Protein 8HGD (pdb70)

Solvent-accessible surface area: 17158 Å² total; per-residue (Å²): 99,128,70,87,125,16,68,80,7,107,95,48,58,70,82,82,1,36,3,0,46,2,9,6,22,90,59,42,42,19,112,47,7,6,92,57,0,11,59,107,15,22,6,10,88,4,58,112,24,98,23,26,65,2,15,0,0,0,64,9,138,23,0,41,87,0,5,106,14,58,96,36,0,11,1,75,86,32,17,19,1,2,70,33,34,112,88,35,65,42,44,41,14,41,13,11,15,34,106,127,5,69,98,18,54,63,25,5,90,38,1,18,32,112,69,31,9,116,121,8,39,50,79,9,68,65,34,3,6,91,5,3,99,87,14,39,54,111,109,65,21,29,0,4,66,34,0,0,75,44,10,3,4,50,9,3,3,31,9,0,49,6,46,88,129,72,47,95,41,0,11,89,24,1,32,75,53,24,11,4,17,53,7,1,0,2,122,57,83,96,44,50,17,20,44,98,20,55,66,79,14,13,65,24,0,31,61,9,10,142,73,15,84,59,68,76,95,92,61,79,144,63,46,80,8,0,0,4,28,0,22,65,78,74,87,7,55,65,0,34,120,76,88,107,48,5,35,0,4,0,13,19,22,0,32,36,20,3,19,26,12,22,3,5,2,0,0,0,4,4,0,14,76,92,42,84,123,17,15,101,64,0,67,88,25,62,133,36,6,78,33,0,4,12,0,0,3,0,19,1,0,8,30,3,0,18,3,5,38,2,98,90,86,11,90,19,43,82,84,81,0,60,77,45,30,54,0,0,0,5,7,2,0,0,0,10,1,72,115,79,0,114,98,19,54,80,2,50,0,61,18,115,51,0,163,60,3,0,12,25,3,45,32,47,27,70,47,33,23,17,156,14,17,35,16,6,0,63,0,0,1,39,6,0,36,129,50,9,74,68,32,91,22,63,82,125,15,91,33,43,25,7,9,15,9,10,0,2,58,87,0,25,0,54,0,56,65,77,125

Nearest PDB structures (foldseek):
  8hgd-assembly1_B  TM=1.002E+00  e=1.764E-71  Marinobacter nauticus
  5fyg-assembly2_B  TM=1.000E+00  e=4.826E-66  Marinobacter nauticus
  5fyf-assembly1_A  TM=9.978E-01  e=3.034E-64  Marinobacter nauticus
  8b2p-assembly2_B  TM=9.926E-01  e=3.808E-60  Alloalcanivorax dieselolei
  6hqd-assembly3_C  TM=9.407E-01  e=9.120E-37  Pseudomonas sp. 19-rlim

Structure (mmCIF, N/CA/C/O backbone):
data_8HGD
#
_entry.id   8HGD
#
_cell.length_a   44.150
_cell.length_b   103.369
_cell.length_c   52.489
_cell.angle_alpha   90.00
_cell.angle_beta   112.28
_cell.angle_gamma   90.00
#
_symmetry.space_group_name_H-M   'P 1 21 1'
#
loop_
_entity.id
_entity.type
_entity.pdbx_description
1 polymer 'Cytochrome P450'
2 non-polymer 'PROTOPORPHYRIN IX CONTAINING FE'
3 non-polymer METHANOL
4 non-polymer GLYCEROL
5 water water
#
loop_
_atom_site.group_PDB
_atom_site.id
_atom_site.type_symbol
_atom_site.label_atom_id
_atom_site.label_alt_id
_atom_site.label_comp_id
_atom_site.label_asym_id
_atom_site.label_entity_id
_atom_site.label_seq_id
_atom_site.pdbx_PDB_ins_code
_atom_site.Cartn_x
_atom_site.Cartn_y
_atom_site.Cartn_z
_atom_site.occupancy
_atom_site.B_iso_or_equiv
_atom_site.auth_seq_id
_atom_site.auth_comp_id
_atom_site.auth_asym_id
_atom_site.auth_atom_id
_atom_site.pdbx_PDB_model_num
ATOM 1 N N . PHE A 1 54 ? -20.836 5.154 -5.334 1.00 25.67 56 PHE B N 1
ATOM 2 C CA . PHE A 1 54 ? -20.129 4.276 -4.413 1.00 21.33 56 PHE B CA 1
ATOM 3 C C . PHE A 1 54 ? -20.712 4.363 -3.008 1.00 20.64 56 PHE B C 1
ATOM 4 O O . PHE A 1 54 ? -20.946 5.451 -2.480 1.00 24.97 56 PHE B O 1
ATOM 12 N N . VAL A 1 55 ? -20.926 3.194 -2.418 1.00 16.38 57 VAL B N 1
ATOM 13 C CA . VAL A 1 55 ? -21.459 3.053 -1.072 1.00 21.47 57 VAL B CA 1
ATOM 14 C C . VAL A 1 55 ? -20.579 2.060 -0.329 1.00 14.73 57 VAL B C 1
ATOM 15 O O . VAL A 1 55 ? -20.354 0.941 -0.804 1.00 16.78 57 VAL B O 1
ATOM 19 N N . GLU A 1 56 ? -20.104 2.448 0.846 1.00 13.01 58 GLU B N 1
ATOM 20 C CA . GLU A 1 56 ? -19.189 1.581 1.568 1.00 13.20 58 GLU B CA 1
ATOM 21 C C . GLU A 1 56 ? -19.915 0.363 2.134 1.00 15.15 58 GLU B C 1
ATOM 22 O O . GLU A 1 56 ? -21.005 0.478 2.699 1.00 15.87 58 GLU B O 1
ATOM 28 N N . THR A 1 57 ? -19.309 -0.805 1.962 1.00 13.61 59 THR B N 1
ATOM 29 C CA . THR A 1 57 ? -19.711 -2.079 2.538 1.00 14.70 59 THR B CA 1
ATOM 30 C C . THR A 1 57 ? -18.464 -2.743 3.103 1.00 13.67 59 THR B C 1
ATOM 31 O O . THR A 1 57 ? -17.345 -2.399 2.707 1.00 14.49 59 THR B O 1
ATOM 35 N N . PRO A 1 58 ? -18.609 -3.688 4.033 1.00 14.44 60 PRO B N 1
ATOM 36 C CA . PRO A 1 58 ? -17.416 -4.318 4.625 1.00 13.15 60 PRO B CA 1
ATOM 37 C C . PRO A 1 58 ? -16.670 -5.150 3.590 1.00 13.28 60 PRO B C 1
ATOM 38 O O . PRO A 1 58 ? -17.249 -6.015 2.923 1.00 16.46 60 PRO B O 1
ATOM 42 N N . ILE A 1 59 ? -15.383 -4.869 3.440 1.00 10.01 61 ILE B N 1
ATOM 43 C CA . ILE A 1 59 ? -14.562 -5.566 2.452 1.00 10.76 61 ILE B CA 1
ATOM 44 C C . ILE A 1 59 ? -14.114 -6.901 3.042 1.00 10.25 61 ILE B C 1
ATOM 45 O O . ILE A 1 59 ? -13.567 -6.929 4.157 1.00 13.25 61 ILE B O 1
ATOM 50 N N . PRO A 1 60 ? -14.366 -8.013 2.365 1.00 9.16 62 PRO B N 1
ATOM 51 C CA . PRO A 1 60 ? -14.056 -9.319 2.953 1.00 12.01 62 PRO B CA 1
ATOM 52 C C . PRO A 1 60 ? -12.565 -9.628 2.909 1.00 12.99 62 PRO B C 1
ATOM 53 O O . PRO A 1 60 ? -11.794 -9.027 2.161 1.00 10.70 62 PRO B O 1
ATOM 57 N N . ASP A 1 61 ? -12.180 -10.595 3.737 1.00 11.85 63 ASP B N 1
ATOM 58 C CA . ASP A 1 61 ? -10.833 -11.155 3.715 1.00 12.23 63 ASP B CA 1
ATOM 59 C C . ASP A 1 61 ? -10.470 -11.580 2.294 1.00 13.28 63 ASP B C 1
ATOM 60 O O . ASP A 1 61 ? -11.264 -12.226 1.605 1.00 12.08 63 ASP B O 1
ATOM 65 N N . VAL A 1 62 ? -9.266 -11.205 1.842 1.00 11.20 64 VAL B N 1
ATOM 66 C CA . VAL A 1 62 ? -8.859 -11.531 0.480 1.00 8.67 64 VAL B CA 1
ATOM 67 C C . VAL A 1 62 ? -8.826 -13.041 0.243 1.00 9.89 64 VAL B C 1
ATOM 68 O O . VAL A 1 62 ? -8.977 -13.491 -0.900 1.00 11.51 64 VAL B O 1
ATOM 72 N N . ASN A 1 63 ? -8.669 -13.833 1.307 1.00 11.80 65 ASN B N 1
ATOM 73 C CA . ASN A 1 63 ? -8.654 -15.285 1.145 1.00 10.87 65 ASN B CA 1
ATOM 74 C C . ASN A 1 63 ? -10.017 -15.848 0.779 1.00 11.44 65 ASN B C 1
ATOM 75 O O . ASN A 1 63 ? -10.110 -17.028 0.423 1.00 12.36 65 ASN B O 1
ATOM 80 N N . THR A 1 64 ? -11.071 -15.052 0.860 1.00 11.95 66 THR B N 1
ATOM 81 C CA . THR A 1 64 ? -12.383 -15.506 0.425 1.00 13.31 66 THR B CA 1
ATOM 82 C C . THR A 1 64 ? -12.603 -15.343 -1.071 1.00 13.10 66 THR B C 1
ATOM 83 O O . THR A 1 64 ? -13.683 -15.688 -1.560 1.00 14.78 66 THR B O 1
ATOM 87 N N . LEU A 1 65 ? -11.614 -14.836 -1.810 1.00 12.77 67 LEU B N 1
ATOM 88 C CA . LEU A 1 65 ? -11.780 -14.486 -3.210 1.00 11.50 67 LEU B CA 1
ATOM 89 C C . LEU A 1 65 ? -10.965 -15.378 -4.138 1.00 11.87 67 LEU B C 1
ATOM 90 O O . LEU A 1 65 ? -9.790 -15.662 -3.881 1.00 10.96 67 LEU B O 1
ATOM 95 N N . ALA A 1 66 ? -11.580 -15.772 -5.241 1.00 11.89 68 ALA B N 1
ATOM 96 C CA . ALA A 1 66 ? -10.812 -16.179 -6.405 1.00 11.27 68 ALA B CA 1
ATOM 97 C C . ALA A 1 66 ? -9.932 -15.024 -6.869 1.00 12.71 68 ALA B C 1
ATOM 98 O O . ALA A 1 66 ? -10.316 -13.856 -6.765 1.00 12.79 68 ALA B O 1
ATOM 100 N N . LEU A 1 67 ? -8.741 -15.355 -7.386 1.00 12.46 69 LEU B N 1
ATOM 101 C CA . LEU A 1 67 ? -7.809 -14.309 -7.820 1.00 10.85 69 LEU B CA 1
ATOM 102 C C . LEU A 1 67 ? -8.437 -13.383 -8.857 1.00 13.55 69 LEU B C 1
ATOM 103 O O . LEU A 1 67 ? -8.251 -12.157 -8.795 1.00 13.55 69 LEU B O 1
ATOM 108 N N . GLU A 1 68 ? -9.213 -13.938 -9.796 1.00 14.36 70 GLU B N 1
ATOM 109 C CA . GLU A 1 68 ? -9.856 -13.139 -10.837 1.00 13.08 70 GLU B CA 1
ATOM 110 C C . GLU A 1 68 ? -10.917 -12.186 -10.294 1.00 14.50 70 GLU B C 1
ATOM 111 O O . GLU A 1 68 ? -11.328 -11.269 -11.016 1.00 15.64 70 GLU B O 1
ATOM 114 N N . ASP A 1 69 ? -11.360 -12.358 -9.053 1.00 12.31 71 ASP B N 1
ATOM 115 C CA . ASP A 1 69 ? -12.389 -11.502 -8.474 1.00 14.41 71 ASP B CA 1
ATOM 116 C C . ASP A 1 69 ? -11.823 -10.471 -7.503 1.00 12.92 71 ASP B C 1
ATOM 117 O O . ASP A 1 69 ? -12.595 -9.755 -6.854 1.00 15.43 71 ASP B O 1
ATOM 122 N N . ILE A 1 70 ? -10.498 -10.374 -7.392 1.00 11.46 72 ILE B N 1
ATOM 123 C CA . ILE A 1 70 ? -9.880 -9.301 -6.619 1.00 9.63 72 ILE B CA 1
ATOM 124 C C . ILE A 1 70 ? -9.980 -8.014 -7.430 1.00 11.10 72 ILE B C 1
ATOM 125 O O . ILE A 1 70 ? -9.401 -7.912 -8.517 1.00 11.21 72 ILE B O 1
ATOM 130 N N . ASP A 1 71 ? -10.713 -7.029 -6.898 1.00 10.78 73 ASP B N 1
ATOM 131 C CA . ASP A 1 71 ? -10.938 -5.736 -7.551 1.00 9.25 73 ASP B CA 1
ATOM 132 C C . ASP A 1 71 ? -10.336 -4.662 -6.653 1.00 9.39 73 ASP B C 1
ATOM 133 O O . ASP A 1 71 ? -10.978 -4.214 -5.697 1.00 10.12 73 ASP B O 1
ATOM 138 N N . VAL A 1 72 ? -9.121 -4.223 -6.982 1.00 7.58 74 VAL B N 1
ATOM 139 C CA . VAL A 1 72 ? -8.454 -3.212 -6.161 1.00 7.26 74 VAL B CA 1
ATOM 140 C C . VAL A 1 72 ? -8.802 -1.797 -6.601 1.00 6.81 74 VAL B C 1
ATOM 141 O O . VAL A 1 72 ? -8.195 -0.837 -6.117 1.00 8.61 74 VAL B O 1
ATOM 145 N N . SER A 1 73 ? -9.804 -1.640 -7.477 1.00 9.76 75 SER B N 1
ATOM 146 C CA . SER A 1 73 ? -10.280 -0.281 -7.747 1.00 9.97 75 SER B CA 1
ATOM 147 C C . SER A 1 73 ? -11.238 0.235 -6.677 1.00 7.17 75 SER B C 1
ATOM 148 O O . SER A 1 73 ? -11.622 1.404 -6.729 1.00 8.08 75 SER B O 1
ATOM 151 N N . ASN A 1 74 ? -11.637 -0.608 -5.733 1.00 7.51 76 ASN B N 1
ATOM 152 C CA . ASN A 1 74 ? -12.561 -0.246 -4.662 1.00 7.77 76 ASN B CA 1
ATOM 153 C C . ASN A 1 74 ? -12.011 0.917 -3.835 1.00 8.14 76 ASN B C 1
ATOM 154 O O . ASN A 1 74 ? -10.943 0.769 -3.232 1.00 8.24 76 ASN B O 1
ATOM 159 N N . PRO A 1 75 ? -12.692 2.065 -3.761 1.00 6.16 77 PRO B N 1
ATOM 160 C CA . PRO A 1 75 ? -12.112 3.248 -3.110 1.00 7.00 77 PRO B CA 1
ATOM 161 C C . PRO A 1 75 ? -12.158 3.226 -1.590 1.00 7.34 77 PRO B C 1
ATOM 162 O O . PRO A 1 75 ? -11.782 4.226 -0.971 1.00 7.66 77 PRO B O 1
ATOM 166 N N . PHE A 1 76 ? -12.608 2.130 -0.979 1.00 7.14 78 PHE B N 1
ATOM 167 C CA . PHE A 1 76 ? -12.636 1.982 0.466 1.00 7.35 78 PHE B CA 1
ATOM 168 C C . PHE A 1 76 ? -11.555 1.033 0.961 1.00 6.55 78 PHE B C 1
ATOM 169 O O . PHE A 1 76 ? -11.461 0.800 2.168 1.00 8.73 78 PHE B O 1
ATOM 177 N N . LEU A 1 77 ? -10.717 0.505 0.052 1.00 7.35 79 LEU B N 1
ATOM 178 C CA . LEU A 1 77 ? -9.676 -0.447 0.443 1.00 7.82 79 LEU B CA 1
ATOM 179 C C . LEU A 1 77 ? -8.654 0.192 1.377 1.00 8.12 79 LEU B C 1
ATOM 180 O O . LEU A 1 77 ? -8.183 -0.444 2.328 1.00 6.92 79 LEU B O 1
ATOM 185 N N . TYR A 1 78 ? -8.286 1.445 1.116 1.00 8.80 80 TYR B N 1
ATOM 186 C CA . TYR A 1 78 ? -7.350 2.110 2.015 1.00 7.49 80 TYR B CA 1
ATOM 187 C C . TYR A 1 78 ? -8.006 2.405 3.357 1.00 6.93 80 TYR B C 1
ATOM 188 O O . TYR A 1 78 ? -7.441 2.103 4.420 1.00 7.70 80 TYR B O 1
ATOM 197 N N . ARG A 1 79 ? -9.200 3.011 3.324 1.00 6.76 81 ARG B N 1
ATOM 198 C CA . ARG A 1 79 ? -9.923 3.332 4.554 1.00 8.40 81 ARG B CA 1
ATOM 199 C C . ARG A 1 79 ? -10.023 2.125 5.483 1.00 6.63 81 ARG B C 1
ATOM 200 O O . ARG A 1 79 ? -9.788 2.230 6.693 1.00 9.93 81 ARG B O 1
ATOM 208 N N . GLN A 1 80 ? -10.372 0.970 4.929 1.00 7.45 82 GLN B N 1
ATOM 209 C CA . GLN A 1 80 ? -10.652 -0.197 5.745 1.00 7.41 82 GLN B CA 1
ATOM 210 C C . GLN A 1 80 ? -9.407 -0.986 6.107 1.00 9.23 82 GLN B C 1
ATOM 211 O O . GLN A 1 80 ? -9.505 -1.970 6.848 1.00 11.29 82 GLN B O 1
ATOM 217 N N . GLY A 1 81 ? -8.248 -0.585 5.620 1.00 7.57 83 GLY B N 1
ATOM 218 C CA . GLY A 1 81 ? -7.036 -1.291 5.972 1.00 11.18 83 GLY B CA 1
ATOM 219 C C . GLY A 1 81 ? -6.857 -2.610 5.259 1.00 14.90 83 GLY B C 1
ATOM 220 O O . GLY A 1 81 ? -5.929 -3.353 5.592 1.00 24.52 83 GLY B O 1
ATOM 221 N N . GLN A 1 82 ? -7.696 -2.916 4.273 1.00 8.90 84 GLN B N 1
ATOM 222 C CA . GLN A 1 82 ? -7.590 -4.165 3.548 1.00 9.33 84 GLN B CA 1
ATOM 223 C C . GLN A 1 82 ? -6.633 -4.066 2.379 1.00 9.68 84 GLN B C 1
ATOM 224 O O . GLN A 1 82 ? -6.301 -5.087 1.761 1.00 9.27 84 GLN B O 1
ATOM 230 N N . TRP A 1 83 ? -6.186 -2.857 2.057 1.00 8.34 85 TRP B N 1
ATOM 231 C CA . TRP A 1 83 ? -5.353 -2.693 0.874 1.00 9.12 85 TRP B CA 1
ATOM 232 C C . TRP A 1 83 ? -4.053 -3.484 0.986 1.00 8.43 85 TRP B C 1
ATOM 233 O O . TRP A 1 83 ? -3.581 -4.050 -0.009 1.00 9.14 85 TRP B O 1
ATOM 244 N N . ARG A 1 84 ? -3.518 -3.644 2.202 1.00 9.78 86 ARG B N 1
ATOM 245 C CA . ARG A 1 84 ? -2.183 -4.272 2.333 1.00 8.79 86 ARG B CA 1
ATOM 246 C C . ARG A 1 84 ? -2.305 -5.744 1.967 1.00 7.87 86 ARG B C 1
ATOM 247 O O . ARG A 1 84 ? -1.498 -6.224 1.170 1.00 8.03 86 ARG B O 1
ATOM 255 N N . ALA A 1 85 ? -3.314 -6.403 2.522 1.00 8.86 87 ALA B N 1
ATOM 256 C CA . ALA A 1 85 ? -3.465 -7.829 2.229 1.00 10.15 87 ALA B CA 1
ATOM 257 C C . ALA A 1 85 ? -3.862 -8.071 0.776 1.00 9.85 87 ALA B C 1
ATOM 258 O O . ALA A 1 85 ? -3.443 -9.066 0.166 1.00 9.70 87 ALA B O 1
ATOM 260 N N . TYR A 1 86 ? -4.702 -7.198 0.211 1.00 8.47 88 TYR B N 1
ATOM 261 C CA . TYR A 1 86 ? -5.127 -7.389 -1.169 1.00 8.02 88 TYR B CA 1
ATOM 262 C C . TYR A 1 86 ? -3.950 -7.238 -2.117 1.00 7.88 88 TYR B C 1
ATOM 263 O O . TYR A 1 86 ? -3.746 -8.053 -3.021 1.00 7.21 88 TYR B O 1
ATOM 272 N N . PHE A 1 87 ? -3.138 -6.203 -1.911 1.00 8.66 89 PHE B N 1
ATOM 273 C CA . PHE A 1 87 ? -2.021 -6.017 -2.818 1.00 6.88 89 PHE B CA 1
ATOM 274 C C . PHE A 1 87 ? -0.910 -7.030 -2.575 1.00 7.97 89 PHE B C 1
ATOM 275 O O . PHE A 1 87 ? -0.188 -7.371 -3.517 1.00 9.09 89 PHE B O 1
ATOM 283 N N . LYS A 1 88 ? -0.767 -7.538 -1.349 1.00 9.18 90 LYS B N 1
ATOM 284 C CA . LYS A 1 88 ? 0.220 -8.597 -1.164 1.00 9.80 90 LYS B CA 1
ATOM 285 C C . LYS A 1 88 ? -0.184 -9.857 -1.923 1.00 9.74 90 LYS B C 1
ATOM 286 O O . LYS A 1 88 ? 0.660 -10.509 -2.536 1.00 8.56 90 LYS B O 1
ATOM 292 N N . ARG A 1 89 ? -1.469 -10.209 -1.904 1.00 8.17 91 ARG B N 1
ATOM 293 C CA . ARG A 1 89 ? -1.908 -11.383 -2.658 1.00 9.21 91 ARG B CA 1
ATOM 294 C C . ARG A 1 89 ? -1.644 -11.218 -4.148 1.00 8.99 91 ARG B C 1
ATOM 295 O O . ARG A 1 89 ? -1.194 -12.156 -4.809 1.00 10.86 91 ARG B O 1
ATOM 303 N N . LEU A 1 90 ? -1.882 -10.016 -4.690 1.00 8.05 92 LEU B N 1
ATOM 304 C CA . LEU A 1 90 ? -1.576 -9.751 -6.091 1.00 7.97 92 LEU B CA 1
ATOM 305 C C . LEU A 1 90 ? -0.078 -9.837 -6.355 1.00 9.58 92 LEU B C 1
ATOM 306 O O . LEU A 1 90 ? 0.347 -10.485 -7.316 1.00 9.37 92 LEU B O 1
ATOM 311 N N . ARG A 1 91 ? 0.744 -9.184 -5.521 1.00 8.94 93 ARG B N 1
ATOM 312 C CA . ARG A 1 91 ? 2.191 -9.249 -5.733 1.00 7.84 93 ARG B CA 1
ATOM 313 C C . ARG A 1 91 ? 2.681 -10.685 -5.744 1.00 7.04 93 ARG B C 1
ATOM 314 O O . ARG A 1 91 ? 3.551 -11.045 -6.545 1.00 10.07 93 ARG B O 1
ATOM 322 N N . ASP A 1 92 ? 2.158 -11.500 -4.831 1.00 10.20 94 ASP B N 1
ATOM 323 C CA . ASP A 1 92 ? 2.672 -12.852 -4.654 1.00 10.06 94 ASP B CA 1
ATOM 324 C C . ASP A 1 92 ? 2.202 -13.794 -5.751 1.00 12.45 94 ASP B C 1
ATOM 325 O O . ASP A 1 92 ? 2.995 -14.607 -6.247 1.00 11.32 94 ASP B O 1
ATOM 330 N N . GLU A 1 93 ? 0.923 -13.713 -6.140 1.00 10.25 95 GLU B N 1
ATOM 331 C CA . GLU A 1 93 ? 0.316 -14.738 -6.989 1.00 11.85 95 GLU B CA 1
ATOM 332 C C . GLU A 1 93 ? -0.297 -14.234 -8.289 1.00 13.31 95 GLU B C 1
ATOM 333 O O . GLU A 1 93 ? -0.671 -15.058 -9.135 1.00 13.62 95 GLU B O 1
ATOM 339 N N . ALA A 1 94 ? -0.407 -12.919 -8.487 1.00 11.51 96 ALA B N 1
ATOM 340 C CA . ALA A 1 94 ? -0.921 -12.389 -9.741 1.00 10.37 96 ALA B CA 1
ATOM 341 C C . ALA A 1 94 ? -0.320 -11.008 -9.986 1.00 9.55 96 ALA B C 1
ATOM 342 O O . ALA A 1 94 ? -1.058 -10.021 -10.059 1.00 10.19 96 ALA B O 1
ATOM 344 N N . PRO A 1 95 ? 1.008 -10.900 -10.128 1.00 11.43 97 PRO B N 1
ATOM 345 C CA . PRO A 1 95 ? 1.638 -9.565 -10.132 1.00 10.59 97 PRO B CA 1
ATOM 346 C C . PRO A 1 95 ? 1.317 -8.746 -11.362 1.00 10.65 97 PRO B C 1
ATOM 347 O O . PRO A 1 95 ? 1.502 -7.516 -11.337 1.00 11.22 97 PRO B O 1
ATOM 351 N N . VAL A 1 96 ? 0.836 -9.377 -12.429 1.00 12.65 98 VAL B N 1
ATOM 352 C CA . VAL A 1 96 ? 0.282 -8.691 -13.580 1.00 8.94 98 VAL B CA 1
ATOM 353 C C . VAL A 1 96 ? -1.117 -9.270 -13.741 1.00 13.84 98 VAL B C 1
ATOM 354 O O . VAL A 1 96 ? -1.300 -10.376 -14.275 1.00 15.28 98 VAL B O 1
ATOM 358 N N . HIS A 1 97 ? -2.110 -8.544 -13.243 1.00 10.26 99 HIS B N 1
ATOM 359 C CA . HIS A 1 97 ? -3.431 -9.105 -12.976 1.00 10.72 99 HIS B CA 1
ATOM 360 C C . HIS A 1 97 ? -4.492 -8.390 -13.797 1.00 12.02 99 HIS B C 1
ATOM 361 O O . HIS A 1 97 ? -4.545 -7.160 -13.809 1.00 11.33 99 HIS B O 1
ATOM 368 N N . TYR A 1 98 ? -5.361 -9.148 -14.463 1.00 12.83 100 TYR B N 1
ATOM 369 C CA . TYR A 1 98 ? -6.447 -8.560 -15.239 1.00 10.87 100 TYR B CA 1
ATOM 370 C C . TYR A 1 98 ? -7.756 -8.664 -14.462 1.00 12.46 100 TYR B C 1
ATOM 371 O O . TYR A 1 98 ? -8.164 -9.764 -14.064 1.00 12.60 100 TYR B O 1
ATOM 380 N N . GLN A 1 99 ? -8.410 -7.525 -14.239 1.00 10.75 101 GLN B N 1
ATOM 381 C CA . GLN A 1 99 ? -9.759 -7.501 -13.687 1.00 8.76 101 GLN B CA 1
ATOM 382 C C . GLN A 1 99 ? -10.739 -7.233 -14.818 1.00 12.72 101 GLN B C 1
ATOM 383 O O . GLN A 1 99 ? -10.753 -6.140 -15.387 1.00 12.61 101 GLN B O 1
ATOM 389 N N . LYS A 1 100 ? -11.580 -8.227 -15.120 1.00 13.29 102 LYS B N 1
ATOM 390 C CA . LYS A 1 100 ? -12.544 -8.074 -16.206 1.00 14.79 102 LYS B CA 1
ATOM 391 C C . LYS A 1 100 ? -13.729 -7.201 -15.816 1.00 16.18 102 LYS B C 1
ATOM 392 O O . LYS A 1 100 ? -14.334 -6.566 -16.686 1.00 18.33 102 LYS B O 1
ATOM 394 N N . ASN A 1 101 ? -14.061 -7.142 -14.527 1.00 13.57 103 ASN B N 1
ATOM 395 C CA . ASN A 1 101 ? -15.302 -6.541 -14.043 1.00 17.26 103 ASN B CA 1
ATOM 396 C C . ASN A 1 101 ? -14.990 -5.513 -12.957 1.00 13.78 103 ASN B C 1
ATOM 397 O O . ASN A 1 101 ? -14.561 -5.880 -11.855 1.00 16.60 103 ASN B O 1
ATOM 402 N N . SER A 1 102 ? -15.270 -4.243 -13.229 1.00 13.37 104 SER B N 1
ATOM 403 C CA . SER A 1 102 ? -15.219 -3.225 -12.188 1.00 15.24 104 SER B CA 1
ATOM 404 C C . SER A 1 102 ? -16.175 -2.107 -12.567 1.00 15.08 104 SER B C 1
ATOM 405 O O . SER A 1 102 ? -16.629 -2.025 -13.718 1.00 15.08 104 SER B O 1
ATOM 408 N N . PRO A 1 103 ? -16.496 -1.214 -11.624 1.00 13.74 105 PRO B N 1
ATOM 409 C CA . PRO A 1 103 ? -17.323 -0.048 -11.968 1.00 16.11 105 PRO B CA 1
ATOM 410 C C . PRO A 1 103 ? -16.683 0.856 -13.002 1.00 15.89 105 PRO B C 1
ATOM 411 O O . PRO A 1 103 ? -17.383 1.667 -13.620 1.00 18.33 105 PRO B O 1
ATOM 415 N N . PHE A 1 104 ? -15.375 0.744 -13.195 1.00 14.71 106 PHE B N 1
ATOM 416 C CA . PHE A 1 104 ? -14.609 1.555 -14.124 1.00 13.80 106 PHE B CA 1
ATOM 417 C C . PHE A 1 104 ? -14.308 0.830 -15.421 1.00 13.13 106 PHE B C 1
ATOM 418 O O . PHE A 1 104 ? -13.574 1.364 -16.258 1.00 16.00 106 PHE B O 1
ATOM 426 N N . GLY A 1 105 ? -14.828 -0.381 -15.599 1.00 13.21 107 GLY B N 1
ATOM 427 C CA . GLY A 1 105 ? -14.442 -1.194 -16.723 1.00 16.41 107 GLY B CA 1
ATOM 428 C C . GLY A 1 105 ? -13.228 -2.032 -16.383 1.00 18.15 107 GLY B C 1
ATOM 429 O O . GLY A 1 105 ? -12.729 -2.013 -15.247 1.00 12.36 107 GLY B O 1
ATOM 430 N N . PRO A 1 106 ? -12.732 -2.798 -17.348 1.00 13.74 108 PRO B N 1
ATOM 431 C CA . PRO A 1 106 ? -11.614 -3.701 -17.066 1.00 10.42 108 PRO B CA 1
ATOM 432 C C . PRO A 1 106 ? -10.272 -2.989 -17.008 1.00 10.18 108 PRO B C 1
ATOM 433 O O . PRO A 1 106 ? -10.055 -1.947 -17.635 1.00 11.73 108 PRO B O 1
ATOM 437 N N . PHE A 1 107 ? -9.348 -3.584 -16.255 1.00 11.06 109 PHE B N 1
ATOM 438 C CA . PHE A 1 107 ? -8.021 -2.997 -16.153 1.00 11.01 109 PHE B CA 1
ATOM 439 C C . PHE A 1 107 ? -7.024 -4.012 -15.613 1.00 10.81 109 PHE B C 1
ATOM 440 O O . PHE A 1 107 ? -7.383 -4.934 -14.867 1.00 11.13 109 PHE B O 1
ATOM 448 N N . TRP A 1 108 ? -5.765 -3.825 -16.002 1.00 9.31 110 TRP B N 1
ATOM 449 C CA . TRP A 1 108 ? -4.649 -4.575 -15.436 1.00 9.41 110 TRP B CA 1
ATOM 450 C C . TRP A 1 108 ? -4.098 -3.852 -14.217 1.00 10.34 110 TRP B C 1
ATOM 451 O O . TRP A 1 108 ? -4.045 -2.623 -14.186 1.00 10.93 110 TRP B O 1
ATOM 462 N N . SER A 1 109 ? -3.645 -4.630 -13.243 1.00 8.75 111 SER B N 1
ATOM 463 C CA . SER A 1 109 ? -2.910 -4.114 -12.091 1.00 7.84 111 SER B CA 1
ATOM 464 C C . SER A 1 109 ? -1.490 -4.655 -12.138 1.00 8.96 111 SER B C 1
ATOM 465 O O . SER A 1 109 ? -1.288 -5.875 -12.236 1.00 8.22 111 SER B O 1
ATOM 468 N N . VAL A 1 110 ? -0.511 -3.751 -12.060 1.00 8.94 112 VAL B N 1
ATOM 469 C CA . VAL A 1 110 ? 0.902 -4.108 -11.962 1.00 9.21 112 VAL B CA 1
ATOM 470 C C . VAL A 1 110 ? 1.363 -3.695 -10.572 1.00 7.41 112 VAL B C 1
ATOM 471 O O . VAL A 1 110 ? 1.288 -2.510 -10.218 1.00 8.17 112 VAL B O 1
ATOM 475 N N . THR A 1 111 ? 1.824 -4.667 -9.775 1.00 7.44 113 THR B N 1
ATOM 476 C CA . THR A 1 111 ? 1.951 -4.478 -8.337 1.00 7.30 113 THR B CA 1
ATOM 477 C C . THR A 1 111 ? 3.345 -4.698 -7.751 1.00 8.96 113 THR B C 1
ATOM 478 O O . THR A 1 111 ? 3.570 -4.293 -6.609 1.00 7.90 113 THR B O 1
ATOM 482 N N . ARG A 1 112 ? 4.292 -5.284 -8.481 1.00 8.33 114 ARG B N 1
ATOM 483 C CA . ARG A 1 112 ? 5.662 -5.398 -7.985 1.00 6.80 114 ARG B CA 1
ATOM 484 C C . ARG A 1 112 ? 6.499 -4.192 -8.401 1.00 6.91 114 ARG B C 1
ATOM 485 O O . ARG A 1 112 ? 6.340 -3.657 -9.504 1.00 8.53 114 ARG B O 1
ATOM 493 N N . PHE A 1 113 ? 7.410 -3.801 -7.508 1.00 7.83 115 PHE B N 1
ATOM 494 C CA . PHE A 1 113 ? 8.267 -2.638 -7.730 1.00 7.85 115 PHE B CA 1
ATOM 495 C C . PHE A 1 113 ? 8.989 -2.735 -9.073 1.00 8.20 115 PHE B C 1
ATOM 496 O O . PHE A 1 113 ? 8.933 -1.809 -9.891 1.00 9.99 115 PHE B O 1
ATOM 504 N N . GLU A 1 114 ? 9.631 -3.878 -9.339 1.00 10.93 116 GLU B N 1
ATOM 505 C CA . GLU A 1 114 ? 10.421 -4.002 -10.565 1.00 11.22 116 GLU B CA 1
ATOM 506 C C . GLU A 1 114 ? 9.563 -3.843 -11.813 1.00 10.92 116 GLU B C 1
ATOM 507 O O . GLU A 1 114 ? 9.977 -3.202 -12.793 1.00 11.42 116 GLU B O 1
ATOM 513 N N . 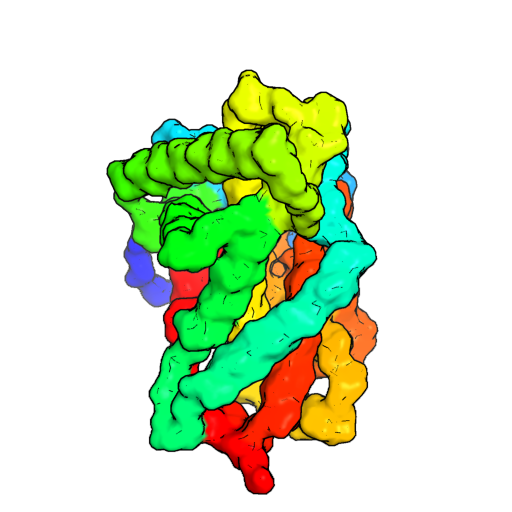ASP A 1 115 ? 8.363 -4.427 -11.808 1.00 9.84 117 ASP B N 1
ATOM 514 C CA . ASP A 1 115 ? 7.519 -4.348 -12.992 1.00 9.47 117 ASP B CA 1
ATOM 515 C C . ASP A 1 115 ? 6.945 -2.952 -13.173 1.00 10.73 117 ASP B C 1
ATOM 516 O O . ASP A 1 115 ? 6.783 -2.487 -14.306 1.00 10.89 117 ASP B O 1
ATOM 521 N N . ILE A 1 116 ? 6.629 -2.266 -12.069 1.00 10.37 118 ILE B N 1
ATOM 522 C CA . ILE A 1 116 ? 6.136 -0.895 -12.165 1.00 9.88 118 ILE B CA 1
ATOM 523 C C . ILE A 1 116 ? 7.207 0.008 -12.758 1.00 10.26 118 ILE B C 1
ATOM 524 O O . ILE A 1 116 ? 6.910 0.851 -13.612 1.00 11.01 118 ILE B O 1
ATOM 529 N N . LEU A 1 117 ? 8.467 -0.154 -12.316 1.00 10.60 119 LEU B N 1
ATOM 530 C CA . LEU A 1 117 ? 9.570 0.600 -12.916 1.00 10.84 119 LEU B CA 1
ATOM 531 C C . LEU A 1 117 ? 9.561 0.452 -14.422 1.00 12.24 119 LEU B C 1
ATOM 532 O O . LEU A 1 117 ? 9.670 1.441 -15.161 1.00 13.52 119 LEU B O 1
ATOM 537 N N . PHE A 1 118 ? 9.425 -0.789 -14.894 1.00 11.52 120 PHE B N 1
ATOM 538 C CA . PHE A 1 118 ? 9.459 -1.059 -16.327 1.00 12.54 120 PHE B CA 1
ATOM 539 C C . PHE A 1 118 ? 8.328 -0.341 -17.053 1.00 10.96 120 PHE B C 1
ATOM 540 O O . PHE A 1 118 ? 8.542 0.290 -18.090 1.00 13.02 120 PHE B O 1
ATOM 548 N N . VAL A 1 119 ? 7.110 -0.423 -16.518 1.00 11.96 121 VAL B N 1
ATOM 549 C CA . VAL A 1 119 ? 5.975 0.190 -17.196 1.00 9.03 121 VAL B CA 1
ATOM 550 C C . VAL A 1 119 ? 6.110 1.711 -17.226 1.00 12.43 121 VAL B C 1
ATOM 551 O O . VAL A 1 119 ? 5.835 2.354 -18.252 1.00 12.60 121 VAL B O 1
ATOM 555 N N . ASP A 1 120 ? 6.519 2.304 -16.100 1.00 11.36 122 ASP B N 1
ATOM 556 C CA . ASP A 1 120 ? 6.630 3.756 -15.977 1.00 10.87 122 ASP B CA 1
ATOM 557 C C . ASP A 1 120 ? 7.703 4.303 -16.912 1.00 11.54 122 ASP B C 1
ATOM 558 O O . ASP A 1 120 ? 7.513 5.353 -17.538 1.00 11.97 122 ASP B O 1
ATOM 563 N N . LYS A 1 121 ? 8.833 3.602 -17.018 1.00 10.75 123 LYS B N 1
ATOM 564 C CA . LYS A 1 121 ? 9.935 4.075 -17.848 1.00 11.88 123 LYS B CA 1
ATOM 565 C C . LYS A 1 121 ? 9.695 3.824 -19.324 1.00 17.47 123 LYS B C 1
ATOM 566 O O . LYS A 1 121 ? 10.239 4.561 -20.154 1.00 16.45 123 LYS B O 1
ATOM 572 N N . SER A 1 122 ? 8.854 2.851 -19.673 1.00 13.57 124 SER B N 1
ATOM 573 C CA . SER A 1 122 ? 8.722 2.415 -21.068 1.00 13.47 124 SER B CA 1
ATOM 574 C C . SER A 1 122 ? 7.528 3.095 -21.737 1.00 13.47 124 SER B C 1
ATOM 575 O O . SER A 1 122 ? 6.544 2.463 -22.104 1.00 16.10 124 SER B O 1
ATOM 578 N N . HIS A 1 123 ? 7.641 4.416 -21.928 1.00 13.17 125 HIS B N 1
ATOM 579 C CA . HIS A 1 123 ? 6.570 5.156 -22.582 1.00 11.94 125 HIS B CA 1
ATOM 580 C C . HIS A 1 123 ? 6.433 4.814 -24.065 1.00 15.33 125 HIS B C 1
ATOM 581 O O . HIS A 1 123 ? 5.412 5.163 -24.664 1.00 19.17 125 HIS B O 1
ATOM 588 N N . ASP A 1 124 ? 7.411 4.126 -24.657 1.00 18.72 126 ASP B N 1
ATOM 589 C CA . ASP A 1 124 ? 7.235 3.614 -26.012 1.00 21.22 126 ASP B CA 1
ATOM 590 C C . ASP A 1 124 ? 6.275 2.428 -26.062 1.00 21.71 126 ASP B C 1
ATOM 591 O O . ASP A 1 124 ? 5.741 2.117 -27.134 1.00 20.69 126 ASP B O 1
ATOM 596 N N . LEU A 1 125 ? 6.025 1.796 -24.911 1.00 16.23 127 LEU B N 1
ATOM 597 C CA . LEU A 1 125 ? 5.100 0.631 -24.868 1.00 18.64 127 LEU B CA 1
ATOM 598 C C . LEU A 1 125 ? 3.802 0.975 -24.122 1.00 17.08 127 LEU B C 1
ATOM 599 O O . LEU A 1 125 ? 2.773 0.353 -24.425 1.00 16.07 127 LEU B O 1
ATOM 604 N N . PHE A 1 126 ? 3.860 1.915 -23.173 1.00 14.72 128 PHE B N 1
ATOM 605 C CA . PHE A 1 126 ? 2.716 2.234 -22.322 1.00 15.44 128 PHE B CA 1
ATOM 606 C C . PHE A 1 126 ? 2.498 3.741 -22.320 1.00 15.70 128 PHE B C 1
ATOM 607 O O . PHE A 1 126 ? 3.307 4.496 -21.769 1.00 16.34 128 PHE B O 1
ATOM 615 N N . SER A 1 127 ? 1.394 4.164 -22.917 1.00 10.79 129 SER B N 1
ATOM 616 C CA . SER A 1 127 ? 1.070 5.578 -23.058 1.00 13.78 129 SER B CA 1
ATOM 617 C C . SER A 1 127 ? 0.431 6.140 -21.788 1.00 11.79 129 SER B C 1
ATOM 618 O O . SER A 1 127 ? -0.367 5.470 -21.126 1.00 13.12 129 SER B O 1
ATOM 621 N N . ALA A 1 128 ? 0.762 7.386 -21.461 1.00 13.09 130 ALA B N 1
ATOM 622 C CA . ALA A 1 128 ? 0.021 8.106 -20.426 1.00 13.02 130 ALA B CA 1
ATOM 623 C C . ALA A 1 128 ? -1.218 8.795 -20.977 1.00 13.49 130 ALA B C 1
ATOM 624 O O . ALA A 1 128 ? -1.955 9.437 -20.225 1.00 13.01 130 ALA B O 1
ATOM 626 N N . GLU A 1 129 ? -1.468 8.676 -22.281 1.00 13.44 131 GLU B N 1
ATOM 627 C CA . GLU A 1 129 ? -2.647 9.361 -22.799 1.00 13.03 131 GLU B CA 1
ATOM 628 C C . GLU A 1 129 ? -3.847 8.420 -22.795 1.00 14.23 131 GLU B C 1
ATOM 629 O O . GLU A 1 129 ? -3.682 7.201 -22.942 1.00 16.29 131 GLU B O 1
ATOM 635 N N . PRO A 1 130 ? -5.078 8.949 -22.634 1.00 12.83 132 PRO B N 1
ATOM 636 C CA . PRO A 1 130 ? -5.474 10.357 -22.450 1.00 17.43 132 PRO B CA 1
ATOM 637 C C . PRO A 1 130 ? -5.639 10.823 -21.003 1.00 17.62 132 PRO B C 1
ATOM 638 O O . PRO A 1 130 ? -5.818 12.020 -20.762 1.00 18.72 132 PRO B O 1
ATOM 642 N N . GLN A 1 131 ? -5.610 9.879 -20.059 1.00 13.94 133 GLN B N 1
ATOM 643 C CA . GLN A 1 131 ? -5.842 10.179 -18.653 1.00 15.32 133 GLN B CA 1
ATOM 644 C C . GLN A 1 131 ? -4.952 9.258 -17.840 1.00 10.74 133 GLN B C 1
ATOM 645 O O . GLN A 1 131 ? -4.610 8.165 -18.293 1.00 13.79 133 GLN B O 1
ATOM 651 N N . ILE A 1 132 ? -4.622 9.666 -16.615 1.00 11.43 134 ILE B N 1
ATOM 652 C CA . ILE A 1 132 ? -3.800 8.824 -15.758 1.00 9.35 134 ILE B CA 1
ATOM 653 C C . ILE A 1 132 ? -4.528 8.378 -14.499 1.00 9.60 134 ILE B C 1
ATOM 654 O O . ILE A 1 132 ? -3.940 7.654 -13.689 1.00 7.49 134 ILE B O 1
ATOM 659 N N . ILE A 1 133 ? -5.793 8.745 -14.323 1.00 7.87 135 ILE B N 1
ATOM 660 C CA . ILE A 1 133 ? -6.595 8.115 -13.279 1.00 9.45 135 ILE B CA 1
ATOM 661 C C . ILE A 1 133 ? -7.233 6.857 -13.856 1.00 9.89 135 ILE B C 1
ATOM 662 O O . ILE A 1 133 ? -7.248 6.649 -15.068 1.00 11.35 135 ILE B O 1
ATOM 667 N N . LEU A 1 134 ? -7.744 5.990 -12.977 1.00 9.69 136 LEU B N 1
ATOM 668 C CA . LEU A 1 134 ? -8.149 4.659 -13.417 1.00 9.03 136 LEU B CA 1
ATOM 669 C C . LEU A 1 134 ? -9.382 4.723 -14.302 1.00 11.21 136 LEU B C 1
ATOM 670 O O . LEU A 1 134 ? -9.464 4.016 -15.316 1.00 14.69 136 LEU B O 1
ATOM 675 N N . GLY A 1 135 ? -10.352 5.550 -13.925 1.00 9.33 137 GLY B N 1
ATOM 676 C CA . GLY A 1 135 ? -11.604 5.666 -14.658 1.00 13.78 137 GLY B CA 1
ATOM 677 C C . GLY A 1 135 ? -11.554 6.737 -15.728 1.00 14.98 137 GLY B C 1
ATOM 678 O O . GLY A 1 135 ? -10.559 6.865 -16.443 1.00 15.18 137 GLY B O 1
ATOM 679 N N . ASP A 1 136 ? -12.630 7.505 -15.841 1.00 14.83 138 ASP B N 1
ATOM 680 C CA . ASP A 1 136 ? -12.818 8.541 -16.842 1.00 17.39 138 ASP B CA 1
ATOM 681 C C . ASP A 1 136 ? -13.261 9.817 -16.148 1.00 16.81 138 ASP B C 1
ATOM 682 O O . ASP A 1 136 ? -13.968 9.763 -15.138 1.00 17.78 138 ASP B O 1
ATOM 687 N N . PRO A 1 137 ? -12.859 10.979 -16.649 1.00 17.64 139 PRO B N 1
ATOM 688 C CA . PRO A 1 137 ? -13.443 12.212 -16.139 1.00 19.37 139 PRO B CA 1
ATOM 689 C C . PRO A 1 137 ? -14.891 12.311 -16.576 1.00 22.05 139 PRO B C 1
ATOM 690 O O . PRO A 1 137 ? -15.289 11.704 -17.583 1.00 21.75 139 PRO B O 1
ATOM 694 N N . PRO A 1 138 ? -15.729 13.020 -15.827 1.00 21.37 140 PRO B N 1
ATOM 695 C CA . PRO A 1 138 ? -17.102 13.245 -16.290 1.00 25.20 140 PRO B CA 1
ATOM 696 C C . PRO A 1 138 ? -17.115 14.003 -17.609 1.00 24.36 140 PRO B C 1
ATOM 697 O O . PRO A 1 138 ? -16.178 14.736 -17.937 1.00 21.26 140 PRO B O 1
ATOM 701 N N . GLU A 1 139 ? -18.185 13.797 -18.382 1.00 24.50 141 GLU B N 1
ATOM 702 C CA . GLU A 1 139 ? -18.296 14.439 -19.687 1.00 23.91 141 GLU B CA 1
ATOM 703 C C . GLU A 1 139 ? -18.261 15.956 -19.541 1.00 21.33 141 GLU B C 1
ATOM 704 O O . GLU A 1 139 ? -18.957 16.526 -18.696 1.00 28.88 141 GLU B O 1
ATOM 706 N N . GLY A 1 140 ? -17.435 16.605 -20.363 1.00 18.77 142 GLY B N 1
ATOM 707 C CA . GLY A 1 140 ? -17.282 18.040 -20.331 1.00 20.12 142 GLY B CA 1
ATOM 708 C C . GLY A 1 140 ? -16.122 18.540 -19.500 1.00 22.67 142 GLY B C 1
ATOM 709 O O . GLY A 1 140 ? -15.765 19.717 -19.618 1.00 24.80 142 GLY B O 1
ATOM 710 N N . LEU A 1 141 ? -15.512 17.685 -18.680 1.00 23.62 143 LEU B N 1
ATOM 711 C CA . LEU A 1 141 ? -14.475 18.114 -17.747 1.00 22.55 143 LEU B CA 1
ATOM 712 C C . LEU A 1 141 ? -13.072 17.693 -18.166 1.00 27.22 143 LEU B C 1
ATOM 713 O O . LEU A 1 141 ? -12.103 18.084 -17.504 1.00 33.09 143 LEU B O 1
ATOM 715 N N . SER A 1 142 ? -12.928 16.922 -19.243 1.00 24.05 144 SER B N 1
ATOM 716 C CA . SER A 1 142 ? -11.599 16.551 -19.716 1.00 27.71 144 SER B CA 1
ATOM 717 C C . SER A 1 142 ? -10.784 17.785 -20.071 1.00 30.75 144 SER B C 1
ATOM 718 O O . SER A 1 142 ? -11.233 18.647 -20.832 1.00 29.37 144 SER B O 1
ATOM 721 N N . VAL A 1 143 ? -9.581 17.865 -19.514 1.00 25.51 145 VAL B N 1
ATOM 722 C CA . VAL A 1 143 ? -8.610 18.888 -19.879 1.00 25.64 145 VAL B CA 1
ATOM 723 C C . VAL A 1 143 ? -7.279 18.186 -20.112 1.00 23.71 145 VAL B C 1
ATOM 724 O O . VAL A 1 143 ? -6.968 17.202 -19.435 1.00 28.45 145 VAL B O 1
ATOM 728 N N . GLU A 1 144 ? -6.521 18.651 -21.104 1.00 25.64 146 GLU B N 1
ATOM 729 C CA . GLU A 1 144 ? -5.228 18.051 -21.405 1.00 21.31 146 GLU B CA 1
ATOM 730 C C . GLU A 1 144 ? -4.183 18.556 -20.417 1.00 18.83 146 GLU B C 1
ATOM 731 O O . GLU A 1 144 ? -4.022 19.765 -20.237 1.00 19.23 146 GLU B O 1
ATOM 733 N N . MET A 1 145 ? -3.471 17.623 -19.785 1.00 19.99 147 MET B N 1
ATOM 734 C CA . MET A 1 145 ? -2.404 17.925 -18.838 1.00 14.59 147 MET B CA 1
ATOM 735 C C . MET A 1 145 ? -1.185 17.108 -19.222 1.00 14.94 147 MET B C 1
ATOM 736 O O . MET A 1 145 ? -1.324 15.963 -19.659 1.00 13.89 147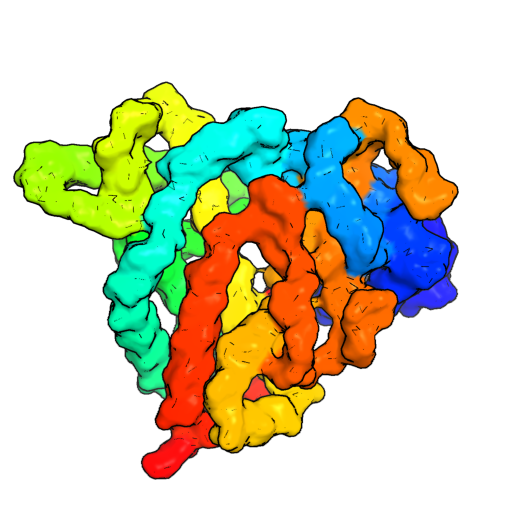 MET B O 1
ATOM 741 N N . PHE A 1 146 ? 0.014 17.675 -19.046 1.00 10.71 148 PHE B N 1
ATOM 742 C CA . PHE A 1 146 ? 1.164 16.926 -19.542 1.00 12.85 148 PHE B CA 1
ATOM 743 C C . PHE A 1 146 ? 1.493 15.702 -18.696 1.00 10.20 148 PHE B C 1
ATOM 744 O O . PHE A 1 146 ? 2.261 14.859 -19.157 1.00 11.79 148 PHE B O 1
ATOM 752 N N . ILE A 1 147 ? 0.893 15.550 -17.509 1.00 11.42 149 ILE B N 1
ATOM 753 C CA . ILE A 1 147 ? 1.020 14.290 -16.773 1.00 10.34 149 ILE B CA 1
ATOM 754 C C . ILE A 1 147 ? 0.381 13.130 -17.541 1.00 11.32 149 ILE B C 1
ATOM 755 O O . ILE A 1 147 ? 0.793 11.969 -17.379 1.00 10.56 149 ILE B O 1
ATOM 760 N N . ALA A 1 148 ? -0.584 13.434 -18.418 1.00 12.15 150 ALA B N 1
ATOM 761 C CA . ALA A 1 148 ? -1.256 12.450 -19.268 1.00 13.06 150 ALA B CA 1
ATOM 762 C C . ALA A 1 148 ? -0.897 12.683 -20.736 1.00 13.34 150 ALA B C 1
ATOM 763 O O . ALA A 1 148 ? -1.767 12.652 -21.614 1.00 17.53 150 ALA B O 1
ATOM 765 N N . MET A 1 149 ? 0.388 12.904 -21.001 1.00 13.11 151 MET B N 1
ATOM 766 C CA . MET A 1 149 ? 0.924 13.141 -22.338 1.00 12.78 151 MET B CA 1
ATOM 767 C C . MET A 1 149 ? 2.209 12.353 -22.508 1.00 12.69 151 MET B C 1
ATOM 768 O O . MET A 1 149 ? 3.000 12.232 -21.571 1.00 13.99 151 MET B O 1
ATOM 773 N N . ASP A 1 150 ? 2.449 11.852 -23.745 1.00 13.34 152 ASP B N 1
ATOM 774 C CA . ASP A 1 150 ? 3.712 11.174 -24.027 1.00 15.08 152 ASP B CA 1
ATOM 775 C C . ASP A 1 150 ? 4.738 12.133 -24.615 1.00 12.16 152 ASP B C 1
ATOM 776 O O . ASP A 1 150 ? 4.373 13.181 -25.148 1.00 12.51 152 ASP B O 1
ATOM 781 N N . PRO A 1 151 ? 6.030 11.816 -24.521 1.00 13.12 153 PRO B N 1
ATOM 782 C CA . PRO A 1 151 ? 7.018 12.580 -25.281 1.00 14.11 153 PRO B CA 1
ATOM 783 C C . PRO A 1 151 ? 6.735 12.461 -26.765 1.00 14.06 153 PRO B C 1
ATOM 784 O O . PRO A 1 151 ? 6.204 11.436 -27.226 1.00 16.72 153 PRO B O 1
ATOM 788 N N . PRO A 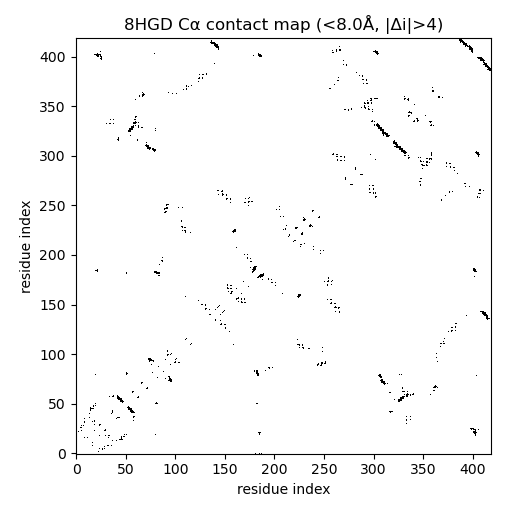1 152 ? 7.120 13.463 -27.563 1.00 17.59 154 PRO B N 1
ATOM 789 C CA . PRO A 1 152 ? 7.819 14.690 -27.184 1.00 13.93 154 PRO B CA 1
ATOM 790 C C . PRO A 1 152 ? 6.929 15.790 -26.619 1.00 15.36 154 PRO B C 1
ATOM 791 O O . PRO A 1 152 ? 7.466 16.667 -25.961 1.00 13.40 154 PRO B O 1
ATOM 795 N N . LYS A 1 153 ? 5.626 15.784 -26.903 1.00 14.14 155 LYS B N 1
ATOM 796 C CA . LYS A 1 153 ? 4.803 16.912 -26.477 1.00 11.86 155 LYS B CA 1
ATOM 797 C C . LYS A 1 153 ? 4.848 17.078 -24.959 1.00 12.79 155 LYS B C 1
ATOM 798 O O . LYS A 1 153 ? 4.850 18.202 -24.447 1.00 13.17 155 LYS B O 1
ATOM 803 N N . HIS A 1 154 ? 4.892 15.968 -24.225 1.00 12.19 156 HIS B N 1
ATOM 804 C CA . HIS A 1 154 ? 5.022 16.077 -22.775 1.00 12.64 156 HIS B CA 1
ATOM 805 C C . HIS A 1 154 ? 6.229 16.911 -22.393 1.00 12.84 156 HIS B C 1
ATOM 806 O O . HIS A 1 154 ? 6.157 17.750 -21.483 1.00 12.41 156 HIS B O 1
ATOM 813 N N . ASP A 1 155 ? 7.364 16.654 -23.050 1.00 14.74 157 ASP B N 1
ATOM 814 C CA . ASP A 1 155 ? 8.600 17.333 -22.698 1.00 13.10 157 ASP B CA 1
ATOM 815 C C . ASP A 1 155 ? 8.495 18.825 -22.983 1.00 13.79 157 ASP B C 1
ATOM 816 O O . ASP A 1 155 ? 8.989 19.651 -22.206 1.00 14.60 157 ASP B O 1
ATOM 821 N N . VAL A 1 156 ? 7.853 19.180 -24.102 1.00 13.76 158 VAL B N 1
ATOM 822 C CA . VAL A 1 156 ? 7.658 20.583 -24.458 1.00 13.58 158 VAL B CA 1
ATOM 823 C C . VAL A 1 156 ? 6.806 21.288 -23.406 1.00 14.82 158 VAL B C 1
ATOM 824 O O . VAL A 1 156 ? 7.150 22.373 -22.922 1.00 15.76 158 VAL B O 1
ATOM 828 N N . GLN A 1 157 ? 5.684 20.672 -23.024 1.00 15.33 159 GLN B N 1
ATOM 829 C CA . GLN A 1 157 ? 4.769 21.343 -22.105 1.00 14.02 159 GLN B CA 1
ATOM 830 C C . GLN A 1 157 ? 5.346 21.416 -20.692 1.00 13.75 159 GLN B C 1
ATOM 831 O O . GLN A 1 157 ? 5.198 22.441 -20.014 1.00 15.08 159 GLN B O 1
ATOM 837 N N . ARG A 1 158 ? 6.047 20.365 -20.250 1.00 15.03 160 ARG B N 1
ATOM 838 C CA . ARG A 1 158 ? 6.699 20.422 -18.944 1.00 12.51 160 ARG B CA 1
ATOM 839 C C . ARG A 1 158 ? 7.764 21.515 -18.897 1.00 15.93 160 ARG B C 1
ATOM 840 O O . ARG A 1 158 ? 7.905 22.213 -17.886 1.00 13.65 160 ARG B O 1
ATOM 848 N N . SER A 1 159 ? 8.522 21.683 -19.988 1.00 12.95 161 SER B N 1
ATOM 849 C CA . SER A 1 159 ? 9.560 22.709 -20.020 1.00 14.87 161 SER B CA 1
ATOM 850 C C . SER A 1 159 ? 8.981 24.096 -19.797 1.00 13.37 161 SER B C 1
ATOM 851 O O . SER A 1 159 ? 9.668 24.976 -19.260 1.00 14.54 161 SER B O 1
ATOM 854 N N . SER A 1 160 ? 7.732 24.314 -20.212 1.00 12.20 162 SER B N 1
ATOM 855 C CA . SER A 1 160 ? 7.171 25.651 -20.147 1.00 14.56 162 SER B CA 1
ATOM 856 C C . SER A 1 160 ? 6.835 26.070 -18.724 1.00 17.46 162 SER B C 1
ATOM 857 O O . SER A 1 160 ? 6.726 27.274 -18.472 1.00 16.86 162 SER B O 1
ATOM 860 N N . VAL A 1 161 ? 6.669 25.119 -17.801 1.00 14.15 163 VAL B N 1
ATOM 861 C CA . VAL A 1 161 ? 6.307 25.433 -16.420 1.00 15.33 163 VAL B CA 1
ATOM 862 C C . VAL A 1 161 ? 7.372 25.053 -15.404 1.00 15.44 163 VAL B C 1
ATOM 863 O O . VAL A 1 161 ? 7.286 25.512 -14.254 1.00 13.37 163 VAL B O 1
ATOM 867 N N . GLN A 1 162 ? 8.362 24.234 -15.758 1.00 12.68 164 GLN B N 1
ATOM 868 C CA . GLN A 1 162 ? 9.246 23.680 -14.737 1.00 12.73 164 GLN B CA 1
ATOM 869 C C . GLN A 1 162 ? 10.049 24.750 -14.005 1.00 13.73 164 GLN B C 1
ATOM 870 O O . GLN A 1 162 ? 10.518 24.498 -12.889 1.00 13.87 164 GLN B O 1
ATOM 876 N N . GLY A 1 163 ? 10.193 25.941 -14.593 1.00 12.79 165 GLY B N 1
ATOM 877 C CA . GLY A 1 163 ? 10.918 27.005 -13.934 1.00 15.61 165 GLY B CA 1
ATOM 878 C C . GLY A 1 163 ? 10.304 27.436 -12.623 1.00 14.29 165 GLY B C 1
ATOM 879 O O . GLY A 1 163 ? 11.012 27.998 -11.779 1.00 15.72 165 GLY B O 1
ATOM 880 N N . VAL A 1 164 ? 9.011 27.166 -12.422 1.00 12.32 166 VAL B N 1
ATOM 881 C CA . VAL A 1 164 ? 8.360 27.590 -11.184 1.00 11.94 166 VAL B CA 1
ATOM 882 C C . VAL A 1 164 ? 8.908 26.836 -9.984 1.00 12.77 166 VAL B C 1
ATOM 883 O O . VAL A 1 164 ? 8.824 27.345 -8.862 1.00 14.45 166 VAL B O 1
ATOM 887 N N . VAL A 1 165 ? 9.503 25.654 -10.179 1.00 13.61 167 VAL B N 1
ATOM 888 C CA . VAL A 1 165 ? 10.135 24.951 -9.065 1.00 13.15 167 VAL B CA 1
ATOM 889 C C . VAL A 1 165 ? 11.653 24.926 -9.204 1.00 15.47 167 VAL B C 1
ATOM 890 O O . VAL A 1 165 ? 12.320 24.056 -8.633 1.00 15.27 167 VAL B O 1
ATOM 894 N N . ALA A 1 166 ? 12.220 25.903 -9.912 1.00 14.13 168 ALA B N 1
ATOM 895 C CA . ALA A 1 166 ? 13.666 25.953 -10.051 1.00 14.52 168 ALA B CA 1
ATOM 896 C C . ALA A 1 166 ? 14.314 25.933 -8.669 1.00 15.95 168 ALA B C 1
ATOM 897 O O . ALA A 1 166 ? 13.869 26.662 -7.774 1.00 14.67 168 ALA B O 1
ATOM 899 N N . PRO A 1 167 ? 15.322 25.093 -8.447 1.00 17.69 169 PRO B N 1
ATOM 900 C CA . PRO A 1 167 ? 15.972 25.045 -7.127 1.00 17.74 169 PRO B CA 1
ATOM 901 C C . PRO A 1 167 ? 16.393 26.403 -6.582 1.00 18.22 169 PRO B C 1
ATOM 902 O O . PRO A 1 167 ? 16.258 26.639 -5.376 1.00 17.26 169 PRO B O 1
ATOM 906 N N . LYS A 1 168 ? 16.893 27.309 -7.426 1.00 19.68 170 LYS B N 1
ATOM 907 C CA . LYS A 1 168 ? 17.260 28.626 -6.915 1.00 18.79 170 LYS B CA 1
ATOM 908 C C . LYS A 1 168 ? 16.048 29.369 -6.366 1.00 17.06 170 LYS B C 1
ATOM 909 O O . LYS A 1 168 ? 16.167 30.093 -5.373 1.00 20.27 170 LYS B O 1
ATOM 911 N N . ASN A 1 169 ? 14.875 29.178 -6.977 1.00 17.57 171 ASN B N 1
ATOM 912 C CA . ASN A 1 169 ? 13.672 29.850 -6.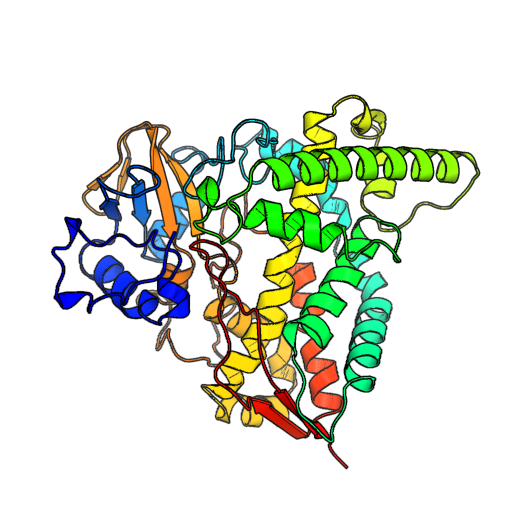499 1.00 18.38 171 ASN B CA 1
ATOM 913 C C . ASN A 1 169 ? 13.178 29.242 -5.193 1.00 15.50 171 ASN B C 1
ATOM 914 O O . ASN A 1 169 ? 12.766 29.969 -4.283 1.00 17.05 171 ASN B O 1
ATOM 919 N N . LEU A 1 170 ? 13.191 27.907 -5.095 1.00 14.67 172 LEU B N 1
ATOM 920 C CA . LEU A 1 170 ? 12.799 27.257 -3.847 1.00 13.35 172 LEU B CA 1
ATOM 921 C C . LEU A 1 170 ? 13.683 27.707 -2.696 1.00 13.25 172 LEU B C 1
ATOM 922 O O . LEU A 1 170 ? 13.197 27.955 -1.581 1.00 13.16 172 LEU B O 1
ATOM 927 N N . LYS A 1 171 ? 14.992 27.818 -2.943 1.00 13.85 173 LYS B N 1
ATOM 928 C CA . LYS A 1 171 ? 15.893 28.276 -1.896 1.00 14.31 173 LYS B CA 1
ATOM 929 C C . LYS A 1 171 ? 15.527 29.681 -1.431 1.00 12.67 173 LYS B C 1
ATOM 930 O O . LYS A 1 171 ? 15.517 29.958 -0.227 1.00 15.00 173 LYS B O 1
ATOM 935 N N . GLU A 1 172 ? 15.202 30.575 -2.368 1.00 13.51 174 GLU B N 1
ATOM 936 C CA . GLU A 1 172 ? 14.854 31.925 -1.943 1.00 17.27 174 GLU B CA 1
ATOM 937 C C . GLU A 1 172 ? 13.558 31.962 -1.149 1.00 17.86 174 GLU B C 1
ATOM 938 O O . GLU A 1 172 ? 13.378 32.871 -0.335 1.00 16.72 174 GLU B O 1
ATOM 944 N N . MET A 1 173 ? 12.677 30.982 -1.327 1.00 13.80 175 MET B N 1
ATOM 945 C CA . MET A 1 173 ? 11.409 30.968 -0.606 1.00 12.43 175 MET B CA 1
ATOM 946 C C . MET A 1 173 ? 11.457 30.233 0.728 1.00 13.14 175 MET B C 1
ATOM 947 O O . MET A 1 173 ? 10.430 30.162 1.416 1.00 10.91 175 MET B O 1
ATOM 952 N N . GLU A 1 174 ? 12.623 29.727 1.138 1.00 13.49 176 GLU B N 1
ATOM 953 C CA . GLU A 1 174 ? 12.701 28.974 2.389 1.00 12.84 176 GLU B CA 1
ATOM 954 C C . GLU A 1 174 ? 12.304 29.816 3.597 1.00 12.25 176 GLU B C 1
ATOM 955 O O . GLU A 1 174 ? 11.640 29.317 4.512 1.00 14.02 176 GLU B O 1
ATOM 961 N N . GLY A 1 175 ? 12.712 31.090 3.636 1.00 13.48 177 GLY B N 1
ATOM 962 C CA . GLY A 1 175 ? 12.319 31.932 4.757 1.00 12.88 177 GLY B CA 1
ATOM 963 C C . GLY A 1 175 ? 10.813 32.084 4.877 1.00 11.36 177 GLY B C 1
ATOM 964 O O . GLY A 1 175 ? 10.254 31.997 5.978 1.00 11.99 177 GLY B O 1
ATOM 965 N N . LEU A 1 176 ? 10.138 32.301 3.745 1.00 12.18 178 LEU B N 1
ATOM 966 C CA . LEU A 1 176 ? 8.683 32.427 3.751 1.00 12.73 178 LEU B CA 1
ATOM 967 C C . LEU A 1 176 ? 8.018 31.124 4.196 1.00 11.75 178 LEU B C 1
ATOM 968 O O . LEU A 1 176 ? 7.142 31.128 5.073 1.00 12.52 178 LEU B O 1
ATOM 973 N N . ILE A 1 177 ? 8.432 29.998 3.610 1.00 11.20 179 ILE B N 1
ATOM 974 C CA . ILE A 1 177 ? 7.847 28.711 3.980 1.00 8.96 179 ILE B CA 1
ATOM 975 C C . ILE A 1 177 ? 8.051 28.434 5.466 1.00 9.78 179 ILE B C 1
ATOM 976 O O . ILE A 1 177 ? 7.143 27.954 6.154 1.00 9.03 179 ILE B O 1
ATOM 981 N N . ARG A 1 178 ? 9.247 28.724 5.984 1.00 10.46 180 ARG B N 1
ATOM 982 C CA . ARG A 1 178 ? 9.515 28.462 7.394 1.00 10.04 180 ARG B CA 1
ATOM 983 C C . ARG A 1 178 ? 8.723 29.398 8.296 1.00 11.80 180 ARG B C 1
ATOM 984 O O . ARG A 1 178 ? 8.257 28.980 9.364 1.00 11.92 180 ARG B O 1
ATOM 992 N N . SER A 1 179 ? 8.578 30.671 7.894 1.00 11.83 181 SER B N 1
ATOM 993 C CA . SER A 1 179 ? 7.763 31.608 8.657 1.00 12.07 181 SER B CA 1
ATOM 994 C C . SER A 1 179 ? 6.324 31.141 8.737 1.00 10.96 181 SER B C 1
ATOM 995 O O . SER A 1 179 ? 5.708 31.177 9.810 1.00 11.59 181 SER B O 1
ATOM 998 N N . ARG A 1 180 ? 5.754 30.750 7.596 1.00 10.74 182 ARG B N 1
ATOM 999 C CA . ARG A 1 180 ? 4.388 30.244 7.581 1.00 9.28 182 ARG B CA 1
ATOM 1000 C C . ARG A 1 180 ? 4.259 29.017 8.466 1.00 10.51 182 ARG B C 1
ATOM 1001 O O . ARG A 1 180 ? 3.329 28.917 9.275 1.00 10.02 182 ARG B O 1
ATOM 1009 N N . THR A 1 181 ? 5.206 28.080 8.331 1.00 9.40 183 THR B N 1
ATOM 1010 C CA . THR A 1 181 ? 5.175 26.857 9.124 1.00 9.19 183 THR B CA 1
ATOM 1011 C C . THR A 1 181 ? 5.208 27.180 10.610 1.00 8.43 183 THR B C 1
ATOM 1012 O O . THR A 1 181 ? 4.397 26.671 11.389 1.00 9.49 183 THR B O 1
ATOM 1016 N N . GLY A 1 182 ? 6.128 28.060 11.018 1.00 10.14 184 GLY B N 1
ATOM 1017 C CA . GLY A 1 182 ? 6.238 28.385 12.428 1.00 10.73 184 GLY B CA 1
ATOM 1018 C C . GLY A 1 182 ? 5.035 29.145 12.950 1.00 11.72 184 GLY B C 1
ATOM 1019 O O . GLY A 1 182 ? 4.589 28.913 14.074 1.00 11.70 184 GLY B O 1
ATOM 1020 N N . ASP A 1 183 ? 4.497 30.071 12.144 1.00 11.85 185 ASP B N 1
ATOM 1021 C CA . ASP A 1 183 ? 3.310 30.815 12.553 1.00 13.80 185 ASP B CA 1
ATOM 1022 C C . ASP A 1 183 ? 2.112 29.894 12.714 1.00 11.59 185 ASP B C 1
ATOM 1023 O O . ASP A 1 183 ? 1.341 30.016 13.673 1.00 11.31 185 ASP B O 1
ATOM 1028 N N . VAL A 1 184 ? 1.938 28.963 11.777 1.00 10.58 186 VAL B N 1
ATOM 1029 C CA . VAL A 1 184 ? 0.837 28.015 11.882 1.00 8.26 186 VAL B CA 1
ATOM 1030 C C . VAL A 1 184 ? 1.001 27.148 13.127 1.00 11.81 186 VAL B C 1
ATOM 1031 O O . VAL A 1 184 ? 0.051 26.967 13.900 1.00 11.29 186 VAL B O 1
ATOM 1035 N N . LEU A 1 185 ? 2.210 26.614 13.360 1.00 7.95 187 LEU B N 1
ATOM 1036 C CA . LEU A 1 185 ? 2.403 25.774 14.543 1.00 12.13 187 LEU B CA 1
ATOM 1037 C C . LEU A 1 185 ? 2.203 26.560 15.834 1.00 11.94 187 LEU B C 1
ATOM 1038 O O . LEU A 1 185 ? 1.637 26.036 16.802 1.00 12.00 187 LEU B O 1
ATOM 1043 N N . ASP A 1 186 ? 2.665 27.815 15.873 1.00 12.05 188 ASP B N 1
ATOM 1044 C CA . ASP A 1 186 ? 2.487 28.632 17.072 1.00 11.43 188 ASP B CA 1
ATOM 1045 C C . ASP A 1 186 ? 1.026 28.927 17.356 1.00 13.18 188 ASP B C 1
ATOM 1046 O O . ASP A 1 186 ? 0.674 29.180 18.516 1.00 14.91 188 ASP B O 1
ATOM 1051 N N . SER A 1 187 ? 0.171 28.894 16.329 1.00 11.15 189 SER B N 1
ATOM 1052 C CA . SER A 1 187 ? -1.239 29.223 16.483 1.00 14.74 189 SER B CA 1
ATOM 1053 C C . SER A 1 187 ? -2.063 28.071 17.036 1.00 13.98 189 SER B C 1
ATOM 1054 O O . SER A 1 187 ? -3.218 28.286 17.418 1.00 15.34 189 SER B O 1
ATOM 1057 N N . LEU A 1 188 ? -1.510 26.875 17.083 1.00 12.61 190 LEU B N 1
ATOM 1058 C CA . LEU A 1 188 ? -2.289 25.715 17.471 1.00 12.02 190 LEU B CA 1
ATOM 1059 C C . LEU A 1 188 ? -2.484 25.692 18.986 1.00 10.90 190 LEU B C 1
ATOM 1060 O O . LEU A 1 188 ? -1.566 26.043 19.737 1.00 13.50 190 LEU B O 1
ATOM 1065 N N . PRO A 1 189 ? -3.654 25.266 19.451 1.00 11.77 191 PRO B N 1
ATOM 1066 C CA . PRO A 1 189 ? -3.849 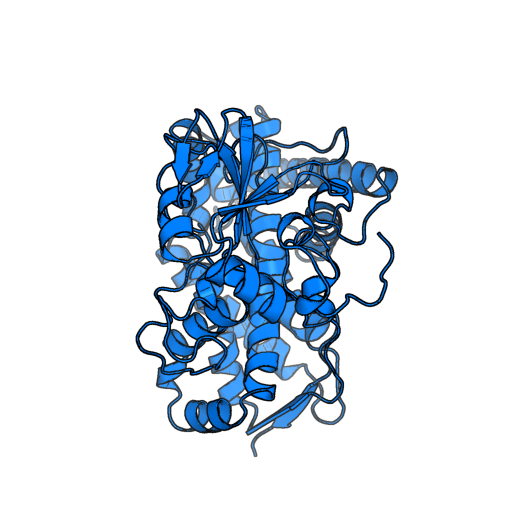25.112 20.895 1.00 14.81 191 PRO B CA 1
ATOM 1067 C C . PRO A 1 189 ? -3.002 23.970 21.415 1.00 15.73 191 PRO B C 1
ATOM 1068 O O . PRO A 1 189 ? -2.742 22.994 20.708 1.00 14.79 191 PRO B O 1
ATOM 1072 N N . THR A 1 190 ? -2.562 24.099 22.666 1.00 14.49 192 THR B N 1
ATOM 1073 C CA . THR A 1 190 ? -1.858 23.013 23.332 1.00 14.39 192 THR B CA 1
ATOM 1074 C C . THR A 1 190 ? -2.611 22.512 24.557 1.00 15.00 192 THR B C 1
ATOM 1075 O O . THR A 1 190 ? -2.095 21.644 25.278 1.00 16.57 192 THR B O 1
ATOM 1079 N N . ASP A 1 191 ? -3.837 22.991 24.776 1.00 14.78 193 ASP B N 1
ATOM 1080 C CA . ASP A 1 191 ? -4.637 22.585 25.921 1.00 15.27 193 ASP B CA 1
ATOM 1081 C C . ASP A 1 191 ? -5.825 21.715 25.533 1.00 17.95 193 ASP B C 1
ATOM 1082 O O . ASP A 1 191 ? -6.616 21.336 26.404 1.00 17.37 193 ASP B O 1
ATOM 1087 N N . LYS A 1 192 ? -5.951 21.367 24.257 1.00 14.58 194 LYS B N 1
ATOM 1088 C CA . LYS A 1 192 ? -7.074 20.603 23.744 1.00 15.64 194 LYS B CA 1
ATOM 1089 C C . LYS A 1 192 ? -6.672 20.023 22.394 1.00 12.87 194 LYS B C 1
ATOM 1090 O O . LYS A 1 192 ? -5.755 20.544 21.745 1.00 13.61 194 LYS B O 1
ATOM 1096 N N . PRO A 1 193 ? -7.321 18.953 21.953 1.00 12.04 195 PRO B N 1
ATOM 1097 C CA . PRO A 1 193 ? -7.057 18.427 20.609 1.00 12.81 195 PRO B CA 1
ATOM 1098 C C . PRO A 1 193 ? -7.704 19.278 19.526 1.00 12.85 195 PRO B C 1
ATOM 1099 O O . PRO A 1 193 ? -8.622 20.060 19.762 1.00 11.69 195 PRO B O 1
ATOM 1103 N N . PHE A 1 194 ? -7.200 19.100 18.305 1.00 10.23 196 PHE B N 1
ATOM 1104 C CA . PHE A 1 194 ? -7.688 19.831 17.147 1.00 8.90 196 PHE B CA 1
ATOM 1105 C C . PHE A 1 194 ? -7.462 18.953 15.928 1.00 7.89 196 PHE B C 1
ATOM 1106 O O . PHE A 1 194 ? -6.667 18.012 15.963 1.00 8.51 196 PHE B O 1
ATOM 1114 N N . ASN A 1 195 ? -8.133 19.293 14.834 1.00 9.57 197 ASN B N 1
ATOM 1115 C CA . ASN A 1 195 ? -7.973 18.550 13.589 1.00 8.15 197 ASN B CA 1
ATOM 1116 C C . ASN A 1 195 ? -6.768 19.103 12.828 1.00 8.08 197 ASN B C 1
ATOM 1117 O O . ASN A 1 195 ? -6.805 20.236 12.323 1.00 8.69 197 ASN B O 1
ATOM 1122 N N . TRP A 1 196 ? -5.716 18.281 12.734 1.00 6.28 198 TRP B N 1
ATOM 1123 C CA . TRP A 1 196 ? -4.476 18.669 12.062 1.00 6.68 198 TRP B CA 1
ATOM 1124 C C . TRP A 1 196 ? -4.686 18.908 10.572 1.00 7.74 198 TRP B C 1
ATOM 1125 O O . TRP A 1 196 ? -3.949 19.685 9.958 1.00 7.81 198 TRP B O 1
ATOM 1136 N N . VAL A 1 197 ? -5.675 18.251 9.974 1.00 7.76 199 VAL B N 1
ATOM 1137 C CA . VAL A 1 197 ? -5.807 18.295 8.516 1.00 7.41 199 VAL B CA 1
ATOM 1138 C C . VAL A 1 197 ? -6.144 19.724 8.073 1.00 7.00 199 VAL B C 1
ATOM 1139 O O . VAL A 1 197 ? -5.388 20.296 7.272 1.00 7.98 199 VAL B O 1
ATOM 1143 N N . PRO A 1 198 ? -7.216 20.370 8.552 1.00 6.89 200 PRO B N 1
ATOM 1144 C CA . PRO A 1 198 ? -7.411 21.777 8.160 1.00 7.92 200 PRO B CA 1
ATOM 1145 C C . PRO A 1 198 ? -6.388 22.720 8.785 1.00 8.47 200 PRO B C 1
ATOM 1146 O O . PRO A 1 198 ? -5.933 23.670 8.126 1.00 10.78 200 PRO B O 1
ATOM 1150 N N . ALA A 1 199 ? -6.026 22.500 10.052 1.00 9.44 201 ALA B N 1
ATOM 1151 C CA . ALA A 1 199 ? -5.241 23.493 10.780 1.00 9.75 201 ALA B CA 1
ATOM 1152 C C . ALA A 1 199 ? -3.798 23.574 10.285 1.00 9.90 201 ALA B C 1
ATOM 1153 O O . ALA A 1 199 ? -3.189 24.653 10.341 1.00 10.66 201 ALA B O 1
ATOM 1155 N N . VAL A 1 200 ? -3.231 22.459 9.819 1.00 8.77 202 VAL B N 1
ATOM 1156 C CA . VAL A 1 200 ? -1.822 22.439 9.444 1.00 8.43 202 VAL B CA 1
ATOM 1157 C C . VAL A 1 200 ? -1.680 22.029 7.981 1.00 7.37 202 VAL B C 1
ATOM 1158 O O . VAL A 1 200 ? -1.210 22.813 7.152 1.00 7.13 202 VAL B O 1
ATOM 1162 N N . SER A 1 201 ? -2.075 20.804 7.645 1.00 8.01 203 SER B N 1
ATOM 1163 C CA . SER A 1 201 ? -1.751 20.293 6.317 1.00 5.23 203 SER B CA 1
ATOM 1164 C C . SER A 1 201 ? -2.407 21.121 5.220 1.00 6.79 203 SER B C 1
ATOM 1165 O O . SER A 1 201 ? -1.742 21.542 4.259 1.00 7.27 203 SER B O 1
ATOM 1168 N N . LYS A 1 202 ? -3.720 21.350 5.330 1.00 7.23 204 LYS B N 1
ATOM 1169 C CA . LYS A 1 202 ? -4.402 22.151 4.311 1.00 8.13 204 LYS B CA 1
ATOM 1170 C C . LYS A 1 202 ? -3.986 23.612 4.378 1.00 7.97 204 LYS B C 1
ATOM 1171 O O . LYS A 1 202 ? -3.822 24.261 3.337 1.00 9.14 204 LYS B O 1
ATOM 1177 N N . GLU A 1 203 ? -3.796 24.140 5.590 1.00 6.97 205 GLU B N 1
ATOM 1178 C CA . GLU A 1 203 ? -3.398 25.538 5.728 1.00 9.18 205 GLU B CA 1
ATOM 1179 C C . GLU A 1 203 ? -2.079 25.811 5.013 1.00 9.34 205 GLU B C 1
ATOM 1180 O O . GLU A 1 203 ? -1.978 26.745 4.210 1.00 8.91 205 GLU B O 1
ATOM 1186 N N . LEU A 1 204 ? -1.054 24.997 5.276 1.00 7.68 206 LEU B N 1
ATOM 1187 C CA . LEU A 1 204 ? 0.242 25.263 4.666 1.00 5.45 206 LEU B CA 1
ATOM 1188 C C . LEU A 1 204 ? 0.221 24.991 3.164 1.00 7.94 206 LEU B C 1
ATOM 1189 O O . LEU A 1 204 ? 0.789 25.759 2.375 1.00 9.00 206 LEU B O 1
ATOM 1194 N N . THR A 1 205 ? -0.447 23.917 2.745 1.00 7.61 207 THR B N 1
ATOM 1195 C CA . THR A 1 205 ? -0.523 23.611 1.321 1.00 9.38 207 THR B CA 1
ATOM 1196 C C . THR A 1 205 ? -1.202 24.735 0.559 1.00 9.19 207 THR B C 1
ATOM 1197 O O . THR A 1 205 ? -0.754 25.112 -0.527 1.00 9.90 207 THR B O 1
ATOM 1201 N N . GLY A 1 206 ? -2.291 25.277 1.119 1.00 8.88 208 GLY B N 1
ATOM 1202 C CA . GLY A 1 206 ? -3.028 26.325 0.430 1.00 9.74 208 GLY B CA 1
ATOM 1203 C C . GLY A 1 206 ? -2.214 27.589 0.254 1.00 9.83 208 GLY B C 1
ATOM 1204 O O . GLY A 1 206 ? -2.268 28.226 -0.796 1.00 9.98 208 GLY B O 1
ATOM 1205 N N . ARG A 1 207 ? -1.456 27.972 1.281 1.00 8.89 209 ARG B N 1
ATOM 1206 C CA . ARG A 1 207 ? -0.599 29.146 1.148 1.00 8.31 209 ARG B CA 1
ATOM 1207 C C . ARG A 1 207 ? 0.469 28.920 0.085 1.00 10.90 209 ARG B C 1
ATOM 1208 O O . ARG A 1 207 ? 0.776 29.818 -0.713 1.00 9.75 209 ARG B O 1
ATOM 1216 N N . MET A 1 208 ? 1.058 27.725 0.065 1.00 10.14 210 MET B N 1
ATOM 1217 C CA . MET A 1 208 ? 2.088 27.432 -0.924 1.00 9.70 210 MET B CA 1
ATOM 1218 C C . MET A 1 208 ? 1.530 27.499 -2.340 1.00 9.50 210 MET B C 1
ATOM 1219 O O . MET A 1 208 ? 2.153 28.085 -3.234 1.00 10.07 210 MET B O 1
ATOM 1224 N N . LEU A 1 209 ? 0.357 26.904 -2.560 1.00 9.70 211 LEU B N 1
ATOM 1225 C CA . LEU A 1 209 ? -0.263 26.933 -3.883 1.00 10.25 211 LEU B CA 1
ATOM 1226 C C . LEU A 1 209 ? -0.558 28.361 -4.326 1.00 11.92 211 LEU B C 1
ATOM 1227 O O . LEU A 1 209 ? -0.326 28.716 -5.491 1.00 12.57 211 LEU B O 1
ATOM 1232 N N . ALA A 1 210 ? -1.053 29.195 -3.409 1.00 10.81 212 ALA B N 1
ATOM 1233 C CA . ALA A 1 210 ? -1.313 30.589 -3.755 1.00 12.72 212 ALA B CA 1
ATOM 1234 C C . ALA A 1 210 ? -0.034 31.285 -4.201 1.00 14.77 212 ALA B C 1
ATOM 1235 O O . ALA A 1 210 ? -0.029 32.013 -5.203 1.00 14.25 212 ALA B O 1
ATOM 1237 N N . THR A 1 211 ? 1.072 31.046 -3.487 1.00 11.17 213 THR B N 1
ATOM 1238 C CA . THR A 1 211 ? 2.347 31.644 -3.866 1.00 13.23 213 THR B CA 1
ATOM 1239 C C . THR A 1 211 ? 2.791 31.184 -5.246 1.00 13.65 213 THR B C 1
ATOM 1240 O O . THR A 1 211 ? 3.295 31.986 -6.041 1.00 14.06 213 THR B O 1
ATOM 1244 N N . LEU A 1 212 ? 2.607 29.898 -5.550 1.00 11.40 214 LEU B N 1
ATOM 1245 C CA . LEU A 1 212 ? 3.087 29.356 -6.817 1.00 11.65 214 LEU B CA 1
ATOM 1246 C C . LEU A 1 212 ? 2.411 29.999 -8.015 1.00 12.33 214 LEU B C 1
ATOM 1247 O O . LEU A 1 212 ? 3.022 30.097 -9.082 1.00 13.43 214 LEU B O 1
ATOM 1252 N N . LEU A 1 213 ? 1.151 30.405 -7.871 1.00 14.75 215 LEU B N 1
ATOM 1253 C CA . LEU A 1 213 ? 0.407 31.038 -8.947 1.00 16.46 215 LEU B CA 1
ATOM 1254 C C . LEU A 1 213 ? 0.275 32.542 -8.782 1.00 17.12 215 LEU B C 1
ATOM 1255 O O . LEU A 1 213 ? -0.282 33.189 -9.672 1.00 18.95 215 LEU B O 1
ATOM 1260 N N . ASP A 1 214 ? 0.761 33.109 -7.678 1.00 14.49 216 ASP B N 1
ATOM 1261 C CA . ASP A 1 214 ? 0.366 34.455 -7.239 1.00 15.27 216 ASP B CA 1
ATOM 1262 C C . ASP A 1 214 ? -1.155 34.598 -7.269 1.00 20.40 216 ASP B C 1
ATOM 1263 O O . ASP A 1 214 ? -1.704 35.640 -7.647 1.00 17.98 216 ASP B O 1
ATOM 1268 N N . PHE A 1 215 ? -1.838 33.525 -6.873 1.00 17.34 217 PHE B N 1
ATOM 1269 C CA . PHE A 1 215 ? -3.292 33.531 -6.794 1.00 16.40 217 PHE B CA 1
ATOM 1270 C C . PHE A 1 215 ? -3.738 34.385 -5.609 1.00 18.04 217 PHE B C 1
ATOM 1271 O O . PHE A 1 215 ? -3.087 34.378 -4.559 1.00 18.51 217 PHE B O 1
ATOM 1279 N N . PRO A 1 216 ? -4.847 35.144 -5.743 1.00 20.59 218 PRO B N 1
ATOM 1280 C CA . PRO A 1 216 ? -5.280 36.004 -4.634 1.00 19.17 218 PRO B CA 1
ATOM 1281 C C . PRO A 1 216 ? -5.351 35.235 -3.325 1.00 19.74 218 PRO B C 1
ATOM 1282 O O . PRO A 1 216 ? -6.068 34.232 -3.223 1.00 19.28 218 PRO B O 1
ATOM 1286 N N . TYR A 1 217 ? -4.569 35.689 -2.340 1.00 19.28 219 TYR B N 1
ATOM 1287 C CA . TYR A 1 217 ? -4.378 34.918 -1.115 1.00 16.96 219 TYR B CA 1
ATOM 1288 C C . TYR A 1 217 ? -5.700 34.655 -0.412 1.00 20.25 219 TYR B C 1
ATOM 1289 O O . TYR A 1 217 ? -5.945 33.548 0.076 1.00 16.28 219 TYR B O 1
ATOM 1298 N N . GLU A 1 218 ? -6.573 35.655 -0.363 1.00 21.31 220 GLU B N 1
ATOM 1299 C CA . GLU A 1 218 ? -7.841 35.505 0.326 1.00 22.66 220 GLU B CA 1
ATOM 1300 C C . GLU A 1 218 ? -8.784 34.523 -0.365 1.00 22.19 220 GLU B C 1
ATOM 1301 O O . GLU A 1 218 ? -9.764 34.091 0.257 1.00 24.51 220 GLU B O 1
ATOM 1307 N N . GLU A 1 219 ? -8.500 34.132 -1.607 1.00 18.07 221 GLU B N 1
ATOM 1308 C CA . GLU A 1 219 ? -9.308 33.169 -2.344 1.00 20.70 221 GLU B CA 1
ATOM 1309 C C . GLU A 1 219 ? -8.630 31.806 -2.483 1.00 18.80 221 GLU B C 1
ATOM 1310 O O . GLU A 1 219 ? -9.105 30.970 -3.259 1.00 18.24 221 GLU B O 1
ATOM 1316 N N . ARG A 1 220 ? -7.542 31.560 -1.744 1.00 16.87 222 ARG B N 1
ATOM 1317 C CA . ARG A 1 220 ? -6.792 30.316 -1.911 1.00 17.56 222 ARG B CA 1
ATOM 1318 C C . ARG A 1 220 ? -7.614 29.095 -1.527 1.00 19.18 222 ARG B C 1
ATOM 1319 O O . ARG A 1 220 ? -7.395 28.005 -2.072 1.00 19.54 222 ARG B O 1
ATOM 1327 N N A HIS A 1 221 ? -8.566 29.253 -0.603 0.58 16.34 223 HIS B N 1
ATOM 1328 N N B HIS A 1 221 ? -8.564 29.243 -0.597 0.42 16.39 223 HIS B N 1
ATOM 1329 C CA A HIS A 1 221 ? -9.479 28.162 -0.288 0.58 18.52 223 HIS B CA 1
ATOM 1330 C CA B HIS A 1 221 ? -9.444 28.123 -0.290 0.42 18.55 223 HIS B CA 1
ATOM 1331 C C A HIS A 1 221 ? -10.159 27.630 -1.545 0.58 23.33 223 HIS B C 1
ATOM 1332 C C B HIS A 1 221 ? -10.191 27.638 -1.531 0.42 23.30 223 HIS B C 1
ATOM 1333 O O A HIS A 1 221 ? -10.537 26.454 -1.598 0.58 21.00 223 HIS B O 1
ATOM 1334 O O B HIS A 1 221 ? -10.645 26.488 -1.553 0.42 21.07 223 HIS B O 1
ATOM 1347 N N . LYS A 1 222 ? -10.287 28.472 -2.579 1.00 24.98 224 LYS B N 1
ATOM 1348 C CA . LYS A 1 222 ? -10.917 28.066 -3.840 1.00 21.6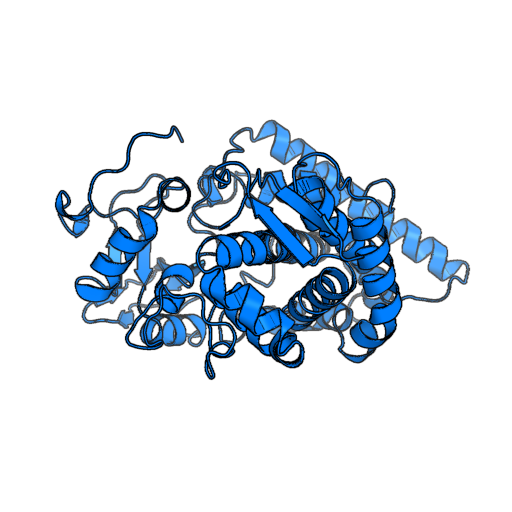0 224 LYS B CA 1
ATOM 1349 C C . LYS A 1 222 ? -10.013 27.187 -4.695 1.00 24.46 224 LYS B C 1
ATOM 1350 O O . LYS A 1 222 ? -10.486 26.203 -5.274 1.00 32.34 224 LYS B O 1
ATOM 1354 N N . LEU A 1 223 ? -8.728 27.539 -4.824 1.00 25.42 225 LEU B N 1
ATOM 1355 C CA . LEU A 1 223 ? -7.771 26.633 -5.451 1.00 27.70 225 LEU B CA 1
ATOM 1356 C C . LEU A 1 223 ? -7.910 25.221 -4.911 1.00 29.60 225 LEU B C 1
ATOM 1357 O O . LEU A 1 223 ? -7.679 24.245 -5.635 1.00 30.26 225 LEU B O 1
ATOM 1362 N N . VAL A 1 224 ? -8.274 25.089 -3.642 1.00 23.30 226 VAL B N 1
ATOM 1363 C CA . VAL A 1 224 ? -8.292 23.776 -3.020 1.00 18.51 226 VAL B CA 1
ATOM 1364 C C . VAL A 1 224 ? -9.662 23.118 -3.138 1.00 18.88 226 VAL B C 1
ATOM 1365 O O . VAL A 1 224 ? -9.756 21.920 -3.415 1.00 15.95 226 VAL B O 1
ATOM 1369 N N . GLU A 1 225 ? -10.737 23.883 -2.945 1.00 20.04 227 GLU B N 1
ATOM 1370 C CA . GLU A 1 225 ? -12.084 23.334 -3.100 1.00 18.73 227 GLU B CA 1
ATOM 1371 C C . GLU A 1 225 ? -12.333 22.869 -4.529 1.00 23.89 227 GLU B C 1
ATOM 1372 O O . GLU A 1 225 ? -12.819 21.753 -4.752 1.00 20.99 227 GLU B O 1
ATOM 1378 N N . TRP A 1 226 ? -12.038 23.729 -5.511 1.00 23.56 228 TRP B N 1
ATOM 1379 C CA . TRP A 1 226 ? -12.138 23.328 -6.916 1.00 29.83 228 TRP B CA 1
ATOM 1380 C C . TRP A 1 226 ? -11.346 22.060 -7.161 1.00 23.84 228 TRP B C 1
ATOM 1381 O O . TRP A 1 226 ? -11.849 21.093 -7.747 1.00 26.92 228 TRP B O 1
ATOM 1392 N N . SER A 1 227 ? -10.084 22.075 -6.733 1.00 22.04 229 SER B N 1
ATOM 1393 C CA . SER A 1 227 ? -9.184 20.956 -6.958 1.00 23.35 229 SER B CA 1
ATOM 1394 C C . SER A 1 227 ? -9.717 19.678 -6.323 1.00 23.61 229 SER B C 1
ATOM 1395 O O . SER A 1 227 ? -9.716 18.621 -6.962 1.00 23.10 229 SER B O 1
ATOM 1398 N N . ASP A 1 228 ? -10.197 19.758 -5.076 1.00 17.27 230 ASP B N 1
ATOM 1399 C CA . ASP A 1 228 ? -10.744 18.578 -4.407 1.00 15.56 230 ASP B CA 1
ATOM 1400 C C . ASP A 1 228 ? -11.887 17.960 -5.208 1.00 18.40 230 ASP B C 1
ATOM 1401 O O . ASP A 1 228 ? -11.937 16.740 -5.400 1.00 17.52 230 ASP B O 1
ATOM 1406 N N . ARG A 1 229 ? -12.846 18.786 -5.643 1.00 17.53 231 ARG B N 1
ATOM 1407 C CA . ARG A 1 229 ? -13.988 18.252 -6.380 1.00 18.79 231 ARG B CA 1
ATOM 1408 C C . ARG A 1 229 ? -13.558 17.652 -7.716 1.00 22.24 231 ARG B C 1
ATOM 1409 O O . ARG A 1 229 ? -14.219 16.736 -8.219 1.00 24.75 231 ARG B O 1
ATOM 1417 N N . MET A 1 230 ? -12.436 18.122 -8.272 1.00 26.62 232 MET B N 1
ATOM 1418 C CA . MET A 1 230 ? -11.875 17.547 -9.497 1.00 30.41 232 MET B CA 1
ATOM 1419 C C . MET A 1 230 ? -11.251 16.180 -9.252 1.00 28.28 232 MET B C 1
ATOM 1420 O O . MET A 1 230 ? -11.663 15.176 -9.847 1.00 36.17 232 MET B O 1
ATOM 1422 N N . ALA A 1 231 ? -10.213 16.130 -8.414 1.00 23.50 233 ALA B N 1
ATOM 1423 C CA . ALA A 1 231 ? -9.495 14.890 -8.168 1.00 29.32 233 ALA B CA 1
ATOM 1424 C C . ALA A 1 231 ? -10.358 13.840 -7.488 1.00 25.55 233 ALA B C 1
ATOM 1425 O O . ALA A 1 231 ? -9.936 12.682 -7.377 1.00 28.74 233 ALA B O 1
ATOM 1427 N N . GLY A 1 232 ? -11.550 14.207 -7.032 1.00 21.53 234 GLY B N 1
ATOM 1428 C CA . GLY A 1 232 ? -12.371 13.275 -6.290 1.00 17.01 234 GLY B CA 1
ATOM 1429 C C . GLY A 1 232 ? -13.606 12.812 -7.033 1.00 12.67 234 GLY B C 1
ATOM 1430 O O . GLY A 1 232 ? -14.542 12.299 -6.417 1.00 13.48 234 GLY B O 1
ATOM 1431 N N . ALA A 1 233 ? -13.606 12.970 -8.355 1.00 16.49 235 ALA B N 1
ATOM 1432 C CA . ALA A 1 233 ? -14.748 12.558 -9.163 1.00 17.70 235 ALA B CA 1
ATOM 1433 C C . ALA A 1 233 ? -14.967 11.053 -9.064 1.00 13.62 235 ALA B C 1
ATOM 1434 O O . ALA A 1 233 ? -14.053 10.261 -9.319 1.00 12.92 235 ALA B O 1
ATOM 1436 N N . ALA A 1 234 ? -16.199 10.664 -8.723 1.00 13.51 236 ALA B N 1
ATOM 1437 C CA . ALA A 1 234 ? -16.532 9.250 -8.583 1.00 11.44 236 ALA B CA 1
ATOM 1438 C C . ALA A 1 234 ? -16.153 8.452 -9.822 1.00 12.38 236 ALA B C 1
ATOM 1439 O O . ALA A 1 234 ? -15.667 7.323 -9.714 1.00 12.89 236 ALA B O 1
ATOM 1441 N N . SER A 1 235 ? -16.374 9.018 -11.015 1.00 14.38 237 SER B N 1
ATOM 1442 C CA . SER A 1 235 ? -16.142 8.264 -12.243 1.00 13.36 237 SER B CA 1
ATOM 1443 C C . SER A 1 235 ? -14.659 8.071 -12.532 1.00 9.76 237 SER B C 1
ATOM 1444 O O . SER A 1 235 ? -14.304 7.166 -13.299 1.00 12.27 237 SER B O 1
ATOM 1447 N N . ALA A 1 236 ? -13.802 8.894 -11.920 1.00 13.95 238 ALA B N 1
ATOM 1448 C CA . ALA A 1 236 ? -12.364 8.886 -12.145 1.00 12.21 238 ALA B CA 1
ATOM 1449 C C . ALA A 1 236 ? -11.625 8.067 -11.101 1.00 9.81 238 ALA B C 1
ATOM 1450 O O . ALA A 1 236 ? -10.806 7.211 -11.450 1.00 9.61 238 ALA B O 1
ATOM 1452 N N . THR A 1 237 ? -11.921 8.316 -9.826 1.00 10.67 239 THR B N 1
ATOM 1453 C CA . THR A 1 237 ? -11.175 7.730 -8.722 1.00 8.78 239 THR B CA 1
ATOM 1454 C C . THR A 1 237 ? -12.042 7.042 -7.681 1.00 10.87 239 THR B C 1
ATOM 1455 O O . THR A 1 237 ? -11.519 6.631 -6.633 1.00 9.56 239 THR B O 1
ATOM 1459 N N . GLY A 1 238 ? -13.346 6.939 -7.898 1.00 9.48 240 GLY B N 1
ATOM 1460 C CA . GLY A 1 238 ? -14.183 6.451 -6.824 1.00 9.85 240 GLY B CA 1
ATOM 1461 C C . GLY A 1 238 ? -14.307 7.405 -5.659 1.00 9.66 240 GLY B C 1
ATOM 1462 O O . GLY A 1 238 ? -14.739 6.998 -4.571 1.00 10.46 240 GLY B O 1
ATOM 1463 N N . GLY A 1 239 ? -13.956 8.673 -5.852 1.00 9.25 241 GLY B N 1
ATOM 1464 C CA . GLY A 1 239 ? -14.096 9.662 -4.806 1.00 10.11 241 GLY B CA 1
ATOM 1465 C C . GLY A 1 239 ? -15.552 9.991 -4.528 1.00 15.50 241 GLY B C 1
ATOM 1466 O O . GLY A 1 239 ? -16.481 9.503 -5.174 1.00 13.83 241 GLY B O 1
ATOM 1467 N N . GLU A 1 240 ? -15.748 10.852 -3.536 1.00 15.43 242 GLU B N 1
ATOM 1468 C CA . GLU A 1 240 ? -17.102 11.066 -3.040 1.00 17.07 242 GLU B CA 1
ATOM 1469 C C . GLU A 1 240 ? -17.900 12.069 -3.866 1.00 21.26 242 GLU B C 1
ATOM 1470 O O . GLU A 1 240 ? -19.109 12.202 -3.645 1.00 22.16 242 GLU B O 1
ATOM 1476 N N . PHE A 1 241 ? -17.277 12.744 -4.828 1.00 17.98 243 PHE B N 1
ATOM 1477 C CA . PHE A 1 241 ? -17.947 13.777 -5.618 1.00 17.63 243 PHE B CA 1
ATOM 1478 C C . PHE A 1 241 ? -18.621 13.146 -6.832 1.00 18.41 243 PHE B C 1
ATOM 1479 O O . PHE A 1 241 ? -17.952 12.764 -7.794 1.00 20.73 243 PHE B O 1
ATOM 1487 N N . ALA A 1 242 ? -19.954 13.055 -6.801 1.00 21.77 244 ALA B N 1
ATOM 1488 C CA . ALA A 1 242 ? -20.702 12.439 -7.891 1.00 24.17 244 ALA B CA 1
ATOM 1489 C C . ALA A 1 242 ? -21.657 13.410 -8.581 1.00 30.20 244 ALA B C 1
ATOM 1490 O O . ALA A 1 242 ? -22.404 12.995 -9.472 1.00 35.57 244 ALA B O 1
ATOM 1492 N N . ASP A 1 243 ? -21.634 14.689 -8.216 1.00 26.94 245 ASP B N 1
ATOM 1493 C CA . ASP A 1 243 ? -22.515 15.699 -8.797 1.00 36.37 245 ASP B CA 1
ATOM 1494 C C . ASP A 1 243 ? -21.788 16.418 -9.933 1.00 35.04 245 ASP B C 1
ATOM 1495 O O . ASP A 1 243 ? -20.926 17.268 -9.689 1.00 39.93 245 ASP B O 1
ATOM 1500 N N . GLU A 1 244 ? -22.164 16.100 -11.174 1.00 37.51 246 GLU B N 1
ATOM 1501 C CA . GLU A 1 244 ? -21.588 16.771 -12.334 1.00 43.37 246 GLU B CA 1
ATOM 1502 C C . GLU A 1 244 ? -21.987 18.239 -12.422 1.00 46.37 246 GLU B C 1
ATOM 1503 O O . GLU A 1 244 ? -21.276 19.022 -13.062 1.00 52.04 246 GLU B O 1
ATOM 1504 N N . ASN A 1 245 ? -23.103 18.630 -11.802 1.00 47.41 247 ASN B N 1
ATOM 1505 C CA . ASN A 1 245 ? -23.481 20.040 -11.789 1.00 46.80 247 ASN B CA 1
ATOM 1506 C C . ASN A 1 245 ? -22.466 20.874 -11.019 1.00 45.34 247 ASN B C 1
ATOM 1507 O O . ASN A 1 245 ? -22.073 21.956 -11.469 1.00 43.94 247 ASN B O 1
ATOM 1508 N N . ALA A 1 246 ? -22.027 20.384 -9.856 1.00 44.50 248 ALA B N 1
ATOM 1509 C CA . ALA A 1 246 ? -21.008 21.094 -9.094 1.00 44.47 248 ALA B CA 1
ATOM 1510 C C . ALA A 1 246 ? -19.694 21.158 -9.862 1.00 39.63 248 ALA B C 1
ATOM 1511 O O . ALA A 1 246 ? -19.031 22.201 -9.885 1.00 37.91 248 ALA B O 1
ATOM 1512 N N . MET A 1 247 ? -19.296 20.053 -10.494 1.00 35.72 249 MET B N 1
ATOM 1513 C CA . MET A 1 247 ? -18.035 20.053 -11.226 1.00 39.47 249 MET B CA 1
ATOM 1514 C C . MET A 1 247 ? -18.080 21.026 -12.394 1.00 40.54 249 MET B C 1
ATOM 1515 O O . MET A 1 247 ? -17.091 21.712 -12.677 1.00 36.98 249 MET B O 1
ATOM 1520 N N . PHE A 1 248 ? -19.225 21.104 -13.077 1.00 43.44 250 PHE B N 1
ATOM 1521 C CA . PHE A 1 248 ? -19.387 22.068 -14.159 1.00 45.20 250 PHE B CA 1
ATOM 1522 C C . PHE A 1 248 ? -19.259 23.495 -13.642 1.00 42.43 250 PHE B C 1
ATOM 1523 O O . PHE A 1 248 ? -18.567 24.325 -14.242 1.00 46.87 250 PHE B O 1
ATOM 1524 N N . ASP A 1 249 ? -19.923 23.802 -12.526 1.00 45.38 251 ASP B N 1
ATOM 1525 C CA . ASP A 1 249 ? -19.783 25.130 -11.938 1.00 44.39 251 ASP B CA 1
ATOM 1526 C C . ASP A 1 249 ? -18.331 25.420 -11.580 1.00 43.02 251 ASP B C 1
ATOM 1527 O O . ASP A 1 249 ? -17.817 26.503 -11.882 1.00 41.97 251 ASP B O 1
ATOM 1532 N N . ASP A 1 250 ? -17.644 24.452 -10.965 1.00 44.32 252 ASP B N 1
ATOM 1533 C CA . ASP A 1 250 ? -16.277 24.688 -10.500 1.00 35.78 252 ASP B CA 1
ATOM 1534 C C . ASP A 1 250 ? -15.309 24.836 -11.663 1.00 38.99 252 ASP B C 1
ATOM 1535 O O . ASP A 1 250 ? -14.527 25.794 -11.711 1.00 36.57 252 ASP B O 1
ATOM 1540 N N . ALA A 1 251 ? -15.326 23.882 -12.600 1.00 37.78 253 ALA B N 1
ATOM 1541 C CA . ALA A 1 251 ? -14.372 23.918 -13.706 1.00 37.41 253 ALA B CA 1
ATOM 1542 C C . ALA A 1 251 ? -14.488 25.224 -14.477 1.00 36.71 253 ALA B C 1
ATOM 1543 O O . ALA A 1 251 ? -13.482 25.786 -14.929 1.00 36.46 253 ALA B O 1
ATOM 1545 N N . ALA A 1 252 ? -15.712 25.738 -14.612 1.00 41.67 254 ALA B N 1
ATOM 1546 C CA . ALA A 1 252 ? -15.920 27.005 -15.307 1.00 39.22 254 ALA B CA 1
ATOM 1547 C C . ALA A 1 252 ? -15.456 28.183 -14.454 1.00 39.31 254 ALA B C 1
ATOM 1548 O O . ALA A 1 252 ? -14.806 29.111 -14.956 1.00 37.79 254 ALA B O 1
ATOM 1550 N N . ASP A 1 253 ? -15.814 28.178 -13.166 1.00 37.95 255 ASP B N 1
ATOM 1551 C CA . ASP A 1 253 ? -15.308 29.194 -12.244 1.00 39.84 255 ASP B CA 1
ATOM 1552 C C . ASP A 1 253 ? -13.785 29.208 -12.216 1.00 35.62 255 ASP B C 1
ATOM 1553 O O . ASP A 1 253 ? -13.161 30.277 -12.214 1.00 33.96 255 ASP B O 1
ATOM 1558 N N . MET A 1 254 ? -13.188 28.018 -12.170 1.00 33.17 256 MET B N 1
ATOM 1559 C CA . MET A 1 254 ? -11.709 27.926 -12.120 1.00 33.74 256 MET B CA 1
ATOM 1560 C C . MET A 1 254 ? -11.123 28.541 -13.392 1.00 36.35 256 MET B C 1
ATOM 1561 O O . MET A 1 254 ? -10.237 29.400 -13.278 1.00 32.64 256 MET B O 1
ATOM 1566 N N . ALA A 1 255 ? -11.622 28.120 -14.557 1.00 32.57 257 ALA B N 1
ATOM 1567 C CA . ALA A 1 255 ? -11.111 28.634 -15.824 1.00 37.80 257 ALA B CA 1
ATOM 1568 C C . ALA A 1 255 ? -11.255 30.149 -15.906 1.00 32.68 257 ALA B C 1
ATOM 1569 O O . ALA A 1 255 ? -10.330 30.842 -16.347 1.00 33.29 257 ALA B O 1
ATOM 1570 N N . ARG A 1 256 ? -12.407 30.681 -15.484 1.00 33.14 258 ARG B N 1
ATOM 1571 C CA . ARG A 1 256 ? -12.594 32.128 -15.468 1.00 33.24 258 ARG B CA 1
ATOM 1572 C C . ARG A 1 256 ? -11.619 32.799 -14.509 1.00 36.03 258 ARG B C 1
ATOM 1573 O O . ARG A 1 256 ? -11.110 33.891 -14.788 1.00 33.71 258 ARG B O 1
ATOM 1575 N N . SER A 1 257 ? -11.339 32.151 -13.377 1.00 30.98 259 SER B N 1
ATOM 1576 C CA . SER A 1 257 ? -10.468 32.743 -12.371 1.00 30.69 259 SER B CA 1
ATOM 1577 C C . SER A 1 257 ? -9.021 32.811 -12.851 1.00 28.10 259 SER B C 1
ATOM 1578 O O . SER A 1 257 ? -8.324 33.804 -12.605 1.00 25.38 259 SER B O 1
ATOM 1581 N N . PHE A 1 258 ? -8.544 31.757 -13.518 1.00 27.44 260 PHE B N 1
ATOM 1582 C CA . PHE A 1 258 ? -7.202 31.792 -14.088 1.00 26.10 260 PHE B CA 1
ATOM 1583 C C . PHE A 1 258 ? -7.094 32.869 -15.162 1.00 24.77 260 PHE B C 1
ATOM 1584 O O . PHE A 1 258 ? -6.050 33.519 -15.302 1.00 25.19 260 PHE B O 1
ATOM 1592 N N . SER A 1 259 ? -8.166 33.059 -15.936 1.00 30.03 261 SER B N 1
ATOM 1593 C CA . SER A 1 259 ? -8.154 34.068 -16.988 1.00 29.36 261 SER B CA 1
ATOM 1594 C C . SER A 1 259 ? -8.084 35.470 -16.404 1.00 24.89 261 SER B C 1
ATOM 1595 O O . SER A 1 259 ? -7.310 36.307 -16.882 1.00 28.00 261 SER B O 1
ATOM 1598 N N . ARG A 1 260 ? -8.874 35.738 -15.360 1.00 26.95 262 ARG B N 1
ATOM 1599 C CA . ARG A 1 260 ? -8.796 37.026 -14.678 1.00 25.16 262 ARG B CA 1
ATOM 1600 C C . ARG A 1 260 ? -7.415 37.247 -14.072 1.00 30.58 262 ARG B C 1
ATOM 1601 O O . ARG A 1 260 ? -6.859 38.348 -14.158 1.00 26.30 262 ARG B O 1
ATOM 1603 N N . LEU A 1 261 ? -6.841 36.209 -13.457 1.00 27.20 263 LEU B N 1
ATOM 1604 C CA . LEU A 1 261 ? -5.501 36.336 -12.893 1.00 24.47 263 LEU B CA 1
ATOM 1605 C C . LEU A 1 261 ? -4.474 36.653 -13.975 1.00 24.01 263 LEU B C 1
ATOM 1606 O O . LEU A 1 261 ? -3.601 37.509 -13.783 1.00 23.69 263 LEU B O 1
ATOM 1611 N N . TRP A 1 262 ? -4.554 35.967 -15.119 1.00 24.14 264 TRP B N 1
ATOM 1612 C CA . TRP A 1 262 ? -3.619 36.246 -16.203 1.00 26.25 264 TRP B CA 1
ATOM 1613 C C . TRP A 1 262 ? -3.711 37.704 -16.631 1.00 26.51 264 TRP B C 1
ATOM 1614 O O . TRP A 1 262 ? -2.688 38.379 -16.783 1.00 23.76 264 TRP B O 1
ATOM 1625 N N . ARG A 1 263 ? -4.935 38.220 -16.775 1.00 30.89 265 ARG B N 1
ATOM 1626 C CA . ARG A 1 263 ? -5.107 39.601 -17.217 1.00 31.39 265 ARG B CA 1
ATOM 1627 C C . ARG A 1 263 ? -4.685 40.593 -16.142 1.00 29.37 265 ARG B C 1
ATOM 1628 O O . ARG A 1 263 ? -4.081 41.627 -16.451 1.00 29.23 265 ARG B O 1
ATOM 1636 N N . ASP A 1 264 ? -5.000 40.311 -14.876 1.00 25.76 266 ASP B N 1
ATOM 1637 C CA . ASP A 1 264 ? -4.515 41.180 -13.811 1.00 24.57 266 ASP B CA 1
ATOM 1638 C C . ASP A 1 264 ? -2.992 41.221 -13.804 1.00 25.65 266 ASP B C 1
ATOM 1639 O O . ASP A 1 264 ? -2.394 42.295 -13.691 1.00 22.94 266 ASP B O 1
ATOM 1644 N N . LYS A 1 265 ? -2.347 40.061 -13.973 1.00 21.37 267 LYS B N 1
ATOM 1645 C CA . LYS A 1 265 ? -0.889 40.015 -13.925 1.00 24.07 267 LYS B CA 1
ATOM 1646 C C . LYS A 1 265 ? -0.258 40.732 -15.110 1.00 23.73 267 LYS B C 1
ATOM 1647 O O . LYS A 1 265 ? 0.767 41.400 -14.952 1.00 22.77 267 LYS B O 1
ATOM 1653 N N . GLU A 1 266 ? -0.827 40.579 -16.312 1.00 26.57 268 GLU B N 1
ATOM 1654 C CA . GLU A 1 266 ? -0.265 41.282 -17.461 1.00 30.42 268 GLU B CA 1
ATOM 1655 C C . GLU A 1 266 ? -0.483 42.787 -17.342 1.00 27.27 268 GLU B C 1
ATOM 1656 O O . GLU A 1 266 ? 0.404 43.573 -17.690 1.00 29.04 268 GLU B O 1
ATOM 1662 N N . ALA A 1 267 ? -1.644 43.207 -16.832 1.00 28.79 269 ALA B N 1
ATOM 1663 C CA . ALA A 1 267 ? -1.869 44.630 -16.595 1.00 28.35 269 ALA B CA 1
ATOM 1664 C C . ALA A 1 267 ? -0.890 45.173 -15.562 1.00 24.51 269 ALA B C 1
ATOM 1665 O O . ALA A 1 267 ? -0.378 46.292 -15.704 1.00 25.52 269 ALA B O 1
ATOM 1667 N N . ARG A 1 268 ? -0.613 44.390 -14.513 1.00 25.55 270 ARG B N 1
ATOM 1668 C CA . ARG A 1 268 ? 0.355 44.809 -13.503 1.00 22.93 270 ARG B CA 1
ATOM 1669 C C . ARG A 1 268 ? 1.770 44.862 -14.067 1.00 25.22 270 ARG B C 1
ATOM 1670 O O . ARG A 1 268 ? 2.543 45.765 -13.730 1.00 24.66 270 ARG B O 1
ATOM 1678 N N . ARG A 1 269 ? 2.140 43.891 -14.906 1.00 24.64 271 ARG B N 1
ATOM 1679 C CA . ARG A 1 269 ? 3.462 43.931 -15.519 1.00 25.57 271 ARG B CA 1
ATOM 1680 C C . ARG A 1 269 ? 3.598 45.138 -16.437 1.00 29.58 271 ARG B C 1
ATOM 1681 O O . ARG A 1 269 ? 4.617 45.837 -16.404 1.00 30.07 271 ARG B O 1
ATOM 1689 N N . ALA A 1 270 ? 2.570 45.401 -17.251 1.00 29.08 272 ALA B N 1
ATOM 1690 C CA . ALA A 1 270 ? 2.594 46.557 -18.143 1.00 30.50 272 ALA B CA 1
ATOM 1691 C C . ALA A 1 270 ? 2.714 47.862 -17.369 1.00 34.43 272 ALA B C 1
ATOM 1692 O O . ALA A 1 270 ? 3.241 48.852 -17.894 1.00 33.19 272 ALA B O 1
ATOM 1694 N N . ALA A 1 271 ? 2.232 47.886 -16.131 1.00 26.67 273 ALA B N 1
ATOM 1695 C CA . ALA A 1 271 ? 2.296 49.072 -15.291 1.00 27.25 273 ALA B CA 1
ATOM 1696 C C . ALA A 1 271 ? 3.602 49.178 -14.519 1.00 32.76 273 ALA B C 1
ATOM 1697 O O . ALA A 1 271 ? 3.794 50.150 -13.780 1.00 34.13 273 ALA B O 1
ATOM 1699 N N . GLY A 1 272 ? 4.500 48.203 -14.662 1.00 32.46 274 GLY B N 1
ATOM 1700 C CA . GLY A 1 272 ? 5.830 48.293 -14.094 1.00 30.67 274 GLY B CA 1
ATOM 1701 C C . GLY A 1 272 ? 6.092 47.412 -12.893 1.00 35.04 274 GLY B C 1
ATOM 1702 O O . GLY A 1 272 ? 7.183 47.500 -12.317 1.00 34.37 274 GLY B O 1
ATOM 1703 N N . GLU A 1 273 ? 5.141 46.575 -12.485 1.00 31.38 275 GLU B N 1
ATOM 1704 C CA . GLU A 1 273 ? 5.398 45.643 -11.398 1.00 30.78 275 GLU B CA 1
ATOM 1705 C C . GLU A 1 273 ? 6.512 44.678 -11.786 1.00 30.02 275 GLU B C 1
ATOM 1706 O O . GLU A 1 273 ? 6.494 44.090 -12.873 1.00 30.18 275 GLU B O 1
ATOM 1712 N N . GLU A 1 274 ? 7.485 44.527 -10.896 1.00 29.89 276 GLU B N 1
ATOM 1713 C CA . GLU A 1 274 ? 8.585 43.611 -11.144 1.00 31.43 276 GLU B CA 1
ATOM 1714 C C . GLU A 1 274 ? 8.077 42.168 -11.161 1.00 33.42 276 GLU B C 1
ATOM 1715 O O . GLU A 1 274 ? 7.236 41.794 -10.337 1.00 32.29 276 GLU B O 1
ATOM 1721 N N . PRO A 1 275 ? 8.540 41.350 -12.104 1.00 32.63 277 PRO B N 1
ATOM 1722 C CA . PRO A 1 275 ? 8.133 39.939 -12.137 1.00 29.59 277 PRO B CA 1
ATOM 1723 C C . PRO A 1 275 ? 8.571 39.181 -10.891 1.00 30.97 277 PRO B C 1
ATOM 1724 O O . PRO A 1 275 ? 9.600 39.482 -10.281 1.00 27.06 277 PRO B O 1
ATOM 1728 N N . GLY A 1 276 ? 7.790 38.158 -10.538 1.00 30.12 278 GLY B N 1
ATOM 1729 C CA . GLY A 1 276 ? 8.080 37.357 -9.363 1.00 27.55 278 GLY B CA 1
ATOM 1730 C C . GLY A 1 276 ? 8.415 35.896 -9.612 1.00 19.04 278 GLY B C 1
ATOM 1731 O O . GLY A 1 276 ? 8.738 35.493 -10.733 1.00 25.54 278 GLY B O 1
ATOM 1732 N N . PHE A 1 277 ? 8.349 35.094 -8.546 1.00 19.99 279 PHE B N 1
ATOM 1733 C CA . PHE A 1 277 ? 8.652 33.666 -8.606 1.00 22.70 279 PHE B CA 1
ATOM 1734 C C . PHE A 1 277 ? 7.520 32.838 -9.183 1.00 24.27 279 PHE B C 1
ATOM 1735 O O . PHE A 1 277 ? 7.713 31.642 -9.434 1.00 21.53 279 PHE B O 1
ATOM 1743 N N . ASP A 1 278 ? 6.346 33.425 -9.363 1.00 18.60 280 ASP B N 1
ATOM 1744 C CA . ASP A 1 278 ? 5.157 32.637 -9.620 1.00 13.68 280 ASP B CA 1
ATOM 1745 C C . ASP A 1 278 ? 5.090 32.203 -11.079 1.00 16.24 280 ASP B C 1
ATOM 1746 O O . ASP A 1 278 ? 5.767 32.748 -11.954 1.00 16.24 280 ASP B O 1
ATOM 1751 N N . LEU A 1 279 ? 4.233 31.215 -11.335 1.00 12.35 281 LEU B N 1
ATOM 1752 C CA . LEU A 1 279 ? 4.156 30.622 -12.668 1.00 12.41 281 LEU B CA 1
ATOM 1753 C C . LEU A 1 279 ? 3.645 31.610 -13.712 1.00 18.04 281 LEU B C 1
ATOM 1754 O O . LEU A 1 279 ? 4.091 31.576 -14.865 1.00 16.08 281 LEU B O 1
ATOM 1759 N N . ILE A 1 280 ? 2.705 32.480 -13.339 1.00 15.34 282 ILE B N 1
ATOM 1760 C CA . ILE A 1 280 ? 2.134 33.406 -14.315 1.00 17.71 282 ILE B CA 1
ATOM 1761 C C . ILE A 1 280 ? 3.193 34.390 -14.793 1.00 18.44 282 ILE B C 1
ATOM 1762 O O . ILE A 1 280 ? 3.353 34.621 -15.997 1.00 16.87 282 ILE B O 1
ATOM 1767 N N . SER A 1 281 ? 3.917 34.993 -13.850 1.00 15.58 283 SER B N 1
ATOM 1768 C CA . SER A 1 281 ? 5.071 35.826 -14.176 1.00 17.92 283 SER B CA 1
ATOM 1769 C C . SER A 1 281 ? 6.076 35.092 -15.069 1.00 19.17 283 SER B C 1
ATOM 1770 O O . SER A 1 281 ? 6.588 35.662 -16.040 1.00 19.56 283 SER B O 1
ATOM 1773 N N . LEU A 1 282 ? 6.382 33.830 -14.750 1.00 14.98 284 LEU B N 1
ATOM 1774 C CA . LEU A 1 282 ? 7.307 33.067 -15.582 1.00 17.82 284 LEU B CA 1
ATOM 1775 C C . LEU A 1 282 ? 6.745 32.857 -16.984 1.00 15.97 284 LEU B C 1
ATOM 1776 O O . LEU A 1 282 ? 7.461 33.036 -17.978 1.00 17.99 284 LEU B O 1
ATOM 1778 N N . LEU A 1 283 ? 5.466 32.493 -17.097 1.00 14.33 285 LEU B N 1
ATOM 1779 C CA . LEU A 1 283 ? 4.891 32.278 -18.423 1.00 16.20 285 LEU B CA 1
ATOM 1780 C C . LEU A 1 283 ? 4.892 33.567 -19.237 1.00 21.20 285 LEU B C 1
ATOM 1781 O O . LEU A 1 283 ? 5.121 33.545 -20.451 1.00 21.30 285 LEU B O 1
ATOM 1786 N N . GLN A 1 284 ? 4.654 34.700 -18.585 1.00 20.76 286 GLN B N 1
ATOM 1787 C CA . GLN A 1 284 ? 4.595 35.971 -19.299 1.00 18.64 286 GLN B CA 1
ATOM 1788 C C . GLN A 1 284 ? 5.972 36.550 -19.603 1.00 27.12 286 GLN B C 1
ATOM 1789 O O . GLN A 1 284 ? 6.060 37.538 -20.345 1.00 28.50 286 GLN B O 1
ATOM 1795 N N . SER A 1 285 ? 7.044 35.951 -19.079 1.00 23.11 287 SER B N 1
ATOM 1796 C CA . SER A 1 285 ? 8.405 36.401 -19.337 1.00 25.50 287 SER B CA 1
ATOM 1797 C C . SER A 1 285 ? 9.097 35.630 -20.452 1.00 29.14 287 SER B C 1
ATOM 1798 O O . SER A 1 285 ? 10.188 36.033 -20.871 1.00 31.94 287 SER B O 1
ATOM 1801 N N . ASN A 1 286 ? 8.504 34.537 -20.930 1.00 29.68 288 ASN B N 1
ATOM 1802 C CA . ASN A 1 286 ? 9.101 33.681 -21.946 1.00 28.85 288 ASN B CA 1
ATOM 1803 C C . ASN A 1 286 ? 8.364 33.833 -23.267 1.00 29.51 288 ASN B C 1
ATOM 1804 O O . ASN A 1 286 ? 7.128 33.851 -23.303 1.00 28.18 288 ASN B O 1
ATOM 1809 N N . LYS A 1 287 ? 9.135 33.928 -24.355 1.00 31.92 289 LYS B N 1
ATOM 1810 C CA . LYS A 1 287 ? 8.541 34.194 -25.661 1.00 30.74 289 LYS B CA 1
ATOM 1811 C C . LYS A 1 287 ? 7.567 33.098 -26.066 1.00 29.33 289 LYS B C 1
ATOM 1812 O O . LYS A 1 287 ? 6.513 33.380 -26.647 1.00 34.51 289 LYS B O 1
ATOM 1813 N N . GLU A 1 288 ? 7.893 31.841 -25.755 1.00 30.87 290 GLU B N 1
ATOM 1814 C CA . GLU A 1 288 ? 7.040 30.735 -26.177 1.00 31.85 290 GLU B CA 1
ATOM 1815 C C . GLU A 1 288 ? 5.667 30.793 -25.520 1.00 34.04 290 GLU B C 1
ATOM 1816 O O . GLU A 1 288 ? 4.673 30.380 -26.130 1.00 35.44 290 GLU B O 1
ATOM 1818 N N . THR A 1 289 ? 5.579 31.309 -24.290 1.00 27.97 291 THR B N 1
ATOM 1819 C CA . THR A 1 289 ? 4.331 31.263 -23.539 1.00 25.49 291 THR B CA 1
ATOM 1820 C C . THR A 1 289 ? 3.717 32.625 -23.250 1.00 29.24 291 THR B C 1
ATOM 1821 O O . THR A 1 289 ? 2.673 32.679 -22.588 1.00 24.91 291 THR B O 1
ATOM 1825 N N . LYS A 1 290 ? 4.305 33.721 -23.744 1.00 26.86 292 LYS B N 1
ATOM 1826 C CA . LYS A 1 290 ? 3.736 35.041 -23.487 1.00 29.59 292 LYS B CA 1
ATOM 1827 C C . LYS A 1 290 ? 2.317 35.170 -24.026 1.00 29.11 292 LYS B C 1
ATOM 1828 O O . LYS A 1 290 ? 1.567 36.040 -23.570 1.00 33.15 292 LYS B O 1
ATOM 1830 N N . ASP A 1 291 ? 1.923 34.305 -24.962 1.00 35.52 293 ASP B N 1
ATOM 1831 C CA . ASP A 1 291 ? 0.587 34.303 -25.545 1.00 36.75 293 ASP B CA 1
ATOM 1832 C C . ASP A 1 291 ? -0.231 33.084 -25.129 1.00 35.80 293 ASP B C 1
ATOM 1833 O O . ASP A 1 291 ? -1.151 32.688 -25.851 1.00 34.24 293 ASP B O 1
ATOM 1838 N N . LEU A 1 292 ? 0.088 32.475 -23.984 1.00 31.51 294 LEU B N 1
ATOM 1839 C CA . LEU A 1 292 ? -0.539 31.207 -23.624 1.00 31.95 294 LEU B CA 1
ATOM 1840 C C . LEU A 1 292 ? -2.044 31.338 -23.415 1.00 29.41 294 LEU B C 1
ATOM 1841 O O . LEU A 1 292 ? -2.767 30.343 -23.554 1.00 28.69 294 LEU B O 1
ATOM 1846 N N . ILE A 1 293 ? -2.532 32.541 -23.099 1.00 29.46 295 ILE B N 1
ATOM 1847 C CA . ILE A 1 293 ? -3.971 32.769 -22.971 1.00 31.73 295 ILE B CA 1
ATOM 1848 C C . ILE A 1 293 ? -4.700 32.358 -24.249 1.00 30.31 295 ILE B C 1
ATOM 1849 O O . ILE A 1 293 ? -5.810 31.813 -24.202 1.00 32.16 295 ILE B O 1
ATOM 1851 N N . ASN A 1 294 ? -4.084 32.598 -25.409 1.00 36.02 296 ASN B N 1
ATOM 1852 C CA . ASN A 1 294 ? -4.722 32.303 -26.688 1.00 34.60 296 ASN B CA 1
ATOM 1853 C C . ASN A 1 294 ? -4.744 30.818 -27.020 1.00 35.23 296 ASN B C 1
ATOM 1854 O O . ASN A 1 294 ? -5.299 30.448 -28.060 1.00 38.60 296 ASN B O 1
ATOM 1859 N N . ARG A 1 295 ? -4.150 29.965 -26.183 1.00 34.16 297 ARG B N 1
ATOM 1860 C CA . ARG A 1 295 ? -4.204 28.512 -26.337 1.00 30.64 297 ARG B CA 1
ATOM 1861 C C . ARG A 1 295 ? -4.901 27.968 -25.097 1.00 30.05 297 ARG B C 1
ATOM 1862 O O . ARG A 1 295 ? -4.245 27.439 -24.186 1.00 27.66 297 ARG B O 1
ATOM 1870 N N . PRO A 1 296 ? -6.231 28.078 -25.033 1.00 31.27 298 PRO B N 1
ATOM 1871 C CA . PRO A 1 296 ? -6.925 27.879 -23.747 1.00 31.00 298 PRO B CA 1
ATOM 1872 C C . PRO A 1 296 ? -6.767 26.489 -23.151 1.00 26.17 298 PRO B C 1
ATOM 1873 O O . PRO A 1 296 ? -6.665 26.364 -21.925 1.00 26.01 298 PRO B O 1
ATOM 1877 N N . MET A 1 297 ? -6.752 25.449 -23.987 1.00 27.52 299 MET B N 1
ATOM 1878 C CA . MET A 1 297 ? -6.614 24.062 -23.464 1.00 26.61 299 MET B CA 1
ATOM 1879 C C . MET A 1 297 ? -5.268 23.923 -22.743 1.00 25.70 299 MET B C 1
ATOM 1880 O O . MET A 1 297 ? -5.255 23.355 -21.643 1.00 23.23 299 MET B O 1
ATOM 1885 N N . GLU A 1 298 ? -4.200 24.438 -23.351 1.00 23.66 300 GLU B N 1
ATOM 1886 C CA . GLU A 1 298 ? -2.840 24.395 -22.759 1.00 25.70 300 GLU B CA 1
ATOM 1887 C C . GLU A 1 298 ? -2.826 25.213 -21.466 1.00 25.25 300 GLU B C 1
ATOM 1888 O O . GLU A 1 298 ? -2.396 24.686 -20.429 1.00 24.69 300 GLU B O 1
ATOM 1894 N N . PHE A 1 299 ? -3.289 26.461 -21.549 1.00 22.33 301 PHE B N 1
ATOM 1895 C CA . PHE A 1 299 ? -3.288 27.377 -20.414 1.00 23.22 301 PHE B CA 1
ATOM 1896 C C . PHE A 1 299 ? -4.039 26.780 -19.230 1.00 24.72 301 PHE B C 1
ATOM 1897 O O . PHE A 1 299 ? -3.491 26.651 -18.128 1.00 21.56 301 PHE B O 1
ATOM 1905 N N . ILE A 1 300 ? -5.292 26.396 -19.455 1.00 20.51 302 ILE B N 1
ATOM 1906 C CA . ILE A 1 300 ? -6.126 25.836 -18.351 1.00 19.92 302 ILE B CA 1
ATOM 1907 C C . ILE A 1 300 ? -5.530 24.505 -17.885 1.00 21.99 302 ILE B C 1
ATOM 1908 O O . ILE A 1 300 ? -5.437 24.293 -16.669 1.00 21.48 302 ILE B O 1
ATOM 1913 N N . GLY A 1 301 ? -5.095 23.668 -18.824 1.00 20.16 303 GLY B N 1
ATOM 1914 C CA . GLY A 1 301 ? -4.536 22.378 -18.444 1.00 21.08 303 GLY B CA 1
ATOM 1915 C C . GLY A 1 301 ? -3.269 22.488 -17.620 1.00 20.39 303 GLY B C 1
ATOM 1916 O O . GLY A 1 301 ? -3.103 21.773 -16.626 1.00 24.52 303 GLY B O 1
ATOM 1917 N N . ASN A 1 302 ? -2.360 23.376 -18.019 1.00 20.62 304 ASN B N 1
ATOM 1918 C CA . ASN A 1 302 ? -1.109 23.536 -17.279 1.00 24.18 304 ASN B CA 1
ATOM 1919 C C . ASN A 1 302 ? -1.369 24.032 -15.868 1.00 24.90 304 ASN B C 1
ATOM 1920 O O . ASN A 1 302 ? -0.830 23.487 -14.898 1.00 21.29 304 ASN B O 1
ATOM 1925 N N . LEU A 1 303 ? -2.190 25.076 -15.737 1.00 18.79 305 LEU B N 1
ATOM 1926 C CA . LEU A 1 303 ? -2.439 25.655 -14.423 1.00 17.42 305 LEU B CA 1
ATOM 1927 C C . LEU A 1 303 ? -3.183 24.675 -13.529 1.00 19.87 305 LEU B C 1
ATOM 1928 O O . LEU A 1 303 ? -2.863 24.554 -12.342 1.00 16.12 305 LEU B O 1
ATOM 1933 N N . THR A 1 304 ? -4.167 23.957 -14.081 1.00 15.51 306 THR B N 1
ATOM 1934 C CA . THR A 1 304 ? -4.912 22.988 -13.283 1.00 16.06 306 THR B CA 1
ATOM 1935 C C . THR A 1 304 ? -3.987 21.884 -12.779 1.00 15.04 306 THR B C 1
ATOM 1936 O O . THR A 1 304 ? -4.089 21.452 -11.619 1.00 14.46 306 THR B O 1
ATOM 1940 N N . LEU A 1 305 ? -3.057 21.435 -13.627 1.00 16.61 307 LEU B N 1
ATOM 1941 C CA . LEU A 1 305 ? -2.149 20.365 -13.221 1.00 13.31 307 LEU B CA 1
ATOM 1942 C C . LEU A 1 305 ? -1.272 20.795 -12.052 1.00 15.62 307 LEU B C 1
ATOM 1943 O O . LEU A 1 305 ? -0.991 19.991 -11.153 1.00 13.30 307 LEU B O 1
ATOM 1948 N N . LEU A 1 306 ? -0.826 22.053 -12.039 1.00 12.93 308 LEU B N 1
ATOM 1949 C CA . LEU A 1 306 ? 0.017 22.507 -10.935 1.00 11.20 308 LEU B CA 1
ATOM 1950 C C . LEU A 1 306 ? -0.753 22.421 -9.622 1.00 12.96 308 LEU B C 1
ATOM 1951 O O . LEU A 1 306 ? -0.251 21.888 -8.626 1.00 13.84 308 LEU B O 1
ATOM 1956 N N . ILE A 1 307 ? -2.003 22.884 -9.627 1.00 12.55 309 ILE B N 1
ATOM 1957 C CA . ILE A 1 307 ? -2.798 22.925 -8.402 1.00 12.90 309 ILE B CA 1
ATOM 1958 C C . ILE A 1 307 ? -3.194 21.516 -7.968 1.00 13.46 309 ILE B C 1
ATOM 1959 O O . ILE A 1 307 ? -2.999 21.131 -6.805 1.00 13.09 309 ILE B O 1
ATOM 1964 N N . VAL A 1 308 ? -3.775 20.732 -8.882 1.00 11.69 310 VAL B N 1
ATOM 1965 C CA . VAL A 1 308 ? -4.170 19.370 -8.519 1.00 11.76 310 VAL B CA 1
ATOM 1966 C C . VAL A 1 308 ? -2.941 18.562 -8.154 1.00 13.47 310 VAL B C 1
ATOM 1967 O O . VAL A 1 308 ? -2.962 17.756 -7.209 1.00 13.64 310 VAL B O 1
ATOM 1971 N N . GLY A 1 309 ? -1.842 18.781 -8.881 1.00 11.35 311 GLY B N 1
ATOM 1972 C CA . GLY A 1 309 ? -0.636 18.018 -8.619 1.00 11.31 311 GLY B CA 1
ATOM 1973 C C . GLY A 1 309 ? -0.091 18.229 -7.223 1.00 10.17 311 GLY B C 1
ATOM 1974 O O . GLY A 1 309 ? 0.462 17.300 -6.620 1.00 10.63 311 GLY B O 1
ATOM 1975 N N . GLY A 1 310 ? -0.210 19.449 -6.700 1.00 11.41 312 GLY B N 1
ATOM 1976 C CA . GLY A 1 310 ? 0.402 19.779 -5.424 1.00 10.19 312 GLY B CA 1
ATOM 1977 C C . GLY A 1 310 ? -0.529 19.804 -4.226 1.00 8.83 312 GLY B C 1
ATOM 1978 O O . GLY A 1 310 ? -0.065 19.945 -3.089 1.00 11.84 312 GLY B O 1
ATOM 1979 N N . ASN A 1 311 ? -1.832 19.651 -4.459 1.00 8.75 313 ASN B N 1
ATOM 1980 C CA . ASN A 1 311 ? -2.828 19.851 -3.415 1.00 7.68 313 ASN B CA 1
ATOM 1981 C C . ASN A 1 311 ? -2.877 18.700 -2.405 1.00 7.95 313 ASN B C 1
ATOM 1982 O O . ASN A 1 311 ? -2.276 18.811 -1.325 1.00 10.41 313 ASN B O 1
ATOM 1987 N N . ASP A 1 312 ? -3.557 17.594 -2.722 1.00 8.53 314 ASP B N 1
ATOM 1988 C CA . ASP A 1 312 ? -3.698 16.627 -1.642 1.00 9.17 314 ASP B CA 1
ATOM 1989 C C . ASP A 1 312 ? -2.421 15.809 -1.431 1.00 8.57 314 ASP B C 1
ATOM 1990 O O . ASP A 1 312 ? -2.243 15.238 -0.350 1.00 7.56 314 ASP B O 1
ATOM 1995 N N . THR A 1 313 ? -1.481 15.836 -2.382 1.00 7.64 315 THR B N 1
ATOM 1996 C CA . THR A 1 313 ? -0.177 15.204 -2.181 1.00 7.34 315 THR B CA 1
ATOM 1997 C C . THR A 1 313 ? 0.591 15.845 -1.026 1.00 7.95 315 THR B C 1
ATOM 1998 O O . THR A 1 313 ? 1.050 15.154 -0.111 1.00 7.79 315 THR B O 1
ATOM 2002 N N . THR A 1 314 ? 0.778 17.167 -1.083 1.00 8.80 316 THR B N 1
ATOM 2003 C CA . THR A 1 314 ? 1.441 17.880 0.004 1.00 7.52 316 THR B CA 1
ATOM 2004 C C . THR A 1 314 ? 0.683 17.671 1.308 1.00 6.97 316 THR B C 1
ATOM 2005 O O . THR A 1 314 ? 1.268 17.326 2.350 1.00 7.67 316 THR B O 1
ATOM 2009 N N . ARG A 1 315 ? -0.638 17.846 1.244 1.00 6.73 317 ARG B N 1
ATOM 2010 C CA . ARG A 1 315 ? -1.505 17.742 2.414 1.00 6.79 317 ARG B CA 1
ATOM 2011 C C . ARG A 1 315 ? -1.339 16.395 3.099 1.00 6.97 317 ARG B C 1
ATOM 2012 O O . ARG A 1 315 ? -1.133 16.311 4.322 1.00 5.90 317 ARG B O 1
ATOM 2020 N N . ASN A 1 316 ? -1.418 15.327 2.322 1.00 5.85 318 ASN B N 1
ATOM 2021 C CA . ASN A 1 316 ? -1.424 13.989 2.901 1.00 6.28 318 ASN B CA 1
ATOM 2022 C C . ASN A 1 316 ? -0.037 13.534 3.326 1.00 7.87 318 ASN B C 1
ATOM 2023 O O . ASN A 1 316 ? 0.065 12.669 4.207 1.00 7.35 318 ASN B O 1
ATOM 2028 N N . SER A 1 317 ? 1.021 14.090 2.728 1.00 6.18 319 SER B N 1
ATOM 2029 C CA . SER A 1 317 ? 2.363 13.848 3.240 1.00 6.33 319 SER B CA 1
ATOM 2030 C C . SER A 1 317 ? 2.575 14.557 4.570 1.00 8.43 319 SER B C 1
ATOM 2031 O O . SER A 1 317 ? 3.215 14.005 5.473 1.00 9.52 319 SER B O 1
ATOM 2034 N N . MET A 1 318 ? 2.029 15.766 4.719 1.00 7.49 320 MET B N 1
ATOM 2035 C CA . MET A 1 318 ? 2.141 16.464 5.993 1.00 7.23 320 MET B CA 1
ATOM 2036 C C . MET A 1 318 ? 1.348 15.757 7.084 1.00 9.79 320 MET B C 1
ATOM 2037 O O . MET A 1 318 ? 1.789 15.704 8.236 1.00 9.82 320 MET B O 1
ATOM 2042 N N . SER A 1 319 ? 0.183 15.197 6.752 1.00 7.09 321 SER B N 1
ATOM 2043 C CA . SER A 1 319 ? -0.579 14.458 7.757 1.00 6.55 321 SER B CA 1
ATOM 2044 C C . SER A 1 319 ? 0.022 13.087 8.029 1.00 6.77 321 SER B C 1
ATOM 2045 O O . SER A 1 319 ? 0.071 12.651 9.186 1.00 7.23 321 SER B O 1
ATOM 2048 N N . GLY A 1 320 ? 0.473 12.403 6.975 1.00 7.22 322 GLY B N 1
ATOM 2049 C CA . GLY A 1 320 ? 0.821 10.997 7.086 1.00 6.55 322 GLY B CA 1
ATOM 2050 C C . GLY A 1 320 ? 2.017 10.733 7.971 1.00 6.91 322 GLY B C 1
ATOM 2051 O O . GLY A 1 320 ? 2.105 9.667 8.583 1.00 8.58 322 GLY B O 1
ATOM 2052 N N . GLY A 1 321 ? 2.948 11.683 8.042 1.00 8.87 323 GLY B N 1
ATOM 2053 C CA . GLY A 1 321 ? 4.090 11.511 8.934 1.00 7.70 323 GLY B CA 1
ATOM 2054 C C . GLY A 1 321 ? 3.669 11.358 10.385 1.00 10.70 323 GLY B C 1
ATOM 2055 O O . GLY A 1 321 ? 4.253 10.569 11.126 1.00 9.92 323 GLY B O 1
ATOM 2056 N N . LEU A 1 322 ? 2.643 12.110 10.811 1.00 8.26 324 LEU B N 1
ATOM 2057 C CA . LEU A 1 322 ? 2.150 11.962 12.180 1.00 8.03 324 LEU B CA 1
ATOM 2058 C C . LEU A 1 322 ? 1.487 10.605 12.393 1.00 11.28 324 LEU B C 1
ATOM 2059 O O . LEU A 1 322 ? 1.606 10.003 13.470 1.00 9.67 324 LEU B O 1
ATOM 2064 N N . VAL A 1 323 ? 0.758 10.117 11.388 1.00 7.40 325 VAL B N 1
ATOM 2065 C CA . VAL A 1 323 ? 0.125 8.811 11.501 1.00 7.46 325 VAL B CA 1
ATOM 2066 C C . VAL A 1 323 ? 1.177 7.716 11.587 1.00 10.57 325 VAL B C 1
ATOM 2067 O O . VAL A 1 323 ? 1.074 6.805 12.419 1.00 10.40 325 VAL B O 1
ATOM 2071 N N . ALA A 1 324 ? 2.236 7.820 10.772 1.00 9.63 326 ALA B N 1
ATOM 2072 C CA . ALA A 1 324 ? 3.308 6.836 10.811 1.00 8.52 326 ALA B CA 1
ATOM 2073 C C . ALA A 1 324 ? 4.016 6.860 12.154 1.00 9.62 326 ALA B C 1
ATOM 2074 O O . ALA A 1 324 ? 4.327 5.804 12.711 1.00 10.24 326 ALA B O 1
ATOM 2076 N N . MET A 1 325 ? 4.294 8.056 12.682 1.00 8.13 327 MET B N 1
ATOM 2077 C CA . MET A 1 325 ? 4.897 8.135 14.012 1.00 10.58 327 MET B CA 1
ATOM 2078 C C . MET A 1 325 ? 3.986 7.503 15.063 1.00 12.83 327 MET B C 1
ATOM 2079 O O . MET A 1 325 ? 4.462 6.859 16.008 1.00 12.60 327 MET B O 1
ATOM 2084 N N . ASN A 1 326 ? 2.671 7.694 14.934 1.00 9.91 328 ASN B N 1
ATOM 2085 C CA . ASN A 1 326 ? 1.778 7.150 15.941 1.00 12.58 328 ASN B CA 1
ATOM 2086 C C . ASN A 1 326 ? 1.797 5.631 15.934 1.00 12.46 328 ASN B C 1
ATOM 2087 O O . ASN A 1 326 ? 1.678 5.002 16.997 1.00 14.21 328 ASN B O 1
ATOM 2092 N N . GLU A 1 327 ? 1.982 5.028 14.758 1.00 12.78 329 GLU B N 1
ATOM 2093 C CA . GLU A 1 327 ? 2.038 3.581 14.636 1.00 11.40 329 GLU B CA 1
ATOM 2094 C C . GLU A 1 327 ? 3.400 3.023 15.002 1.00 13.92 329 GLU B C 1
ATOM 2095 O O . GLU A 1 327 ? 3.499 1.840 15.345 1.00 14.75 329 GLU B O 1
ATOM 2101 N N . PHE A 1 328 ? 4.443 3.845 14.942 1.00 12.64 330 PHE B N 1
ATOM 2102 C CA . PHE A 1 328 ? 5.814 3.430 15.230 1.00 10.39 330 PHE B CA 1
ATOM 2103 C C . PHE A 1 328 ? 6.452 4.477 16.132 1.00 12.43 330 PHE B C 1
ATOM 2104 O O . PHE A 1 328 ? 7.390 5.176 15.732 1.00 11.44 330 PHE B O 1
ATOM 2112 N N . PRO A 1 329 ? 5.972 4.587 17.376 1.00 12.74 331 PRO B N 1
ATOM 2113 C CA . PRO A 1 329 ? 6.365 5.719 18.234 1.00 11.09 331 PRO B CA 1
ATOM 2114 C C . PRO A 1 329 ? 7.845 5.755 18.611 1.00 13.36 331 PRO B C 1
ATOM 2115 O O . PRO A 1 329 ? 8.349 6.833 18.948 1.00 13.34 331 PRO B O 1
ATOM 2119 N N . ARG A 1 330 ? 8.563 4.628 18.558 1.00 12.92 332 ARG B N 1
ATOM 2120 C CA . ARG A 1 330 ? 9.999 4.678 18.811 1.00 14.38 332 ARG B CA 1
ATOM 2121 C C . ARG A 1 330 ? 10.722 5.537 17.793 1.00 14.00 332 ARG B C 1
ATOM 2122 O O . ARG A 1 330 ? 11.814 6.046 18.084 1.00 15.67 332 ARG B O 1
ATOM 2126 N N . GLU A 1 331 ? 10.142 5.708 16.598 1.00 11.74 333 GLU B N 1
ATOM 2127 C CA . GLU A 1 331 ? 10.809 6.527 15.598 1.00 12.22 333 GLU B CA 1
ATOM 2128 C C . GLU A 1 331 ? 10.837 7.992 16.004 1.00 9.91 333 GLU B C 1
ATOM 2129 O O . GLU A 1 331 ? 11.741 8.721 15.585 1.00 11.23 333 GLU B O 1
ATOM 2135 N N . PHE A 1 332 ? 9.864 8.446 16.803 1.00 11.11 334 PHE B N 1
ATOM 2136 C CA . PHE A 1 332 ? 9.889 9.836 17.250 1.00 12.92 334 PHE B CA 1
ATOM 2137 C C . PHE A 1 332 ? 10.979 10.054 18.286 1.00 13.88 334 PHE B C 1
ATOM 2138 O O . PHE A 1 332 ? 11.628 11.101 18.298 1.00 14.10 334 PHE B O 1
ATOM 2146 N N . GLU A 1 333 ? 11.194 9.073 19.164 1.00 16.57 335 GLU B N 1
ATOM 2147 C CA . GLU A 1 333 ? 12.306 9.186 20.099 1.00 16.33 335 GLU B CA 1
ATOM 2148 C C . GLU A 1 333 ? 13.636 9.198 19.348 1.00 14.54 335 GLU B C 1
ATOM 2149 O O . GLU A 1 333 ? 14.529 10.000 19.657 1.00 16.84 335 GLU B O 1
ATOM 2155 N N . LYS A 1 334 ? 13.764 8.348 18.322 1.00 14.17 336 LYS B N 1
ATOM 2156 C CA . LYS A 1 334 ? 14.950 8.351 17.475 1.00 12.70 336 LYS B CA 1
ATOM 2157 C C . LYS A 1 334 ? 15.147 9.716 16.820 1.00 16.60 336 LYS B C 1
ATOM 2158 O O . LYS A 1 334 ? 16.253 10.270 16.830 1.00 15.90 336 LYS B O 1
ATOM 2164 N N . LEU A 1 335 ? 14.072 10.286 16.265 1.00 13.15 337 LEU B N 1
ATOM 2165 C CA . LEU A 1 335 ? 14.172 11.589 15.608 1.00 14.13 337 LEU B CA 1
ATOM 2166 C C . LEU A 1 335 ? 14.617 12.685 16.578 1.00 13.40 337 LEU B C 1
ATOM 2167 O O . LEU A 1 335 ? 15.493 13.501 16.250 1.00 15.51 337 LEU B O 1
ATOM 2172 N N . LYS A 1 336 ? 14.009 12.737 17.768 1.00 14.37 338 LYS B N 1
ATOM 2173 C CA . LYS A 1 336 ? 14.359 13.788 18.719 1.00 18.73 338 LYS B CA 1
ATOM 2174 C C . LYS A 1 336 ? 15.826 13.719 19.100 1.00 18.62 338 LYS B C 1
ATOM 2175 O O . LYS A 1 336 ? 16.472 14.760 19.281 1.00 18.85 338 LYS B O 1
ATOM 2181 N N . ALA A 1 337 ? 16.381 12.508 19.175 1.00 18.14 339 ALA B N 1
ATOM 2182 C CA . ALA A 1 337 ? 17.783 12.331 19.534 1.00 18.61 339 ALA B CA 1
ATOM 2183 C C . ALA A 1 337 ? 18.725 12.579 18.369 1.00 23.88 339 ALA B C 1
ATOM 2184 O O . ALA A 1 337 ? 19.898 12.889 18.599 1.00 23.62 339 ALA B O 1
ATOM 2186 N N . LYS A 1 338 ? 18.248 12.450 17.130 1.00 18.88 340 LYS B N 1
ATOM 2187 C CA . LYS A 1 338 ? 19.089 12.580 15.940 1.00 15.66 340 LYS B CA 1
ATOM 2188 C C . LYS A 1 338 ? 18.337 13.378 14.881 1.00 19.11 340 LYS B C 1
ATOM 2189 O O . LYS A 1 338 ? 17.934 12.842 13.839 1.00 14.13 340 LYS B O 1
ATOM 2191 N N . PRO A 1 339 ? 18.135 14.677 15.118 1.00 15.57 341 PRO B N 1
ATOM 2192 C CA . PRO A 1 339 ? 17.347 15.484 14.164 1.00 14.31 341 PRO B CA 1
ATOM 2193 C C . PRO A 1 339 ? 17.941 15.569 12.771 1.00 14.73 341 PRO B C 1
ATOM 2194 O O . PRO A 1 339 ? 17.223 15.954 11.835 1.00 12.82 341 PRO B O 1
ATOM 2198 N N . GLU A 1 340 ? 19.226 15.251 12.589 1.00 15.22 342 GLU B N 1
ATOM 2199 C CA . GLU A 1 340 ? 19.782 15.214 11.244 1.00 16.30 342 GLU B CA 1
ATOM 2200 C C . GLU A 1 340 ? 19.175 14.112 10.388 1.00 13.11 342 GLU B C 1
ATOM 2201 O O . GLU A 1 340 ? 19.455 14.069 9.188 1.00 13.46 342 GLU B O 1
ATOM 2207 N N . LEU A 1 341 ? 18.343 13.243 10.967 1.00 12.41 343 LEU B N 1
ATOM 2208 C CA . LEU A 1 341 ? 17.605 12.262 10.183 1.00 11.46 343 LEU B CA 1
ATOM 2209 C C . LEU A 1 341 ? 16.435 12.866 9.413 1.00 11.58 343 LEU B C 1
ATOM 2210 O O . LEU A 1 341 ? 15.812 12.144 8.627 1.00 11.26 343 LEU B O 1
ATOM 2215 N N . ILE A 1 342 ? 16.094 14.140 9.628 1.00 9.94 344 ILE B N 1
ATOM 2216 C CA . ILE A 1 342 ? 14.880 14.667 9.000 1.00 9.55 344 ILE B CA 1
ATOM 2217 C C . ILE A 1 342 ? 14.858 14.464 7.487 1.00 10.03 344 ILE B C 1
ATOM 2218 O O . ILE A 1 342 ? 13.832 14.005 6.971 1.00 9.78 344 ILE B O 1
ATOM 2223 N N . PRO A 1 343 ? 15.925 14.763 6.724 1.00 9.76 345 PRO B N 1
ATOM 2224 C CA . PRO A 1 343 ? 15.815 14.575 5.264 1.00 9.38 345 PRO B CA 1
ATOM 2225 C C . PRO A 1 343 ? 15.518 13.138 4.875 1.00 9.67 345 PRO B C 1
ATOM 2226 O O . PRO A 1 343 ? 14.649 12.895 4.025 1.00 10.93 345 PRO B O 1
ATOM 2230 N N . ASN A 1 344 ? 16.184 12.168 5.495 1.00 10.15 346 ASN B N 1
ATOM 2231 C CA . ASN A 1 344 ? 15.872 10.784 5.172 1.00 8.05 346 ASN B CA 1
ATOM 2232 C C . ASN A 1 344 ? 14.471 10.405 5.641 1.00 7.59 346 ASN B C 1
ATOM 2233 O O . ASN A 1 344 ? 13.759 9.663 4.948 1.00 9.58 346 ASN B O 1
ATOM 2238 N N . MET A 1 345 ? 14.081 10.884 6.820 1.00 8.72 347 MET B N 1
ATOM 2239 C CA . MET A 1 345 ? 12.744 10.607 7.326 1.00 7.66 347 MET B CA 1
ATOM 2240 C C . MET A 1 345 ? 11.684 11.089 6.350 1.00 7.93 347 MET B C 1
ATOM 2241 O O . MET A 1 345 ? 10.667 10.422 6.151 1.00 7.76 347 MET B O 1
ATOM 2246 N N . VAL A 1 346 ? 11.894 12.253 5.743 1.00 6.87 348 VAL B N 1
ATOM 2247 C CA . VAL A 1 346 ? 10.916 12.756 4.780 1.00 7.80 348 VAL B CA 1
ATOM 2248 C C . VAL A 1 346 ? 10.741 11.773 3.628 1.00 6.42 348 VAL B C 1
ATOM 2249 O O . VAL A 1 346 ? 9.608 11.494 3.199 1.00 7.51 348 VAL B O 1
ATOM 2253 N N . SER A 1 347 ? 11.842 11.189 3.140 1.00 6.45 349 SER B N 1
ATOM 2254 C CA . SER A 1 347 ? 11.718 10.145 2.125 1.00 6.36 349 SER B CA 1
ATOM 2255 C C . SER A 1 347 ? 10.926 8.947 2.646 1.00 6.70 349 SER B C 1
ATOM 2256 O O . SER A 1 347 ? 10.097 8.377 1.916 1.00 7.01 349 SER B O 1
ATOM 2259 N N . GLU A 1 348 ? 11.189 8.530 3.890 1.00 6.74 350 GLU B N 1
ATOM 2260 C CA . GLU A 1 348 ? 10.466 7.401 4.460 1.00 7.31 350 GLU B CA 1
ATOM 2261 C C . GLU A 1 348 ? 8.984 7.720 4.664 1.00 6.55 350 GLU B C 1
ATOM 2262 O O . GLU A 1 348 ? 8.137 6.847 4.461 1.00 8.02 350 GLU B O 1
ATOM 2268 N N . ILE A 1 349 ? 8.650 8.959 5.043 1.00 6.07 351 ILE B N 1
ATOM 2269 C CA . ILE A 1 349 ? 7.241 9.343 5.128 1.00 6.05 351 ILE B CA 1
ATOM 2270 C C . ILE A 1 349 ? 6.579 9.206 3.763 1.00 6.17 351 ILE B C 1
ATOM 2271 O O . ILE A 1 349 ? 5.466 8.678 3.639 1.00 5.90 351 ILE B O 1
ATOM 2276 N N . ILE A 1 350 ? 7.241 9.704 2.722 1.00 6.38 352 ILE B N 1
ATOM 2277 C CA . ILE A 1 350 ? 6.657 9.669 1.387 1.00 5.22 352 ILE B CA 1
ATOM 2278 C C . ILE A 1 350 ? 6.528 8.224 0.895 1.00 5.81 352 ILE B C 1
ATOM 2279 O O . ILE A 1 350 ? 5.537 7.864 0.252 1.00 5.44 352 ILE B O 1
ATOM 2284 N N . ARG A 1 351 ? 7.512 7.371 1.205 1.00 5.61 353 ARG B N 1
ATOM 2285 C CA . ARG A 1 351 ? 7.417 5.963 0.827 1.00 6.30 353 ARG B CA 1
ATOM 2286 C C . ARG A 1 351 ? 6.250 5.287 1.540 1.00 5.90 353 ARG B C 1
ATOM 2287 O O . ARG A 1 351 ? 5.415 4.621 0.915 1.00 6.10 353 ARG B O 1
ATOM 2295 N N . TRP A 1 352 ? 6.197 5.438 2.859 1.00 5.89 354 TRP B N 1
ATOM 2296 C CA . TRP A 1 352 ? 5.190 4.748 3.658 1.00 6.68 354 TRP B CA 1
ATOM 2297 C C . TRP A 1 352 ? 3.785 5.254 3.339 1.00 6.73 354 TRP B C 1
ATOM 2298 O O . TRP A 1 352 ? 2.846 4.463 3.184 1.00 6.82 354 TRP B O 1
ATOM 2309 N N . GLN A 1 353 ? 3.623 6.565 3.198 1.00 5.38 355 GLN B N 1
ATOM 2310 C CA . GLN A 1 353 ? 2.302 7.099 2.904 1.00 5.75 355 GLN B CA 1
ATOM 2311 C C . GLN A 1 353 ? 1.884 6.802 1.469 1.00 5.98 355 GLN B C 1
ATOM 2312 O O . GLN A 1 353 ? 0.725 6.453 1.235 1.00 5.92 355 GLN B O 1
ATOM 2318 N N . THR A 1 354 ? 2.808 6.970 0.487 1.00 5.23 356 THR B N 1
ATOM 2319 C CA . THR A 1 354 ? 2.516 6.897 -0.955 1.00 5.89 356 THR B CA 1
ATOM 2320 C C . THR A 1 354 ? 1.247 7.698 -1.270 1.00 5.20 356 THR B C 1
ATOM 2321 O O . THR A 1 354 ? 0.185 7.120 -1.552 1.00 5.45 356 THR B O 1
ATOM 2325 N N . PRO A 1 355 ? 1.324 9.029 -1.202 1.00 5.19 357 PRO B N 1
ATOM 2326 C CA . PRO A 1 355 ? 0.106 9.858 -1.324 1.00 6.49 357 PRO B CA 1
ATOM 2327 C C . PRO A 1 355 ? -0.723 9.606 -2.581 1.00 4.93 357 PRO B C 1
ATOM 2328 O O . PRO A 1 355 ? -1.948 9.754 -2.524 1.00 6.09 357 PRO B O 1
ATOM 2332 N N . LEU A 1 356 ? -0.114 9.247 -3.715 1.00 5.65 358 LEU B N 1
ATOM 2333 C CA . LEU A 1 356 ? -0.866 8.818 -4.893 1.00 4.81 358 LEU B CA 1
ATOM 2334 C C . LEU A 1 356 ? -0.633 7.326 -5.114 1.00 6.00 358 LEU B C 1
ATOM 2335 O O . LEU A 1 356 ? 0.508 6.877 -5.275 1.00 6.54 358 LEU B O 1
ATOM 2340 N N . ALA A 1 357 ? -1.715 6.553 -5.078 1.00 5.47 359 ALA B N 1
ATOM 2341 C CA . ALA A 1 357 ? -1.593 5.100 -5.065 1.00 5.56 359 ALA B CA 1
ATOM 2342 C C . ALA A 1 357 ? -1.110 4.547 -6.394 1.00 6.23 359 ALA B C 1
ATOM 2343 O O . ALA A 1 357 ? -0.523 3.457 -6.429 1.00 6.47 359 ALA B O 1
ATOM 2345 N N . TYR A 1 358 ? -1.349 5.265 -7.491 1.00 6.10 360 TYR B N 1
ATOM 2346 C CA . TYR A 1 358 ? -1.059 4.721 -8.807 1.00 5.55 360 TYR B CA 1
ATOM 2347 C C . TYR A 1 358 ? -1.004 5.843 -9.823 1.00 6.12 360 TYR B C 1
ATOM 2348 O O . TYR A 1 358 ? -1.402 6.979 -9.561 1.00 6.13 360 TYR B O 1
ATOM 2357 N N . MET A 1 359 ? -0.520 5.481 -11.001 1.00 6.36 361 MET B N 1
ATOM 2358 C CA . MET A 1 359 ? -0.760 6.193 -12.248 1.00 7.32 361 MET B CA 1
ATOM 2359 C C . MET A 1 359 ? -1.153 5.153 -13.279 1.00 7.91 361 MET B C 1
ATOM 2360 O O . MET A 1 359 ? -0.651 4.027 -13.256 1.00 8.03 361 MET B O 1
ATOM 2365 N N . ARG A 1 360 ? -2.048 5.533 -14.181 1.00 8.42 362 ARG B N 1
ATOM 2366 C CA . ARG A 1 360 ? -2.570 4.629 -15.192 1.00 8.14 362 ARG B CA 1
ATOM 2367 C C . ARG A 1 360 ? -1.927 4.897 -16.552 1.00 9.34 362 ARG B C 1
ATOM 2368 O O . ARG A 1 360 ? -1.493 6.014 -16.854 1.00 10.68 362 ARG B O 1
ATOM 2376 N N . ARG A 1 361 ? -1.888 3.845 -17.366 1.00 9.46 363 ARG B N 1
ATOM 2377 C CA . ARG A 1 361 ? -1.348 3.861 -18.720 1.00 9.10 363 ARG B CA 1
ATOM 2378 C C . ARG A 1 361 ? -2.283 3.062 -19.616 1.00 10.96 363 ARG B C 1
ATOM 2379 O O . ARG A 1 361 ? -3.177 2.357 -19.148 1.00 11.46 363 ARG B O 1
ATOM 2387 N N . ILE A 1 362 ? -2.064 3.169 -20.928 1.00 12.02 364 ILE B N 1
ATOM 2388 C CA . ILE A 1 362 ? -2.694 2.297 -21.913 1.00 12.33 364 ILE B CA 1
ATOM 2389 C C . ILE A 1 362 ? -1.589 1.643 -22.733 1.00 14.35 364 ILE B C 1
ATOM 2390 O O . ILE A 1 362 ? -0.642 2.313 -23.158 1.00 13.21 364 ILE B O 1
ATOM 2395 N N . ALA A 1 363 ? -1.705 0.335 -22.947 1.00 12.29 365 ALA B N 1
ATOM 2396 C CA . ALA A 1 363 ? -0.748 -0.384 -23.783 1.00 13.19 365 ALA B CA 1
ATOM 2397 C C . ALA A 1 363 ? -0.853 0.085 -25.233 1.00 18.31 365 ALA B C 1
ATOM 2398 O O . ALA A 1 363 ? -1.939 0.060 -25.824 1.00 18.01 365 ALA B O 1
ATOM 2400 N N . LYS A 1 364 ? 0.280 0.509 -25.802 1.00 18.03 366 LYS B N 1
ATOM 2401 C CA . LYS A 1 364 ? 0.299 0.955 -27.191 1.00 19.18 366 LYS B CA 1
ATOM 2402 C C . LYS A 1 364 ? 0.330 -0.219 -28.157 1.00 22.43 366 LYS B C 1
ATOM 2403 O O . LYS A 1 364 ? 0.006 -0.053 -29.339 1.00 28.04 366 LYS B O 1
ATOM 2409 N N . GLN A 1 365 ? 0.731 -1.386 -27.667 1.00 19.18 367 GLN B N 1
ATOM 2410 C CA . GLN A 1 365 ? 0.815 -2.622 -28.430 1.00 25.34 367 GLN B CA 1
ATOM 2411 C C . GLN A 1 365 ? 0.580 -3.760 -27.449 1.00 28.48 367 GLN B C 1
ATOM 2412 O O . GLN A 1 365 ? 0.475 -3.542 -26.242 1.00 24.80 367 GLN B O 1
ATOM 2418 N N . ASP A 1 366 ? 0.511 -4.986 -27.965 1.00 25.91 368 ASP B N 1
ATOM 2419 C CA . ASP A 1 366 ? 0.556 -6.143 -27.079 1.00 23.84 368 ASP B CA 1
ATOM 2420 C C . ASP A 1 366 ? 1.910 -6.202 -26.380 1.00 24.32 368 ASP B C 1
ATOM 2421 O O . ASP A 1 366 ? 2.955 -6.078 -27.022 1.00 25.56 368 ASP B O 1
ATOM 2426 N N . VAL A 1 367 ? 1.898 -6.384 -25.058 1.00 23.50 369 VAL B N 1
ATOM 2427 C CA . VAL A 1 367 ? 3.119 -6.435 -24.260 1.00 25.84 369 VAL B CA 1
ATOM 2428 C C . VAL A 1 367 ? 3.078 -7.658 -23.353 1.00 26.93 369 VAL B C 1
ATOM 2429 O O . VAL A 1 367 ? 2.130 -7.829 -22.577 1.00 24.18 369 VAL B O 1
ATOM 2433 N N . GLU A 1 368 ? 4.120 -8.484 -23.421 1.00 25.09 370 GLU B N 1
ATOM 2434 C CA . GLU A 1 368 ? 4.278 -9.616 -22.516 1.00 21.56 370 GLU B CA 1
ATOM 2435 C C . GLU A 1 368 ? 4.934 -9.130 -21.227 1.00 29.22 370 GLU B C 1
ATOM 2436 O O . GLU A 1 368 ? 6.073 -8.648 -21.243 1.00 30.23 370 GLU B O 1
ATOM 2438 N N . LEU A 1 369 ? 4.219 -9.258 -20.114 1.00 24.66 371 LEU B N 1
ATOM 2439 C CA . LEU A 1 369 ? 4.741 -8.826 -18.825 1.00 19.20 371 LEU B CA 1
ATOM 2440 C C . LEU A 1 369 ? 4.264 -9.788 -17.752 1.00 23.48 371 LEU B C 1
ATOM 2441 O O . LEU A 1 369 ? 3.070 -10.085 -17.673 1.00 23.84 371 LEU B O 1
ATOM 2446 N N . GLY A 1 370 ? 5.196 -10.269 -16.933 1.00 30.45 372 GLY B N 1
ATOM 2447 C CA . GLY A 1 370 ? 4.838 -11.125 -15.813 1.00 31.96 372 GLY B CA 1
ATOM 2448 C C . GLY A 1 370 ? 4.098 -12.384 -16.209 1.00 30.95 372 GLY B C 1
ATOM 2449 O O . GLY A 1 370 ? 3.138 -12.777 -15.533 1.00 34.65 372 GLY B O 1
ATOM 2450 N N . GLY A 1 371 ? 4.523 -13.024 -17.294 1.00 35.57 373 GLY B N 1
ATOM 2451 C CA . GLY A 1 371 ? 3.857 -14.220 -17.770 1.00 36.83 373 GLY B CA 1
ATOM 2452 C C . GLY A 1 371 ? 2.472 -13.983 -18.321 1.00 37.25 373 GLY B C 1
ATOM 2453 O O . GLY A 1 371 ? 1.689 -14.931 -18.431 1.00 41.62 373 GLY B O 1
ATOM 2454 N N . GLN A 1 372 ? 2.143 -12.739 -18.662 1.00 30.64 374 GLN B N 1
ATOM 2455 C CA . GLN A 1 372 ? 0.823 -12.373 -19.147 1.00 25.90 374 GLN B CA 1
ATOM 2456 C C . GLN A 1 372 ? 0.972 -11.529 -20.400 1.00 24.62 374 GLN B C 1
ATOM 2457 O O . GLN A 1 372 ? 2.009 -10.904 -20.630 1.00 28.30 374 GLN B O 1
ATOM 2463 N N . THR A 1 373 ? -0.084 -11.507 -21.205 1.00 20.26 375 THR B N 1
ATOM 2464 C CA . THR A 1 373 ? -0.108 -10.734 -22.442 1.00 21.89 375 THR B CA 1
ATOM 2465 C C . THR A 1 373 ? -1.090 -9.583 -22.260 1.00 21.28 375 THR B C 1
ATOM 2466 O O . THR A 1 373 ? -2.307 -9.770 -22.338 1.00 20.82 375 THR B O 1
ATOM 2470 N N . ILE A 1 374 ? -0.554 -8.392 -21.993 1.00 22.81 376 ILE B N 1
ATOM 2471 C CA . ILE A 1 374 ? -1.377 -7.192 -22.007 1.00 20.97 376 ILE B CA 1
ATOM 2472 C C . ILE A 1 374 ? -1.684 -6.843 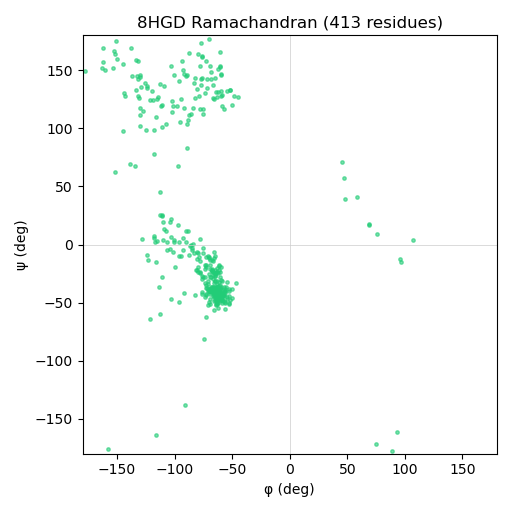-23.454 1.00 20.78 376 ILE B C 1
ATOM 2473 O O . ILE A 1 374 ? -0.779 -6.799 -24.293 1.00 23.87 376 ILE B O 1
ATOM 2478 N N . LYS A 1 375 ? -2.956 -6.604 -23.755 1.00 18.67 377 LYS B N 1
ATOM 2479 C CA . LYS A 1 375 ? -3.376 -6.363 -25.127 1.00 23.49 377 LYS B CA 1
ATOM 2480 C C . LYS A 1 375 ? -3.350 -4.872 -25.447 1.00 23.41 377 LYS B C 1
ATOM 2481 O O . LYS A 1 375 ? -3.622 -4.028 -24.590 1.00 20.03 377 LYS B O 1
ATOM 2484 N N . LYS A 1 376 ? -3.027 -4.558 -26.700 1.00 20.17 378 LYS B N 1
ATOM 2485 C CA . LYS A 1 376 ? -3.103 -3.181 -27.173 1.00 21.94 378 LYS B CA 1
ATOM 2486 C C . LYS A 1 376 ? -4.440 -2.552 -26.804 1.00 20.17 378 LYS B C 1
ATOM 2487 O O . LYS A 1 376 ? -5.504 -3.121 -27.063 1.00 20.78 378 LYS B O 1
ATOM 2490 N N . GLY A 1 377 ? -4.382 -1.378 -26.164 1.00 17.26 379 GLY B N 1
ATOM 2491 C CA . GLY A 1 377 ? -5.569 -0.652 -25.777 1.00 16.47 379 GLY B CA 1
ATOM 2492 C C . GLY A 1 377 ? -6.002 -0.867 -24.340 1.00 13.39 379 GLY B C 1
ATOM 2493 O O . GLY A 1 377 ? -6.826 -0.099 -23.847 1.00 14.45 379 GLY B O 1
ATOM 2494 N N . ASP A 1 378 ? -5.476 -1.893 -23.671 1.00 16.59 380 ASP B N 1
ATOM 2495 C CA . ASP A 1 378 ? -5.840 -2.178 -22.293 1.00 15.03 380 ASP B CA 1
ATOM 2496 C C . ASP A 1 378 ? -5.308 -1.097 -21.366 1.00 14.46 380 ASP B C 1
ATOM 2497 O O . ASP A 1 378 ? -4.197 -0.591 -21.553 1.00 12.38 380 ASP B O 1
ATOM 2502 N N . ARG A 1 379 ? -6.103 -0.765 -20.348 1.00 13.25 381 ARG B N 1
ATOM 2503 C CA . ARG A 1 379 ? -5.642 0.082 -19.253 1.00 12.18 381 ARG B CA 1
ATOM 2504 C C . ARG A 1 379 ? -4.772 -0.728 -18.304 1.00 12.88 381 ARG B C 1
ATOM 2505 O O . ARG A 1 379 ? -5.088 -1.878 -17.976 1.00 11.84 381 ARG B O 1
ATOM 2513 N N . VAL A 1 380 ? -3.670 -0.114 -17.870 1.00 9.36 382 VAL B N 1
ATOM 2514 C CA . VAL A 1 380 ? -2.634 -0.745 -17.063 1.00 10.52 382 VAL B CA 1
ATOM 2515 C C . VAL A 1 380 ? -2.379 0.183 -15.891 1.00 9.42 382 VAL B C 1
ATOM 2516 O O . VAL A 1 380 ? -1.966 1.333 -16.092 1.00 12.06 382 VAL B O 1
ATOM 2520 N N . VAL A 1 381 ? -2.643 -0.293 -14.675 1.00 7.68 383 VAL B N 1
ATOM 2521 C CA . VAL A 1 381 ? -2.522 0.544 -13.477 1.00 8.06 383 VAL B CA 1
ATOM 2522 C C . VAL A 1 381 ? -1.216 0.217 -12.751 1.00 8.04 383 VAL B C 1
ATOM 2523 O O . VAL A 1 381 ? -0.992 -0.935 -12.358 1.00 8.94 383 VAL B O 1
ATOM 2527 N N . MET A 1 382 ? -0.325 1.212 -12.613 1.00 6.41 384 MET B N 1
ATOM 2528 C CA . MET A 1 382 ? 0.946 1.060 -11.894 1.00 7.39 384 MET B CA 1
ATOM 2529 C C . MET A 1 382 ? 0.726 1.397 -10.426 1.00 5.82 384 MET B C 1
ATOM 2530 O O . MET A 1 382 ? 0.665 2.569 -10.057 1.00 6.33 384 MET B O 1
ATOM 2535 N N . TRP A 1 383 ? 0.660 0.374 -9.570 1.00 6.06 385 TRP B N 1
ATOM 2536 C CA . TRP A 1 383 ? 0.276 0.580 -8.165 1.00 5.80 385 TRP B CA 1
ATOM 2537 C C . TRP A 1 383 ? 1.497 0.866 -7.299 1.00 6.56 385 TRP B C 1
ATOM 2538 O O . TRP A 1 383 ? 2.029 -0.004 -6.609 1.00 7.30 385 TRP B O 1
ATOM 2549 N N . TYR A 1 384 ? 1.908 2.141 -7.308 1.00 4.72 386 TYR B N 1
ATOM 2550 C CA . TYR A 1 384 ? 3.007 2.591 -6.461 1.00 6.11 386 TYR B CA 1
ATOM 2551 C C . TYR A 1 384 ? 2.786 2.223 -5.005 1.00 7.20 386 TYR B C 1
ATOM 2552 O O . TYR A 1 384 ? 3.738 1.894 -4.286 1.00 6.60 386 TYR B O 1
ATOM 2561 N N . ALA A 1 385 ? 1.536 2.318 -4.534 1.00 6.27 387 ALA B N 1
ATOM 2562 C CA . ALA A 1 385 ? 1.259 1.954 -3.143 1.00 6.84 387 ALA B CA 1
ATOM 2563 C C . ALA A 1 385 ? 1.645 0.509 -2.856 1.00 6.68 387 ALA B C 1
ATOM 2564 O O . ALA A 1 385 ? 2.077 0.196 -1.741 1.00 7.45 387 ALA B O 1
ATOM 2566 N N . SER A 1 386 ? 1.541 -0.365 -3.854 1.00 5.90 388 SER B N 1
ATOM 2567 C CA . SER A 1 386 ? 1.963 -1.755 -3.678 1.00 5.26 388 SER B CA 1
ATOM 2568 C C . SER A 1 386 ? 3.473 -1.908 -3.863 1.00 7.60 388 SER B C 1
ATOM 2569 O O . SER A 1 386 ? 4.132 -2.634 -3.102 1.00 6.50 388 SER B O 1
ATOM 2572 N N . GLY A 1 387 ? 4.029 -1.256 -4.884 1.00 7.02 389 GLY B N 1
ATOM 2573 C CA . GLY A 1 387 ? 5.473 -1.331 -5.098 1.00 6.47 389 GLY B CA 1
ATOM 2574 C C . GLY A 1 387 ? 6.281 -0.895 -3.886 1.00 7.57 389 GLY B C 1
ATOM 2575 O O . GLY A 1 387 ? 7.298 -1.517 -3.537 1.00 7.30 389 GLY B O 1
ATOM 2576 N N . ASN A 1 388 ? 5.833 0.163 -3.203 1.00 5.36 390 ASN B N 1
ATOM 2577 C CA . ASN A 1 388 ? 6.553 0.636 -2.029 1.00 5.81 390 ASN B CA 1
ATOM 2578 C C . ASN A 1 388 ? 6.424 -0.298 -0.835 1.00 7.28 390 ASN B C 1
ATOM 2579 O O . ASN A 1 388 ? 7.135 -0.106 0.157 1.00 7.63 390 ASN B O 1
ATOM 2584 N N . ARG A 1 389 ? 5.553 -1.309 -0.889 1.00 7.61 391 ARG B N 1
ATOM 2585 C CA . ARG A 1 389 ? 5.504 -2.322 0.159 1.00 7.85 391 ARG B CA 1
ATOM 2586 C C . ARG A 1 389 ? 6.030 -3.668 -0.322 1.00 8.64 391 ARG B C 1
ATOM 2587 O O . ARG A 1 389 ? 5.815 -4.683 0.343 1.00 10.25 391 ARG B O 1
ATOM 2595 N N . ASP A 1 390 ? 6.700 -3.697 -1.466 1.00 8.52 392 ASP B N 1
ATOM 2596 C CA . ASP A 1 390 ? 7.205 -4.938 -2.048 1.00 8.49 392 ASP B CA 1
ATOM 2597 C C . ASP A 1 390 ? 8.472 -5.364 -1.318 1.00 10.79 392 ASP B C 1
ATOM 2598 O O . ASP A 1 390 ? 9.484 -4.648 -1.343 1.00 9.49 392 ASP B O 1
ATOM 2603 N N . GLU A 1 391 ? 8.421 -6.526 -0.664 1.00 12.50 393 GLU B N 1
ATOM 2604 C CA . GLU A 1 391 ? 9.595 -6.968 0.075 1.00 12.77 393 GLU B CA 1
ATOM 2605 C C . GLU A 1 391 ? 10.737 -7.383 -0.846 1.00 15.05 393 GLU B C 1
ATOM 2606 O O . GLU A 1 391 ? 11.867 -7.544 -0.362 1.00 14.29 393 GLU B O 1
ATOM 2612 N N . ARG A 1 392 ? 10.485 -7.535 -2.152 1.00 10.26 394 ARG B N 1
ATOM 2613 C CA . ARG A 1 392 ? 11.590 -7.738 -3.083 1.00 12.07 394 ARG B CA 1
ATOM 2614 C C . ARG A 1 392 ? 12.460 -6.503 -3.192 1.00 15.83 394 ARG B C 1
ATOM 2615 O O . ARG A 1 392 ? 13.628 -6.612 -3.587 1.00 17.25 394 ARG B O 1
ATOM 2623 N N . LYS A 1 393 ? 11.912 -5.334 -2.864 1.00 11.22 395 LYS B N 1
ATOM 2624 C CA . LYS A 1 393 ? 12.659 -4.088 -2.891 1.00 12.90 395 LYS B CA 1
ATOM 2625 C C . LYS A 1 393 ? 13.073 -3.621 -1.505 1.00 11.97 395 LYS B C 1
ATOM 2626 O O . LYS A 1 393 ? 14.234 -3.241 -1.308 1.00 12.51 395 LYS B O 1
ATOM 2632 N N . PHE A 1 394 ? 12.150 -3.625 -0.545 1.00 9.79 396 PHE B N 1
ATOM 2633 C CA . PHE A 1 394 ? 12.403 -3.097 0.791 1.00 11.70 396 PHE B CA 1
ATOM 2634 C C . PHE A 1 394 ? 12.243 -4.194 1.836 1.00 13.95 396 PHE B C 1
ATOM 2635 O O . PHE A 1 394 ? 11.186 -4.829 1.920 1.00 13.27 396 PHE B O 1
ATOM 2643 N N . ASP A 1 395 ? 13.285 -4.408 2.642 1.00 13.94 397 ASP B N 1
ATOM 2644 C CA . ASP A 1 395 ? 13.135 -5.259 3.814 1.00 15.02 397 ASP B CA 1
ATOM 2645 C C . ASP A 1 395 ? 12.161 -4.627 4.802 1.00 13.30 397 ASP B C 1
ATOM 2646 O O . ASP A 1 395 ? 12.162 -3.407 5.005 1.00 14.15 397 ASP B O 1
ATOM 2651 N N . ASN A 1 396 ? 11.362 -5.467 5.457 1.00 14.09 398 ASN B N 1
ATOM 2652 C CA . ASN A 1 396 ? 10.381 -5.026 6.442 1.00 13.79 398 ASN B CA 1
ATOM 2653 C C . ASN A 1 396 ? 9.576 -3.851 5.882 1.00 11.12 398 ASN B C 1
ATOM 2654 O O . ASN A 1 396 ? 9.548 -2.771 6.482 1.00 10.85 398 ASN B O 1
ATOM 2659 N N . PRO A 1 397 ? 8.928 -4.036 4.730 1.00 10.06 399 PRO B N 1
ATOM 2660 C CA . PRO A 1 397 ? 8.371 -2.885 4.000 1.00 11.99 399 PRO B CA 1
ATOM 2661 C C . PRO A 1 397 ? 7.257 -2.157 4.727 1.00 9.98 399 PRO B C 1
ATOM 2662 O O . PRO A 1 397 ? 7.037 -0.969 4.461 1.00 10.25 399 PRO B O 1
ATOM 2666 N N . ASP A 1 398 ? 6.507 -2.826 5.593 1.00 11.49 400 ASP B N 1
ATOM 2667 C CA . ASP A 1 398 ? 5.399 -2.155 6.253 1.00 11.01 400 ASP B CA 1
ATOM 2668 C C . ASP A 1 398 ? 5.839 -1.390 7.493 1.00 11.20 400 ASP B C 1
ATOM 2669 O O . ASP A 1 398 ? 5.022 -0.674 8.088 1.00 14.83 400 ASP B O 1
ATOM 2674 N N . GLN A 1 399 ? 7.105 -1.502 7.880 1.00 10.81 401 GLN B N 1
ATOM 2675 C CA . GLN A 1 399 ? 7.617 -0.758 9.019 1.00 9.70 401 GLN B CA 1
ATOM 2676 C C . GLN A 1 399 ? 7.996 0.647 8.582 1.00 10.75 401 GLN B C 1
ATOM 2677 O O . GLN A 1 399 ? 8.577 0.837 7.514 1.00 12.11 401 GLN B O 1
ATOM 2683 N N . PHE A 1 400 ? 7.679 1.623 9.427 1.00 8.82 402 PHE B N 1
ATOM 2684 C CA . PHE A 1 400 ? 8.165 2.992 9.281 1.00 9.59 402 PHE B CA 1
ATOM 2685 C C . PHE A 1 400 ? 9.509 3.071 10.000 1.00 8.50 402 PHE B C 1
ATOM 2686 O O . PHE A 1 400 ? 9.570 2.937 11.227 1.00 10.51 402 PHE B O 1
ATOM 2694 N N . ILE A 1 401 ? 10.583 3.240 9.233 1.00 7.92 403 ILE B N 1
ATOM 2695 C CA . ILE A 1 401 ? 11.955 3.192 9.746 1.00 8.46 403 ILE B CA 1
ATOM 2696 C C . ILE A 1 401 ? 12.649 4.448 9.231 1.00 8.25 403 ILE B C 1
ATOM 2697 O O . ILE A 1 401 ? 13.040 4.508 8.058 1.00 9.28 403 ILE B O 1
ATOM 2702 N N . ILE A 1 402 ? 12.807 5.459 10.094 1.00 9.15 404 ILE B N 1
ATOM 2703 C CA . ILE A 1 402 ? 13.174 6.772 9.567 1.00 9.33 404 ILE B CA 1
ATOM 2704 C C . ILE A 1 402 ? 14.627 6.844 9.117 1.00 10.37 404 ILE B C 1
ATOM 2705 O O . ILE A 1 402 ? 14.970 7.751 8.350 1.00 10.02 404 ILE B O 1
ATOM 2710 N N . ASP A 1 403 ? 15.484 5.909 9.542 1.00 11.50 405 ASP B N 1
ATOM 2711 C CA . ASP A 1 403 ? 16.855 5.849 9.052 1.00 11.73 405 ASP B CA 1
ATOM 2712 C C . ASP A 1 403 ? 17.053 4.736 8.026 1.00 11.65 405 ASP B C 1
ATOM 2713 O O . ASP A 1 403 ? 18.187 4.300 7.788 1.00 12.73 405 ASP B O 1
ATOM 2718 N N . ARG A 1 404 ? 15.971 4.293 7.393 1.00 10.15 406 ARG B N 1
ATOM 2719 C CA . ARG A 1 404 ? 16.061 3.327 6.303 1.00 7.23 406 ARG B CA 1
ATOM 2720 C C . ARG A 1 404 ? 16.963 3.854 5.192 1.00 11.30 406 ARG B C 1
ATOM 2721 O O . ARG A 1 404 ? 16.667 4.878 4.576 1.00 11.78 406 ARG B O 1
ATOM 2729 N N . LYS A 1 405 ? 18.082 3.164 4.939 1.00 12.55 407 LYS B N 1
ATOM 2730 C CA . LYS A 1 405 ? 19.070 3.754 4.040 1.00 14.24 407 LYS B CA 1
ATOM 2731 C C . LYS A 1 405 ? 18.564 3.870 2.606 1.00 12.19 407 LYS B C 1
ATOM 2732 O O . LYS A 1 405 ? 19.024 4.752 1.868 1.00 15.39 407 LYS B O 1
ATOM 2735 N N . ASP A 1 406 ? 17.616 3.018 2.181 1.00 10.72 408 ASP B N 1
ATOM 2736 C CA . ASP A 1 406 ? 17.118 3.077 0.813 1.00 10.46 408 ASP B CA 1
ATOM 2737 C C . ASP A 1 406 ? 15.737 3.717 0.716 1.00 10.47 408 ASP B C 1
ATOM 2738 O O . ASP A 1 406 ? 15.074 3.564 -0.311 1.00 10.63 408 ASP B O 1
ATOM 2743 N N . ALA A 1 407 ? 15.328 4.474 1.736 1.00 8.58 409 ALA B N 1
ATOM 2744 C CA . ALA A 1 407 ? 14.018 5.125 1.689 1.00 8.37 409 ALA B CA 1
ATOM 2745 C C . ALA A 1 407 ? 13.887 6.010 0.456 1.00 8.34 409 ALA B C 1
ATOM 2746 O O . ALA A 1 407 ? 12.813 6.076 -0.154 1.00 9.11 409 ALA B O 1
ATOM 2748 N N . ARG A 1 408 ? 14.965 6.703 0.074 1.00 9.33 410 ARG B N 1
ATOM 2749 C CA . ARG A 1 408 ? 14.908 7.625 -1.059 1.00 9.08 410 ARG B CA 1
ATOM 2750 C C . ARG A 1 408 ? 14.658 6.927 -2.389 1.00 9.32 410 ARG B C 1
ATOM 2751 O O . ARG A 1 408 ? 14.387 7.615 -3.378 1.00 12.96 410 ARG B O 1
ATOM 2759 N N . ASN A 1 409 ? 14.743 5.601 -2.444 1.00 10.48 411 ASN B N 1
ATOM 2760 C CA . ASN A 1 409 ? 14.528 4.866 -3.680 1.00 11.80 411 ASN B CA 1
ATOM 2761 C C . ASN A 1 409 ? 13.075 4.468 -3.863 1.00 8.93 411 ASN B C 1
ATOM 2762 O O . ASN A 1 409 ? 12.771 3.694 -4.769 1.00 10.67 411 ASN B O 1
ATOM 2767 N N . HIS A 1 410 ? 12.170 5.020 -3.052 1.00 9.44 412 HIS B N 1
ATOM 2768 C CA . HIS A 1 410 ? 10.746 4.754 -3.203 1.00 7.27 412 HIS B CA 1
ATOM 2769 C C . HIS A 1 410 ? 10.239 5.204 -4.579 1.00 6.78 412 HIS B C 1
ATOM 2770 O O . HIS A 1 410 ? 10.900 5.958 -5.313 1.00 8.15 412 HIS B O 1
ATOM 2777 N N . MET A 1 411 ? 9.032 4.738 -4.930 1.00 6.34 413 MET B N 1
ATOM 2778 C CA . MET A 1 411 ? 8.405 5.107 -6.199 1.00 7.45 413 MET B CA 1
ATOM 2779 C C . MET A 1 411 ? 7.159 5.978 -6.010 1.00 7.06 413 MET B C 1
ATOM 2780 O O . MET A 1 411 ? 6.296 6.025 -6.886 1.00 7.05 413 MET B O 1
ATOM 2785 N N . SER A 1 412 ? 7.066 6.710 -4.896 1.00 6.57 414 SER B N 1
ATOM 2786 C CA . SER A 1 412 ? 5.892 7.568 -4.712 1.00 5.46 414 SER B CA 1
ATOM 2787 C C . SER A 1 412 ? 5.823 8.729 -5.688 1.00 6.45 414 SER B C 1
ATOM 2788 O O . SER A 1 412 ? 4.731 9.273 -5.879 1.00 6.11 414 SER B O 1
ATOM 2791 N N . PHE A 1 413 ? 6.951 9.130 -6.283 1.00 7.50 415 PHE B N 1
ATOM 2792 C CA . PHE A 1 413 ? 6.983 10.156 -7.323 1.00 7.16 415 PHE B CA 1
ATOM 2793 C C . PHE A 1 413 ? 6.975 9.556 -8.720 1.00 9.03 415 PHE B C 1
ATOM 2794 O O . PHE A 1 413 ? 7.085 10.292 -9.704 1.00 6.63 415 PHE B O 1
ATOM 2802 N N . GLY A 1 414 ? 6.901 8.237 -8.832 1.00 7.91 416 GLY B N 1
ATOM 2803 C CA . GLY A 1 414 ? 7.063 7.571 -10.107 1.00 8.30 416 GLY B CA 1
ATOM 2804 C C . GLY A 1 414 ? 8.519 7.550 -10.558 1.00 12.92 416 GLY B C 1
ATOM 2805 O O . GLY A 1 414 ? 9.454 7.932 -9.848 1.00 13.14 416 GLY B O 1
ATOM 2806 N N . TYR A 1 415 ? 8.685 7.101 -11.798 1.00 11.66 417 TYR B N 1
ATOM 2807 C CA . TYR A 1 415 ? 9.982 7.040 -12.450 1.00 13.86 417 TYR B CA 1
ATOM 2808 C C . TYR A 1 415 ? 9.748 7.211 -13.939 1.00 10.68 417 TYR B C 1
ATOM 2809 O O . TYR A 1 415 ? 8.642 7.004 -14.441 1.00 13.26 417 TYR B O 1
ATOM 2818 N N . GLY A 1 416 ? 10.794 7.605 -14.648 1.00 14.99 418 GLY B N 1
ATOM 2819 C CA . GLY A 1 416 ? 10.636 7.885 -16.063 1.00 15.54 418 GLY B CA 1
ATOM 2820 C C . GLY A 1 416 ? 10.354 9.353 -16.318 1.00 12.70 418 GLY B C 1
ATOM 2821 O O . GLY A 1 416 ? 10.594 10.222 -15.470 1.00 12.86 418 GLY B O 1
ATOM 2822 N N . VAL A 1 417 ? 9.815 9.633 -17.509 1.00 13.27 419 VAL B N 1
ATOM 2823 C CA . VAL A 1 417 ? 9.684 11.030 -17.919 1.00 14.23 419 VAL B CA 1
ATOM 2824 C C . VAL A 1 417 ? 8.640 11.783 -17.096 1.00 11.37 419 VAL B C 1
ATOM 2825 O O . VAL A 1 417 ? 8.695 13.018 -17.034 1.00 14.15 419 VAL B O 1
ATOM 2829 N N . HIS A 1 418 ? 7.702 11.084 -16.451 1.00 11.30 420 HIS B N 1
ATOM 2830 C CA . HIS A 1 418 ? 6.674 11.747 -15.647 1.00 11.42 420 HIS B CA 1
ATOM 2831 C C . HIS A 1 418 ? 7.038 11.880 -14.177 1.00 10.46 420 HIS B C 1
ATOM 2832 O O . HIS A 1 418 ? 6.186 12.326 -13.393 1.00 11.24 420 HIS B O 1
ATOM 2839 N N . ARG A 1 419 ? 8.254 11.512 -13.784 1.00 11.75 421 ARG B N 1
ATOM 2840 C CA . ARG A 1 419 ? 8.626 11.593 -12.377 1.00 9.42 421 ARG B CA 1
ATOM 2841 C C . ARG A 1 419 ? 8.322 12.984 -11.827 1.00 10.54 421 ARG B C 1
ATOM 2842 O O . ARG A 1 419 ? 8.651 14.002 -12.445 1.00 12.71 421 ARG B O 1
ATOM 2850 N N . CYS A 1 420 ? 7.689 13.012 -10.656 1.00 7.74 422 CYS B N 1
ATOM 2851 C CA . CYS A 1 420 ? 7.034 14.218 -10.146 1.00 8.81 422 CYS B CA 1
ATOM 2852 C C . CYS A 1 420 ? 7.880 15.479 -10.289 1.00 9.09 422 CYS B C 1
ATOM 2853 O O . CYS A 1 420 ? 9.012 15.537 -9.805 1.00 10.26 422 CYS B O 1
ATOM 2856 N N . MET A 1 421 ? 7.281 16.508 -10.910 1.00 8.89 423 MET B N 1
ATOM 2857 C CA . MET A 1 421 ? 7.942 17.798 -11.075 1.00 10.53 423 MET B CA 1
ATOM 2858 C C . MET A 1 421 ? 8.088 18.524 -9.746 1.00 12.86 423 MET B C 1
ATOM 2859 O O . MET A 1 421 ? 9.021 19.320 -9.569 1.00 10.50 423 MET B O 1
ATOM 2864 N N . GLY A 1 422 ? 7.194 18.258 -8.804 1.00 8.81 424 GLY B N 1
ATOM 2865 C CA . GLY A 1 422 ? 7.174 18.970 -7.545 1.00 8.01 424 GLY B CA 1
ATOM 2866 C C . GLY A 1 422 ? 7.874 18.254 -6.401 1.00 9.95 424 GLY B C 1
ATOM 2867 O O . GLY A 1 422 ? 7.684 18.640 -5.246 1.00 9.18 424 GLY B O 1
ATOM 2868 N N . ASN A 1 423 ? 8.715 17.255 -6.701 1.00 9.95 425 ASN B N 1
ATOM 2869 C CA . ASN A 1 423 ? 9.277 16.415 -5.640 1.00 8.11 425 ASN B CA 1
ATOM 2870 C C . ASN A 1 423 ? 10.131 17.212 -4.664 1.00 10.22 425 ASN B C 1
ATOM 2871 O O . ASN A 1 423 ? 10.012 17.036 -3.445 1.00 9.27 425 ASN B O 1
ATOM 2876 N N . ARG A 1 424 ? 10.977 18.107 -5.174 1.00 8.37 426 ARG B N 1
ATOM 2877 C CA . ARG A 1 424 ? 11.837 18.884 -4.291 1.00 8.73 426 ARG B CA 1
ATOM 2878 C C . ARG A 1 424 ? 11.049 19.909 -3.487 1.00 7.40 426 ARG B C 1
ATOM 2879 O O . ARG A 1 424 ? 11.402 20.190 -2.334 1.00 8.41 426 ARG B O 1
ATOM 2887 N N . LEU A 1 425 ? 9.984 20.476 -4.068 1.00 8.44 427 LEU B N 1
ATOM 2888 C CA . LEU A 1 425 ? 9.142 21.393 -3.311 1.00 7.45 427 LEU B CA 1
ATOM 2889 C C . LEU A 1 425 ? 8.409 20.680 -2.187 1.00 9.23 427 LEU B C 1
ATOM 2890 O O . LEU A 1 425 ? 8.314 21.206 -1.072 1.00 8.70 427 LEU B O 1
ATOM 2895 N N . ALA A 1 426 ? 7.900 19.475 -2.451 1.00 8.35 428 ALA B N 1
ATOM 2896 C CA . ALA A 1 426 ? 7.243 18.723 -1.390 1.00 6.79 428 ALA B CA 1
ATOM 2897 C C . ALA A 1 426 ? 8.229 18.368 -0.285 1.00 8.06 428 ALA B C 1
ATOM 2898 O O . ALA A 1 426 ? 7.927 18.534 0.904 1.00 8.45 428 ALA B O 1
ATOM 2900 N N . GLU A 1 427 ? 9.416 17.882 -0.666 1.00 8.28 429 GLU B N 1
ATOM 2901 C CA . GLU A 1 427 ? 10.416 17.492 0.330 1.00 7.48 429 GLU B CA 1
ATOM 2902 C C . GLU A 1 427 ? 10.859 18.686 1.160 1.00 7.90 429 GLU B C 1
ATOM 2903 O O . GLU A 1 427 ? 11.053 18.569 2.371 1.00 8.80 429 GLU B O 1
ATOM 2909 N N . LEU A 1 428 ? 11.029 19.849 0.519 1.00 8.78 430 LEU B N 1
ATOM 2910 C CA . LEU A 1 428 ? 11.404 21.062 1.241 1.00 8.46 430 LEU B CA 1
ATOM 2911 C C . LEU A 1 428 ? 10.378 21.414 2.311 1.00 7.13 430 LEU B C 1
ATOM 2912 O O . LEU A 1 428 ? 10.732 21.666 3.466 1.00 6.84 430 LEU B O 1
ATOM 2917 N N . GLN A 1 429 ? 9.095 21.422 1.939 1.00 8.45 431 GLN B N 1
ATOM 2918 C CA . GLN A 1 429 ? 8.049 21.762 2.897 1.00 8.34 431 GLN B CA 1
ATOM 2919 C C . GLN A 1 429 ? 7.971 20.749 4.033 1.00 6.28 431 GLN B C 1
ATOM 2920 O O . GLN A 1 429 ? 7.746 21.123 5.185 1.00 7.85 431 GLN B O 1
ATOM 2926 N N . LEU A 1 430 ? 8.136 19.462 3.721 1.00 6.57 432 LEU B N 1
ATOM 2927 C CA . LEU A 1 430 ? 8.097 18.442 4.764 1.00 7.45 432 LEU B CA 1
ATOM 2928 C C . LEU A 1 430 ? 9.288 18.563 5.712 1.00 6.79 432 LEU B C 1
ATOM 2929 O O . LEU A 1 430 ? 9.136 18.401 6.926 1.00 7.43 432 LEU B O 1
ATOM 2934 N N . ARG A 1 431 ? 10.483 18.829 5.177 1.00 7.50 433 ARG B N 1
ATOM 2935 C CA A ARG A 1 431 ? 11.644 19.032 6.033 0.52 8.26 433 ARG B CA 1
ATOM 2936 C CA B ARG A 1 431 ? 11.640 19.026 6.043 0.48 8.26 433 ARG B CA 1
ATOM 2937 C C . ARG A 1 431 ? 11.409 20.201 6.980 1.00 7.55 433 ARG B C 1
ATOM 2938 O O . ARG A 1 431 ? 11.638 20.099 8.188 1.00 8.26 433 ARG B O 1
ATOM 2953 N N . ILE A 1 432 ? 10.934 21.329 6.440 1.00 7.00 434 ILE B N 1
ATOM 2954 C CA . ILE A 1 432 ? 10.742 22.494 7.291 1.00 7.85 434 ILE B CA 1
ATOM 2955 C C . ILE A 1 432 ? 9.654 22.228 8.325 1.00 8.41 434 ILE B C 1
ATOM 2956 O O . ILE A 1 432 ? 9.770 22.642 9.483 1.00 8.33 434 ILE B O 1
ATOM 2961 N N . LEU A 1 433 ? 8.599 21.503 7.938 1.00 6.98 435 LEU B N 1
ATOM 2962 C CA . LEU A 1 433 ? 7.552 21.166 8.896 1.00 6.72 435 LEU B CA 1
ATOM 2963 C C . LEU A 1 433 ? 8.126 20.427 10.106 1.00 7.20 435 LEU B C 1
ATOM 2964 O O . LEU A 1 433 ? 7.854 20.785 11.253 1.00 7.86 435 LEU B O 1
ATOM 2969 N N . TRP A 1 434 ? 8.935 19.392 9.865 1.00 9.03 436 TRP B N 1
ATOM 2970 C CA . TRP A 1 434 ? 9.446 18.610 10.984 1.00 8.83 436 TRP B CA 1
ATOM 2971 C C . TRP A 1 434 ? 10.523 19.363 11.767 1.00 9.26 436 TRP B C 1
ATOM 2972 O O . TRP A 1 434 ? 10.585 19.234 12.996 1.00 9.03 436 TRP B O 1
ATOM 2983 N N . GLU A 1 435 ? 11.334 20.188 11.096 1.00 8.66 437 GLU B N 1
ATOM 2984 C CA . GLU A 1 435 ? 12.272 21.043 11.822 1.00 9.60 437 GLU B CA 1
ATOM 2985 C C . GLU A 1 435 ? 11.535 21.935 12.811 1.00 10.59 437 GLU B C 1
ATOM 2986 O O . GLU A 1 435 ? 11.955 22.095 13.969 1.00 11.36 437 GLU B O 1
ATOM 2992 N N . GLU A 1 436 ? 10.430 22.522 12.368 1.00 9.56 438 GLU B N 1
ATOM 2993 C CA . GLU A 1 436 ? 9.705 23.459 13.204 1.00 9.85 438 GLU B CA 1
ATOM 2994 C C . GLU A 1 436 ? 8.894 22.739 14.278 1.00 11.00 438 GLU B C 1
ATOM 2995 O O . GLU A 1 436 ? 8.727 23.276 15.377 1.00 11.89 438 GLU B O 1
ATOM 3001 N N . ILE A 1 437 ? 8.439 21.512 13.997 1.00 9.44 439 ILE B N 1
ATOM 3002 C CA . ILE A 1 437 ? 7.802 20.698 15.030 1.00 9.45 439 ILE B CA 1
ATOM 3003 C C . ILE A 1 437 ? 8.788 20.411 16.158 1.00 12.08 439 ILE B C 1
ATOM 3004 O O . ILE A 1 437 ? 8.459 20.539 17.346 1.00 12.55 439 ILE B O 1
ATOM 3009 N N . LEU A 1 438 ? 10.015 20.021 15.802 1.00 11.77 440 LEU B N 1
ATOM 3010 C CA . LEU A 1 438 ? 10.986 19.630 16.824 1.00 12.71 440 LEU B CA 1
ATOM 3011 C C . LEU A 1 438 ? 11.380 20.795 17.726 1.00 14.37 440 LEU B C 1
ATOM 3012 O O . LEU A 1 438 ? 11.666 20.586 18.910 1.00 16.77 440 LEU B O 1
ATOM 3017 N N . LYS A 1 439 ? 11.390 22.019 17.202 1.00 12.17 441 LYS B N 1
ATOM 3018 C CA . LYS A 1 439 ? 11.682 23.173 18.045 1.00 13.80 441 LYS B CA 1
ATOM 3019 C C . LYS A 1 439 ? 10.646 23.383 19.137 1.00 17.08 441 LYS B C 1
ATOM 3020 O O . LYS A 1 439 ? 10.963 24.005 20.161 1.00 19.33 441 LYS B O 1
ATOM 3026 N N . ARG A 1 440 ? 9.418 22.889 18.949 1.00 12.57 442 ARG B N 1
ATOM 3027 C CA . ARG A 1 440 ? 8.276 23.313 19.752 1.00 16.01 442 ARG B CA 1
ATOM 3028 C C . ARG A 1 440 ? 7.692 22.233 20.645 1.00 13.85 442 ARG B C 1
ATOM 3029 O O . ARG A 1 440 ? 7.266 22.530 21.765 1.00 17.09 442 ARG B O 1
ATOM 3037 N N . PHE A 1 441 ? 7.652 20.985 20.190 1.00 14.00 443 PHE B N 1
ATOM 3038 C CA . PHE A 1 441 ? 6.811 19.977 20.820 1.00 12.49 443 PHE B CA 1
ATOM 3039 C C . PHE A 1 441 ? 7.643 18.793 21.297 1.00 14.20 443 PHE B C 1
ATOM 3040 O O . PHE A 1 441 ? 8.371 18.181 20.512 1.00 15.27 443 PHE B O 1
ATOM 3048 N N . ASP A 1 442 ? 7.519 18.480 22.591 1.00 15.08 444 ASP B N 1
ATOM 3049 C CA . ASP A 1 442 ? 8.111 17.275 23.169 1.00 18.10 444 ASP B CA 1
ATOM 3050 C C . ASP A 1 442 ? 7.328 16.024 22.795 1.00 16.81 444 ASP B C 1
ATOM 3051 O O . ASP A 1 442 ? 7.898 14.925 22.760 1.00 16.74 444 ASP B O 1
ATOM 3056 N N . ASN A 1 443 ? 6.028 16.161 22.540 1.00 16.74 445 ASN B N 1
ATOM 3057 C CA . ASN A 1 443 ? 5.182 15.015 22.252 1.00 17.39 445 ASN B CA 1
ATOM 3058 C C . ASN A 1 443 ? 3.998 15.440 21.398 1.00 19.45 445 ASN B C 1
ATOM 3059 O O . ASN A 1 443 ? 3.535 16.582 21.446 1.00 15.27 445 ASN B O 1
ATOM 3064 N N . ILE A 1 444 ? 3.519 14.490 20.610 1.00 14.55 446 ILE B N 1
ATOM 3065 C CA . ILE A 1 444 ? 2.323 14.638 19.800 1.00 14.49 446 ILE B CA 1
ATOM 3066 C C . ILE A 1 444 ? 1.518 13.371 20.019 1.00 15.71 446 ILE B C 1
ATOM 3067 O O . ILE A 1 444 ? 2.083 12.273 20.006 1.00 17.85 446 ILE B O 1
ATOM 3072 N N . GLU A 1 445 ? 0.226 13.518 20.273 1.00 12.46 447 GLU B N 1
ATOM 3073 C CA . GLU A 1 445 ? -0.649 12.382 20.547 1.00 15.90 447 GLU B CA 1
ATOM 3074 C C . GLU A 1 445 ? -1.812 12.407 19.568 1.00 16.41 447 GLU B C 1
ATOM 3075 O O . GLU A 1 445 ? -2.383 13.466 19.317 1.00 14.44 447 GLU B O 1
ATOM 3081 N N . VAL A 1 446 ? -2.160 11.249 19.011 1.00 17.02 448 VAL B N 1
ATOM 3082 C CA . VAL A 1 446 ? -3.326 11.115 18.142 1.00 14.20 448 VAL B CA 1
ATOM 3083 C C . VAL A 1 446 ? -4.461 10.580 19.003 1.00 13.99 448 VAL B C 1
ATOM 3084 O O . VAL A 1 446 ? -4.342 9.495 19.581 1.00 17.79 448 VAL B O 1
ATOM 3088 N N . VAL A 1 447 ? -5.550 11.342 19.121 1.00 12.12 449 VAL B N 1
ATOM 3089 C CA . VAL A 1 447 ? -6.528 11.075 20.175 1.00 13.73 449 VAL B CA 1
ATOM 3090 C C . VAL A 1 447 ? -7.744 10.321 19.668 1.00 17.23 449 VAL B C 1
ATOM 3091 O O . VAL A 1 447 ? -8.654 10.024 20.449 1.00 17.47 449 VAL B O 1
ATOM 3095 N N . GLU A 1 448 ? -7.762 9.958 18.394 1.00 14.33 450 GLU B N 1
ATOM 3096 C CA . GLU A 1 448 ? -8.884 9.272 17.783 1.00 15.04 450 GLU B CA 1
ATOM 3097 C C . GLU A 1 448 ? -8.348 8.613 16.519 1.00 15.33 450 GLU B C 1
ATOM 3098 O O . GLU A 1 448 ? -7.372 9.095 15.939 1.00 12.65 450 GLU B O 1
ATOM 3104 N N . GLU A 1 449 ? -8.951 7.488 16.130 1.00 15.52 451 GLU B N 1
ATOM 3105 C CA . GLU A 1 449 ? -8.525 6.819 14.905 1.00 12.77 451 GLU B CA 1
ATOM 3106 C C . GLU A 1 449 ? -8.687 7.776 13.728 1.00 11.15 451 GLU B C 1
ATOM 3107 O O . GLU A 1 449 ? -9.764 8.366 13.565 1.00 11.83 451 GLU B O 1
ATOM 3113 N N . PRO A 1 450 ? -7.647 7.977 12.911 1.00 10.00 452 PRO B N 1
ATOM 3114 C CA . PRO A 1 450 ? -7.758 8.916 11.785 1.00 10.77 452 PRO B CA 1
ATOM 3115 C C . PRO A 1 450 ? -8.857 8.501 10.823 1.00 11.07 452 PRO B C 1
ATOM 3116 O O . PRO A 1 450 ? -9.109 7.311 10.611 1.00 12.24 452 PRO B O 1
ATOM 3120 N N . GLU A 1 451 ? -9.506 9.497 10.221 1.00 8.89 453 GLU B N 1
ATOM 3121 C CA . GLU A 1 451 ? -10.470 9.235 9.162 1.00 9.00 453 GLU B CA 1
ATOM 3122 C C . GLU A 1 451 ? -9.753 9.343 7.826 1.00 10.00 453 GLU B C 1
ATOM 3123 O O . GLU A 1 451 ? -9.120 10.365 7.537 1.00 8.41 453 GLU B O 1
ATOM 3129 N N . ARG A 1 452 ? -9.855 8.285 7.025 1.00 7.47 454 ARG B N 1
ATOM 3130 C CA . ARG A 1 452 ? -9.194 8.179 5.732 1.00 6.45 454 ARG B CA 1
ATOM 3131 C C . ARG A 1 452 ? -10.174 8.470 4.598 1.00 8.91 454 ARG B C 1
ATOM 3132 O O . ARG A 1 452 ? -11.362 8.137 4.667 1.00 9.56 454 ARG B O 1
ATOM 3140 N N . VAL A 1 453 ? -9.650 9.088 3.544 1.00 6.52 455 VAL B N 1
ATOM 3141 C CA . VAL A 1 453 ? -10.470 9.580 2.439 1.00 6.49 455 VAL B CA 1
ATOM 3142 C C . VAL A 1 453 ? -10.917 8.433 1.538 1.00 8.49 455 VAL B C 1
ATOM 3143 O O . VAL A 1 453 ? -10.167 7.485 1.267 1.00 7.50 455 VAL B O 1
ATOM 3147 N N . GLN A 1 454 ? -12.147 8.550 1.034 1.00 8.04 456 GLN B N 1
ATOM 3148 C CA . GLN A 1 454 ? -12.672 7.651 0.011 1.00 6.71 456 GLN B CA 1
ATOM 3149 C C . GLN A 1 454 ? -12.053 7.987 -1.339 1.00 7.30 456 GLN B C 1
ATOM 3150 O O . GLN A 1 454 ? -12.349 9.035 -1.916 1.00 8.06 456 GLN B O 1
ATOM 3156 N N . SER A 1 455 ? -11.235 7.077 -1.866 1.00 6.52 457 SER B N 1
ATOM 3157 C CA . SER A 1 455 ? -10.585 7.242 -3.164 1.00 6.08 457 SER B CA 1
ATOM 3158 C C . SER A 1 455 ? -9.774 5.992 -3.456 1.00 5.27 457 SER B C 1
ATOM 3159 O O . SER A 1 455 ? -9.259 5.381 -2.520 1.00 7.17 457 SER B O 1
ATOM 3162 N N . ASN A 1 456 ? -9.620 5.624 -4.727 1.00 5.84 458 ASN B N 1
ATOM 3163 C CA . ASN A 1 456 ? -8.643 4.602 -5.061 1.00 7.00 458 ASN B CA 1
ATOM 3164 C C . ASN A 1 456 ? -7.302 5.212 -5.426 1.00 6.37 458 ASN B C 1
ATOM 3165 O O . ASN A 1 456 ? -6.320 4.473 -5.577 1.00 7.50 458 ASN B O 1
ATOM 3170 N N . PHE A 1 457 ? -7.226 6.542 -5.492 1.00 6.50 459 PHE B N 1
ATOM 3171 C CA . PHE A 1 457 ? -6.086 7.267 -6.040 1.00 7.05 459 PHE B CA 1
ATOM 3172 C C . PHE A 1 457 ? -5.355 8.040 -4.951 1.00 7.24 459 PHE B C 1
ATOM 3173 O O . PHE A 1 457 ? -4.170 7.797 -4.705 1.00 8.89 459 PHE B O 1
ATOM 3181 N N . ALA A 1 458 ? -6.031 8.963 -4.271 1.00 7.32 460 ALA B N 1
ATOM 3182 C CA . ALA A 1 458 ? -5.397 9.652 -3.168 1.00 5.75 460 ALA B CA 1
ATOM 3183 C C . ALA A 1 458 ? -5.445 8.763 -1.946 1.00 8.51 460 ALA B C 1
ATOM 3184 O O . ALA A 1 458 ? -6.476 8.151 -1.650 1.00 11.18 460 ALA B O 1
ATOM 3186 N N . ARG A 1 459 ? -4.317 8.656 -1.264 1.00 5.69 461 ARG B N 1
ATOM 3187 C CA . ARG A 1 459 ? -4.220 7.975 0.020 1.00 5.07 461 ARG B CA 1
ATOM 3188 C C . ARG A 1 459 ? -4.038 9.063 1.061 1.00 6.43 461 ARG B C 1
ATOM 3189 O O . ARG A 1 459 ? -2.949 9.628 1.199 1.00 7.24 461 ARG B O 1
ATOM 3197 N N . GLY A 1 460 ? -5.111 9.364 1.789 1.00 5.71 462 GLY B N 1
ATOM 3198 C CA . GLY A 1 460 ? -5.057 10.541 2.625 1.00 6.80 462 GLY B CA 1
ATOM 3199 C C . GLY A 1 460 ? -6.045 10.531 3.770 1.00 6.03 462 GLY B C 1
ATOM 3200 O O . GLY A 1 460 ? -6.769 9.561 4.004 1.00 6.99 462 GLY B O 1
ATOM 3201 N N . TYR A 1 461 ? -6.050 11.648 4.483 1.00 6.77 463 TYR B N 1
ATOM 3202 C CA . TYR A 1 461 ? -6.783 11.757 5.733 1.00 5.99 463 TYR B CA 1
ATOM 3203 C C . TYR A 1 461 ? -7.652 12.996 5.703 1.00 7.01 463 TYR B C 1
ATOM 3204 O O . TYR A 1 461 ? -7.197 14.071 5.326 1.00 8.05 463 TYR B O 1
ATOM 3213 N N . SER A 1 462 ? -8.900 12.849 6.145 1.00 8.04 464 SER B N 1
ATOM 3214 C CA . SER A 1 462 ? -9.774 14.002 6.319 1.00 10.13 464 SER B CA 1
ATOM 3215 C C . SER A 1 462 ? -9.863 14.464 7.766 1.00 9.04 464 SER B C 1
ATOM 3216 O O . SER A 1 462 ? -10.224 15.626 8.011 1.00 10.48 464 SER B O 1
ATOM 3219 N N . ARG A 1 463 ? -9.504 13.607 8.715 1.00 8.91 465 ARG B N 1
ATOM 3220 C CA . ARG A 1 463 ? -9.542 13.959 10.122 1.00 8.79 465 ARG B CA 1
ATOM 3221 C C . ARG A 1 463 ? -8.361 13.309 10.821 1.00 7.66 465 ARG B C 1
ATOM 3222 O O . ARG A 1 463 ? -8.114 12.107 10.660 1.00 8.35 465 ARG B O 1
AT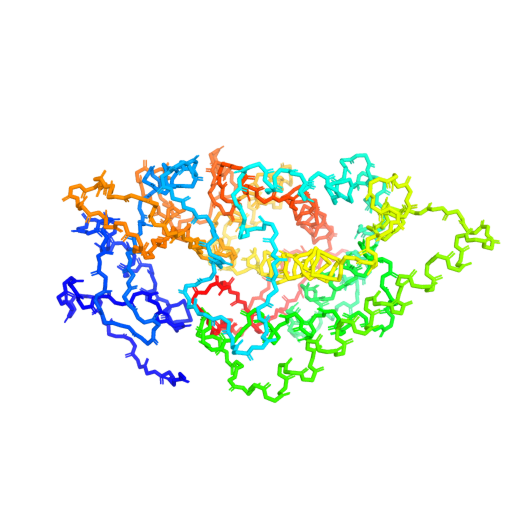OM 3230 N N . LEU A 1 464 ? -7.607 14.125 11.551 1.00 7.66 466 LEU B N 1
ATOM 3231 C CA . LEU A 1 464 ? -6.452 13.652 12.302 1.00 7.45 466 LEU B CA 1
ATOM 3232 C C . LEU A 1 464 ? -6.414 14.488 13.575 1.00 9.26 466 LEU B C 1
ATOM 3233 O O . LEU A 1 464 ? -5.939 15.628 13.570 1.00 9.46 466 LEU B O 1
ATOM 3238 N N . MET A 1 465 ? -6.950 13.927 14.652 1.00 9.45 467 MET B N 1
ATOM 3239 C CA . MET A 1 465 ? -7.179 14.690 15.873 1.00 8.83 467 MET B CA 1
ATOM 3240 C C . MET A 1 465 ? -5.965 14.541 16.770 1.00 8.99 467 MET B C 1
ATOM 3241 O O . MET A 1 465 ? -5.629 13.431 17.187 1.00 11.15 467 MET B O 1
ATOM 3246 N N . VAL A 1 466 ? -5.303 15.660 17.048 1.00 10.23 468 VAL B N 1
ATOM 3247 C CA . VAL A 1 466 ? -3.967 15.678 17.626 1.00 10.87 468 VAL B CA 1
ATOM 3248 C C . VAL A 1 466 ? -3.972 16.526 18.893 1.00 8.32 468 VAL B C 1
ATOM 3249 O O . VAL A 1 466 ? -4.614 17.582 18.943 1.00 10.95 468 VAL B O 1
ATOM 3253 N N . LYS A 1 467 ? -3.275 16.049 19.927 1.00 10.57 469 LYS B N 1
ATOM 3254 C CA . LYS A 1 467 ? -3.001 16.813 21.140 1.00 11.56 469 LYS B CA 1
ATOM 3255 C C . LYS A 1 467 ? -1.497 17.046 21.238 1.00 8.92 469 LYS B C 1
ATOM 3256 O O . LYS A 1 467 ? -0.714 16.091 21.224 1.00 12.47 469 LYS B O 1
ATOM 3262 N N . LEU A 1 468 ? -1.108 18.311 21.365 1.00 9.28 470 LEU B N 1
ATOM 3263 C CA . LEU A 1 468 ? 0.291 18.722 21.410 1.00 11.72 470 LEU B CA 1
ATOM 3264 C C . LEU A 1 468 ? 0.768 18.881 22.847 1.00 11.43 470 LEU B C 1
ATOM 3265 O O . LEU A 1 468 ? 0.036 19.392 23.696 1.00 13.75 470 LEU B O 1
ATOM 3270 N N . THR A 1 469 ? 2.001 18.467 23.099 1.00 11.69 471 THR B N 1
ATOM 3271 C CA . THR A 1 469 ? 2.702 18.758 24.353 1.00 15.58 471 THR B CA 1
ATOM 3272 C C . THR A 1 469 ? 3.914 19.621 24.048 1.00 15.19 471 THR B C 1
ATOM 3273 O O . THR A 1 469 ? 4.871 19.137 23.418 1.00 14.48 471 THR B O 1
ATOM 3277 N N . PRO A 1 470 ? 3.929 20.893 24.425 1.00 13.36 472 PRO B N 1
ATOM 3278 C CA . PRO A 1 470 ? 5.121 21.705 24.187 1.00 15.69 472 PRO B CA 1
ATOM 3279 C C . PRO A 1 470 ? 6.250 21.315 25.129 1.00 18.39 472 PRO B C 1
ATOM 3280 O O . PRO A 1 470 ? 6.041 20.712 26.185 1.00 16.58 472 PRO B O 1
ATOM 3284 N N . ASN A 1 471 ? 7.470 21.649 24.718 1.00 20.10 473 ASN B N 1
ATOM 3285 C CA . ASN A 1 471 ? 8.564 21.571 25.673 1.00 21.13 473 ASN B CA 1
ATOM 3286 C C . ASN A 1 471 ? 8.506 22.769 26.623 1.00 25.57 473 ASN B C 1
ATOM 3287 O O . ASN A 1 471 ? 7.700 23.687 26.457 1.00 26.99 473 ASN B O 1
ATOM 3292 N N . SER A 1 472 ? 9.368 22.750 27.638 1.00 29.27 474 SER B N 1
ATOM 3293 C CA . SER A 1 472 ? 9.354 23.778 28.677 1.00 33.99 474 SER B CA 1
ATOM 3294 C C . SER A 1 472 ? 10.398 24.857 28.411 1.00 37.78 474 SER B C 1
ATOM 3295 O O . SER A 1 472 ? 10.116 25.857 27.752 1.00 41.20 474 SER B O 1
#

Foldseek 3Di:
DDDDDDDAPVVDDQLPLDLLFLCCLQNVVNQVSLVCCVVPPQFHWHQDDLQGIFTEHFAQVQLQVQQAPCVFWALPPHWFSHDFPPPQGFRALLSGGPPVSVVLCVLQLLLVPVVQLVVCLVVLLVQLLVLVVPDDQPFKDFCLVSHLQSSLLQVLCVQAVQDSVCSVLLQVLLCLRQQDCRGWNHDNPDVVVNVVSLVVLLVSLVVSLVVVVVCVVVPDDQDSYRSSSLCVDPVRVPVVVVSSSSSRHSSCSSNVRRVLLSFLLVQLVVLCQVVVVVVVVCLVPVVLLLLLSLLSCLQQLQFQWTKTAGCAFDCDPNDTRHHGHIYISGLNSNQQRCVVPPVSNHRDSVRVCSNVRQSQHDHPNRPSCVVVSSSSSSSNVVSCSQWFPDKDFDDDFRFGRTSTGTGTDGTIINTHTDD

B-factor: mean 17.63, std 9.49, range [4.72, 54.27]

Radius of gyration: 21.23 Å; Cα contacts (8 Å, |Δi|>4): 716; chains: 1; bounding box: 43×65×57 Å

Secondary structure (DSSP, 8-state):
----PPPPGGGS-GGG--TT-TTTTTTT-HHHHHHHHHHH-SEEEE---TT--EEEE-SHHHHHHHHH-TTTEE--S-SSSS-PPTT-----GGG--TTHHHHHHHHHGGGG-HHHHHHTHHHHHHHHHHHHHHS-SSS-EEHIIIIIIHHHHHHHHHHHT--GGGHHHHHHHHHHHHTBHHHH--SB--HHHHHHHHHHHHHHHHHHHHHHHHHHHTTPPP-SSHHHHHHHSTTTTTGGGSHHHHHHHHHHHHHHHHHHHHHHHHHHHHHHHHSTHHHHHHHH-GGGHHHHHHHHHHHH-SB--EEEEESS-EEETTEEEPTT-EEEE-HHHHTT-TTTSSSTTS--TT-TTGGG--TT-SSTTS-TTHHHHHHHHHHHHHHHHHHEEEEEE-SPPEEP--SSB--EEE-EEEEEE--

Sequence (419 aa):
FVETPIPDVNTLALEDIDVSNPFLYRQGQWRAYFKRLRDEAPVHYQKNSPFGPFWSVTRFEDILFVDKSHDLFSAEPQIILGDPPEGLSVEMFIAMDPPKHDVQRSSVQGVVAPKNLKEMEGLIRSRTGDVLDSLPTDKPFNWVPAVSKELTGRMLATLLDFPYEERHHKLVEWSDRMAGAASATGGEFADENAMFDDAADMARSFSRLWRDKEARRAAGEEPGFDLISLLQSNKETKDLINRPMEFIGNLTLLIVGGNDTTRNSMSGGLVAMNEFPREFEKLKAKPELIPNMVSEIIRWQTPLAYMRRIAKQDVELGGQTIKKGDRVVMWYASGNRDERKFDNPDQFIIDRKDARNHMSFGYGVHRCMGNRLAELQLRRILWEEILKRFDNIEVVEEPERVQSNFARGYSRLMVKLTPNS